Protein AF-A0A927ME36-F1 (afdb_monomer_lite)

Secondary structure (DSSP, 8-state):
--PPPPPPPPPPPPPPPPPPPPPPPPPPP----------------------------------------------EEEEEEEEE-GGGPPPPHHHHHHHHHHHHHHHHHTT-SS-EEEEETTTEEEEEES-SS-HHHHHHHHS---EEEEEEEEEEEPPP-TT------------SPPPPHHHHHHHHTHHHHHHHHHHHHT--GGGS-HHHHHHTGGGGG--HHHHHTS-HHHHHH-TTS-HHHHHTS-GGGPPPTTS-EEEEBSS-TTEEEEEPPPSEEGGGEEEEEEEE-TTS-EEEEEEE-HHHHHHHHHHHHHHHTTTTS-SBEEEEETTEEEE--B--S---S-EEEEEEE-HHHHHHHHHHHHH-S-SSEEEEEEEEEE--

Structure (mmCIF, N/CA/C/O backbone):
data_AF-A0A927ME36-F1
#
_entry.id   AF-A0A927ME36-F1
#
loop_
_atom_site.group_PDB
_atom_site.id
_atom_site.type_symbol
_atom_site.label_atom_id
_atom_site.label_alt_id
_atom_site.label_comp_id
_atom_site.label_asym_id
_atom_site.label_entity_id
_atom_site.label_seq_id
_atom_site.pdbx_PDB_ins_code
_atom_site.Cartn_x
_atom_site.Cartn_y
_atom_site.Cartn_z
_atom_site.occupancy
_atom_site.B_iso_or_equiv
_atom_site.auth_seq_id
_atom_site.auth_comp_id
_atom_site.auth_asym_id
_atom_site.auth_atom_id
_atom_site.pdbx_PDB_model_num
ATOM 1 N N . MET A 1 1 ? -22.372 66.201 25.731 1.00 47.50 1 MET A N 1
ATOM 2 C CA . MET A 1 1 ? -20.994 66.297 25.211 1.00 47.50 1 MET A CA 1
ATOM 3 C C . MET A 1 1 ? -20.138 65.416 26.089 1.00 47.50 1 MET A C 1
ATOM 5 O O . MET A 1 1 ? -19.786 65.825 27.183 1.00 47.50 1 MET A O 1
ATOM 9 N N . GLU A 1 2 ? -19.888 64.198 25.632 1.00 50.03 2 GLU A N 1
ATOM 10 C CA . GLU A 1 2 ? -18.981 63.243 26.263 1.00 50.03 2 GLU A CA 1
ATOM 11 C C . GLU A 1 2 ? -18.153 62.666 25.104 1.00 50.03 2 GLU A C 1
ATOM 13 O O . GLU A 1 2 ? -18.751 62.160 24.148 1.00 50.03 2 GLU A O 1
ATOM 18 N N . PRO A 1 3 ? -16.828 62.887 25.048 1.00 59.72 3 PRO A N 1
ATOM 19 C CA . PRO A 1 3 ? -16.044 62.488 23.890 1.00 59.72 3 PRO A CA 1
ATOM 20 C C . PRO A 1 3 ? -15.704 60.995 23.961 1.00 59.72 3 PRO A C 1
ATOM 22 O O . PRO A 1 3 ? -15.057 60.532 24.897 1.00 59.72 3 PRO A O 1
ATOM 25 N N . HIS A 1 4 ? -16.127 60.256 22.933 1.00 56.16 4 HIS A N 1
ATOM 26 C CA . HIS A 1 4 ? -15.735 58.870 22.685 1.00 56.16 4 HIS A CA 1
ATOM 27 C C . HIS A 1 4 ? -14.213 58.755 22.512 1.00 56.16 4 HIS A C 1
ATOM 29 O O . HIS A 1 4 ? -13.624 59.370 21.622 1.00 56.16 4 HIS A O 1
ATOM 35 N N . GLN A 1 5 ? -13.591 57.933 23.353 1.00 65.44 5 GLN A N 1
ATOM 36 C CA . GLN A 1 5 ? -12.173 57.593 23.300 1.00 65.44 5 GLN A CA 1
ATOM 37 C C . GLN A 1 5 ? -11.962 56.404 22.334 1.00 65.44 5 GLN A C 1
ATOM 39 O O . GLN A 1 5 ? -12.697 55.418 22.436 1.00 65.44 5 GLN A O 1
ATOM 44 N N . PRO A 1 6 ? -11.016 56.469 21.377 1.00 65.88 6 PRO A N 1
ATOM 45 C CA . PRO A 1 6 ? -10.770 55.377 20.432 1.00 65.88 6 PRO A CA 1
ATOM 46 C C . PRO A 1 6 ? -10.016 54.198 21.084 1.00 65.88 6 PRO A C 1
ATOM 48 O O . PRO A 1 6 ? -9.270 54.407 22.044 1.00 65.88 6 PRO A O 1
ATOM 51 N N . PRO A 1 7 ? -10.182 52.961 20.573 1.00 61.28 7 PRO A N 1
ATOM 52 C CA . PRO A 1 7 ? -9.594 51.764 21.169 1.00 61.28 7 PRO A CA 1
ATOM 53 C C . PRO A 1 7 ? -8.070 51.690 20.986 1.00 61.28 7 PRO A C 1
ATOM 55 O O . PRO A 1 7 ? -7.536 51.880 19.893 1.00 61.28 7 PRO A O 1
ATOM 58 N N . THR A 1 8 ? -7.382 51.367 22.079 1.00 63.88 8 THR A N 1
ATOM 59 C CA . THR A 1 8 ? -5.931 51.170 22.176 1.00 63.88 8 THR A CA 1
ATOM 60 C C . THR A 1 8 ? -5.506 49.865 21.492 1.00 63.88 8 THR A C 1
ATOM 62 O O . THR A 1 8 ? -5.971 48.787 21.858 1.00 63.88 8 THR A O 1
ATOM 65 N N . VAL A 1 9 ? -4.601 49.948 20.515 1.00 64.00 9 VAL A N 1
ATOM 66 C CA . VAL A 1 9 ? -3.990 48.789 19.838 1.00 64.00 9 VAL A CA 1
ATOM 67 C C . VAL A 1 9 ? -2.885 48.196 20.731 1.00 64.00 9 VAL A C 1
ATOM 69 O O . VAL A 1 9 ? -2.022 48.954 21.180 1.00 64.00 9 VAL A O 1
ATOM 72 N N . PRO A 1 10 ? -2.859 46.877 21.006 1.00 63.47 10 PRO A N 1
ATOM 73 C CA . PRO A 1 10 ? -1.778 46.260 21.772 1.00 63.47 10 PRO A CA 1
ATOM 74 C C . PRO A 1 10 ? -0.474 46.188 20.959 1.00 63.47 10 PRO A C 1
ATOM 76 O O . PRO A 1 10 ? -0.472 45.869 19.771 1.00 63.47 10 PRO A O 1
ATOM 79 N N . ALA A 1 11 ? 0.642 46.496 21.623 1.00 60.38 11 ALA A N 1
ATOM 80 C CA . ALA A 1 11 ? 1.985 46.521 21.051 1.00 60.38 11 ALA A CA 1
ATOM 81 C C . ALA A 1 11 ? 2.480 45.120 20.636 1.00 60.38 11 ALA A C 1
ATOM 83 O O . ALA A 1 11 ? 2.270 44.137 21.346 1.00 60.38 11 ALA A O 1
ATOM 84 N N . ALA A 1 12 ? 3.173 45.050 19.497 1.00 56.94 12 ALA A N 1
ATOM 85 C CA . ALA A 1 12 ? 3.800 43.835 18.981 1.00 56.94 12 ALA A CA 1
ATOM 86 C C . ALA A 1 12 ? 4.953 43.347 19.892 1.00 56.94 12 ALA A C 1
ATOM 88 O O . ALA A 1 12 ? 5.720 44.177 20.393 1.00 56.94 12 ALA A O 1
ATOM 89 N N . PRO A 1 13 ? 5.124 42.026 20.097 1.00 61.00 13 PRO A N 1
ATOM 90 C CA . PRO A 1 13 ? 6.231 41.488 20.883 1.00 61.00 13 PRO A CA 1
ATOM 91 C C .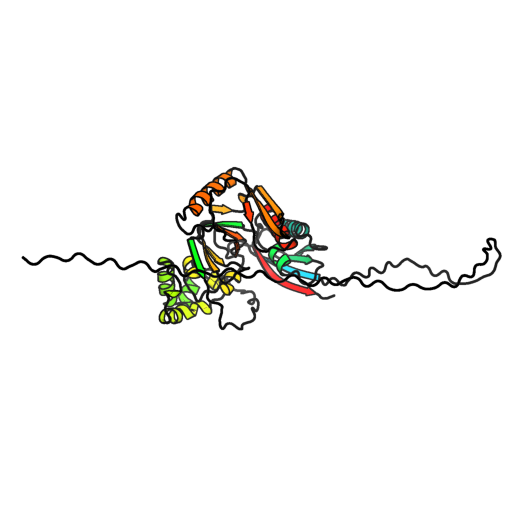 PRO A 1 13 ? 7.569 41.663 20.150 1.00 61.00 13 PRO A C 1
ATOM 93 O O . PRO A 1 13 ? 7.693 41.363 18.963 1.00 61.00 13 PRO A O 1
ATOM 96 N N . GLN A 1 14 ? 8.577 42.159 20.872 1.00 55.34 14 GLN A N 1
ATOM 97 C CA . GLN A 1 14 ? 9.930 42.356 20.354 1.00 55.34 14 GLN A CA 1
ATOM 98 C C . GLN A 1 14 ? 10.663 41.020 20.163 1.00 55.34 14 GLN A C 1
ATOM 100 O O . GLN A 1 14 ? 10.570 40.118 20.995 1.00 55.34 14 GLN A O 1
ATOM 105 N N . ALA A 1 15 ? 11.403 40.911 19.058 1.00 51.56 15 ALA A N 1
ATOM 106 C CA . ALA A 1 15 ? 12.192 39.740 18.697 1.00 51.56 15 ALA A CA 1
ATOM 107 C C . ALA A 1 15 ? 13.400 39.560 19.633 1.00 51.56 15 ALA A C 1
ATOM 109 O O . ALA A 1 15 ? 14.204 40.474 19.816 1.00 51.56 15 ALA A O 1
ATOM 110 N N . VAL A 1 16 ? 13.541 38.358 20.194 1.00 64.69 16 VAL A N 1
ATOM 111 C CA . VAL A 1 16 ? 14.709 37.936 20.980 1.00 64.69 16 VAL A CA 1
ATOM 112 C C . VAL A 1 16 ? 15.818 37.480 20.016 1.00 64.69 16 VAL A C 1
ATOM 114 O O . VAL A 1 16 ? 15.545 36.643 19.154 1.00 64.69 16 VAL A O 1
ATOM 117 N N . PRO A 1 17 ? 17.061 37.986 20.122 1.00 57.62 17 PRO A N 1
ATOM 118 C CA . PRO A 1 17 ? 18.161 37.544 19.268 1.00 57.62 17 PRO A CA 1
ATOM 119 C C . PRO A 1 17 ? 18.652 36.141 19.660 1.00 57.62 17 PRO A C 1
ATOM 121 O O . PRO A 1 17 ? 18.950 35.869 20.822 1.00 57.62 17 PRO A O 1
ATOM 124 N N . VAL A 1 18 ? 18.756 35.256 18.665 1.00 65.38 18 VAL A N 1
ATOM 125 C CA . VAL A 1 18 ? 19.303 33.895 18.786 1.00 65.38 18 VAL A CA 1
ATOM 126 C C . VAL A 1 18 ? 20.840 33.957 18.702 1.00 65.38 18 VAL A C 1
ATOM 128 O O . VAL A 1 18 ? 21.356 34.567 17.763 1.00 65.38 18 VAL A O 1
ATOM 131 N N . PRO A 1 19 ? 21.599 33.357 19.640 1.00 66.38 19 PRO A N 1
ATOM 132 C CA . PRO A 1 19 ? 23.059 33.311 19.557 1.00 66.38 19 PRO A CA 1
ATOM 133 C C . PRO A 1 19 ? 23.546 32.339 18.458 1.00 66.38 19 PRO A C 1
ATOM 135 O O . PRO A 1 19 ? 22.883 31.335 18.190 1.00 66.38 19 PRO A O 1
ATOM 138 N N . PRO A 1 20 ? 24.707 32.595 17.823 1.00 62.66 20 PRO A N 1
ATOM 139 C CA . PRO A 1 20 ? 25.233 31.746 16.757 1.00 62.66 20 PRO A CA 1
ATOM 140 C C . PRO A 1 20 ? 25.727 30.386 17.278 1.00 62.66 20 PRO A C 1
ATOM 142 O O . PRO A 1 20 ? 26.421 30.301 18.292 1.00 62.66 20 PRO A O 1
ATOM 145 N N . PHE A 1 21 ? 25.387 29.324 16.542 1.00 57.34 21 PHE A N 1
ATOM 146 C CA . PHE A 1 21 ? 25.827 27.949 16.781 1.00 57.34 21 PHE A CA 1
ATOM 147 C C . PHE A 1 21 ? 27.352 27.813 16.648 1.00 57.34 21 PHE A C 1
ATOM 149 O O . PHE A 1 21 ? 27.932 28.139 15.612 1.00 57.34 21 PHE A O 1
ATOM 156 N N . ALA A 1 22 ? 27.995 27.278 17.688 1.00 56.50 22 ALA A N 1
ATOM 157 C CA . ALA A 1 22 ? 29.379 26.824 17.636 1.00 56.50 22 ALA A CA 1
ATOM 158 C C . ALA A 1 22 ? 29.468 25.523 16.818 1.00 56.50 22 ALA A C 1
ATOM 160 O O . ALA A 1 22 ? 28.754 24.559 17.096 1.00 56.50 22 ALA A O 1
ATOM 161 N N . GLY A 1 23 ? 30.328 25.508 15.797 1.00 63.75 23 GLY A N 1
ATOM 162 C CA . GLY A 1 23 ? 30.585 24.326 14.973 1.00 63.75 23 GLY A CA 1
ATOM 163 C C . GLY A 1 23 ? 31.309 23.204 15.740 1.00 63.75 23 GLY A C 1
ATOM 164 O O . GLY A 1 23 ? 31.962 23.469 16.752 1.00 63.75 23 GLY A O 1
ATOM 165 N N . PRO A 1 24 ? 31.207 21.948 15.270 1.00 68.75 24 PRO A N 1
ATOM 166 C CA . PRO A 1 24 ? 31.819 20.797 15.927 1.00 68.75 24 PRO A CA 1
ATOM 167 C C . PRO A 1 24 ? 33.358 20.801 15.805 1.00 68.75 24 PRO A C 1
ATOM 169 O O . PRO A 1 24 ? 33.894 21.251 14.788 1.00 68.75 24 PRO A O 1
ATOM 172 N N . PRO A 1 25 ? 34.090 20.283 16.812 1.00 67.88 25 PRO A N 1
ATOM 173 C CA . PRO A 1 25 ? 35.548 20.202 16.772 1.00 67.88 25 PRO A CA 1
ATOM 174 C C . PRO A 1 25 ? 36.045 19.135 15.772 1.00 67.88 25 PRO A C 1
ATOM 176 O O . PRO A 1 25 ? 35.390 18.105 15.596 1.00 67.88 25 PRO A O 1
ATOM 179 N N . PRO A 1 26 ? 37.214 19.337 15.132 1.00 62.34 26 PRO A N 1
ATOM 180 C CA . PRO A 1 26 ? 37.779 18.381 14.183 1.00 62.34 26 PRO A CA 1
ATOM 181 C C . PRO A 1 26 ? 38.342 17.125 14.869 1.00 62.34 26 PRO A C 1
ATOM 183 O O . PRO A 1 26 ? 38.932 17.191 15.949 1.00 62.34 26 PRO A O 1
ATOM 186 N N . ALA A 1 27 ? 38.185 15.979 14.201 1.00 61.97 27 ALA A N 1
ATOM 187 C CA . ALA A 1 27 ? 38.657 14.671 14.650 1.00 61.97 27 ALA A CA 1
ATOM 188 C C . ALA A 1 27 ? 40.202 14.559 14.672 1.00 61.97 27 ALA A C 1
ATOM 190 O O . ALA A 1 27 ? 40.878 15.158 13.829 1.00 61.97 27 ALA A O 1
ATOM 191 N N . PRO A 1 28 ? 40.782 13.766 15.596 1.00 55.66 28 PRO A N 1
ATOM 192 C CA . PRO A 1 28 ? 42.226 13.585 15.692 1.00 55.66 28 PRO A CA 1
ATOM 193 C C . PRO A 1 28 ? 42.769 12.677 14.579 1.00 55.66 28 PRO A C 1
ATOM 195 O O . PRO A 1 28 ? 42.283 11.569 14.357 1.00 55.66 28 PRO A O 1
ATOM 198 N N . GLN A 1 29 ? 43.828 13.137 13.908 1.00 48.81 29 GLN A N 1
ATOM 199 C CA . GLN A 1 29 ? 44.586 12.355 12.932 1.00 48.81 29 GLN A CA 1
ATOM 200 C C . GLN A 1 29 ? 45.557 11.406 13.648 1.00 48.81 29 GLN A C 1
ATOM 202 O O . GLN A 1 29 ? 46.487 11.847 14.323 1.00 48.81 29 GLN A O 1
ATOM 207 N N . THR A 1 30 ? 45.376 10.097 13.480 1.00 53.47 30 THR A N 1
ATOM 208 C CA . THR A 1 30 ? 46.351 9.091 13.917 1.00 53.47 30 THR A CA 1
ATOM 209 C C . THR A 1 30 ? 47.503 9.006 12.920 1.00 53.47 30 THR A C 1
ATOM 211 O O . THR A 1 30 ? 47.349 8.515 11.801 1.00 53.47 30 THR A O 1
ATOM 214 N N . GLY A 1 31 ? 48.666 9.508 13.339 1.00 41.12 31 GLY A N 1
ATOM 215 C CA . GLY A 1 31 ? 49.920 9.444 12.601 1.00 41.12 31 GLY A CA 1
ATOM 216 C C . GLY A 1 31 ? 50.498 8.029 12.514 1.00 41.12 31 GLY A C 1
ATOM 217 O O . GLY A 1 31 ? 50.557 7.288 13.492 1.00 41.12 31 GLY A O 1
ATOM 218 N N . SER A 1 32 ? 50.963 7.692 11.313 1.00 45.84 32 SER A N 1
ATOM 219 C CA . SER A 1 32 ? 51.757 6.510 10.984 1.00 45.84 32 SER A CA 1
ATOM 220 C C . SER A 1 32 ? 53.141 6.587 11.644 1.00 45.84 32 SER A C 1
ATOM 222 O O . SER A 1 32 ? 53.933 7.480 11.337 1.00 45.84 32 SER A O 1
ATOM 224 N N . ALA A 1 33 ? 53.451 5.641 12.534 1.00 44.78 33 ALA A N 1
ATOM 225 C CA . ALA A 1 33 ? 54.786 5.484 13.100 1.00 44.78 33 ALA A CA 1
ATOM 226 C C . ALA A 1 33 ? 55.597 4.464 12.284 1.00 44.78 33 ALA A C 1
ATOM 228 O O . ALA A 1 33 ? 55.343 3.261 12.299 1.00 44.78 33 ALA A O 1
ATOM 229 N N . ARG A 1 34 ? 56.600 4.987 11.571 1.00 44.78 34 ARG A N 1
ATOM 230 C CA . ARG A 1 34 ? 57.751 4.252 11.032 1.00 44.78 34 ARG A CA 1
ATOM 231 C C . ARG A 1 34 ? 58.645 3.735 12.160 1.00 44.78 34 ARG A C 1
ATOM 233 O O . ARG A 1 34 ? 58.908 4.457 13.115 1.00 44.78 34 ARG A O 1
ATOM 240 N N . GLY A 1 35 ? 59.276 2.591 11.916 1.00 35.59 35 GLY A N 1
ATOM 241 C CA . GLY A 1 35 ? 60.503 2.158 12.589 1.00 35.59 35 GLY A CA 1
ATOM 242 C C . GLY A 1 35 ? 60.544 0.635 12.718 1.00 35.59 35 GLY A C 1
ATOM 243 O O . GLY A 1 35 ? 59.519 0.033 12.977 1.00 35.59 35 GLY A O 1
ATOM 244 N N . VAL A 1 36 ? 61.639 -0.094 12.530 1.00 43.66 36 VAL A N 1
ATOM 245 C CA . VAL A 1 36 ? 63.051 0.226 12.316 1.00 43.66 36 VAL A CA 1
ATOM 246 C C . VAL A 1 36 ? 63.668 -1.002 11.625 1.00 43.66 36 VAL A C 1
ATOM 248 O O . VAL A 1 36 ? 63.327 -2.141 11.927 1.00 43.66 36 VAL A O 1
ATOM 251 N N . ARG A 1 37 ? 64.573 -0.760 10.673 1.00 42.47 37 ARG A N 1
ATOM 252 C CA . ARG A 1 37 ? 65.399 -1.770 9.992 1.00 42.47 37 ARG A CA 1
ATOM 253 C C . ARG A 1 37 ? 66.500 -2.308 10.915 1.00 42.47 37 ARG A C 1
ATOM 255 O O . ARG A 1 37 ? 67.090 -1.492 11.620 1.00 42.47 37 ARG A O 1
ATOM 262 N N . ARG A 1 38 ? 66.899 -3.580 10.711 1.00 43.53 38 ARG A N 1
ATOM 263 C CA . ARG A 1 38 ? 68.286 -4.116 10.514 1.00 43.53 38 ARG A CA 1
ATOM 264 C C . ARG A 1 38 ? 68.457 -5.529 11.127 1.00 43.53 38 ARG A C 1
ATOM 266 O O . ARG A 1 38 ? 67.744 -5.831 12.072 1.00 43.53 38 ARG A O 1
ATOM 273 N N . PRO A 1 39 ? 69.491 -6.314 10.752 1.00 46.81 39 PRO A N 1
ATOM 274 C CA . PRO A 1 39 ? 70.095 -6.490 9.427 1.00 46.81 39 PRO A CA 1
ATOM 275 C C . PRO A 1 39 ? 70.385 -7.973 9.060 1.00 46.81 39 PRO A C 1
ATOM 277 O O . PRO A 1 39 ? 70.547 -8.837 9.910 1.00 46.81 39 PRO A O 1
ATOM 280 N N . VAL A 1 40 ? 70.487 -8.208 7.750 1.00 38.06 40 VAL A N 1
ATOM 281 C CA . VAL A 1 40 ? 71.466 -9.039 7.012 1.00 38.06 40 VAL A CA 1
ATOM 282 C C . VAL A 1 40 ? 72.275 -10.093 7.793 1.00 38.06 40 VAL A C 1
ATOM 284 O O . VAL A 1 40 ? 73.187 -9.744 8.537 1.00 38.06 40 VAL A O 1
ATOM 287 N N . VAL A 1 41 ? 72.097 -11.367 7.418 1.00 37.91 41 VAL A N 1
ATOM 288 C CA . VAL A 1 41 ? 73.209 -12.320 7.251 1.00 37.91 41 VAL A CA 1
ATOM 289 C C . VAL A 1 41 ? 73.068 -12.970 5.876 1.00 37.91 41 VAL A C 1
ATOM 291 O O . VAL A 1 41 ? 72.037 -13.542 5.535 1.00 37.91 41 VAL A O 1
ATOM 294 N N . LEU A 1 42 ? 74.114 -12.794 5.076 1.00 36.00 42 LEU A N 1
ATOM 295 C CA . LEU A 1 42 ? 74.286 -13.269 3.712 1.00 36.00 42 LEU A CA 1
ATOM 296 C C . LEU A 1 42 ? 75.175 -14.517 3.774 1.00 36.00 42 LEU A C 1
ATOM 298 O O . LEU A 1 42 ? 76.269 -14.436 4.326 1.00 36.00 42 LEU A O 1
ATOM 302 N N . ALA A 1 43 ? 74.754 -15.632 3.184 1.00 36.16 43 ALA A N 1
ATOM 303 C CA . ALA A 1 43 ? 75.674 -16.683 2.756 1.00 36.16 43 ALA A CA 1
ATOM 304 C C . ALA A 1 43 ? 75.061 -17.442 1.575 1.00 36.16 43 ALA A C 1
ATOM 306 O O . ALA A 1 43 ? 74.091 -18.183 1.709 1.00 36.16 43 ALA A O 1
ATOM 307 N N . ALA A 1 44 ? 75.626 -17.172 0.402 1.00 38.22 44 ALA A N 1
ATOM 308 C CA . ALA A 1 44 ? 75.436 -17.912 -0.832 1.00 38.22 44 ALA A CA 1
ATOM 309 C C . ALA A 1 44 ? 75.983 -19.346 -0.706 1.00 38.22 44 ALA A C 1
ATOM 311 O O . ALA A 1 44 ? 76.855 -19.581 0.128 1.00 38.22 44 ALA A O 1
ATOM 312 N N . ILE A 1 45 ? 75.556 -20.260 -1.587 1.00 40.28 45 ILE A N 1
ATOM 313 C CA . ILE A 1 45 ? 76.437 -20.969 -2.542 1.00 40.28 45 ILE A CA 1
ATOM 314 C C . ILE A 1 45 ? 75.652 -22.026 -3.348 1.00 40.28 45 ILE A C 1
ATOM 316 O O . ILE A 1 45 ? 74.951 -22.866 -2.798 1.00 40.28 45 ILE A O 1
ATOM 320 N N . ALA A 1 46 ? 75.881 -21.937 -4.662 1.00 36.03 46 ALA A N 1
ATOM 321 C CA . ALA A 1 46 ? 75.888 -22.951 -5.721 1.00 36.03 46 ALA A CA 1
ATOM 322 C C . ALA A 1 46 ? 74.629 -23.765 -6.057 1.00 36.03 46 ALA A C 1
ATOM 324 O O . ALA A 1 46 ? 74.143 -24.602 -5.304 1.00 36.03 46 ALA A O 1
ATOM 325 N N . GLY A 1 47 ? 74.216 -23.591 -7.315 1.00 32.84 47 GLY A N 1
ATOM 326 C CA . GLY A 1 47 ? 73.399 -24.545 -8.043 1.00 32.84 47 GLY A CA 1
ATOM 327 C C . GLY A 1 47 ? 74.162 -25.811 -8.442 1.00 32.84 47 GLY A C 1
ATOM 328 O O . GLY A 1 47 ? 75.389 -25.842 -8.505 1.00 32.84 47 GLY A O 1
ATOM 329 N N . GLY A 1 48 ? 73.384 -26.838 -8.767 1.00 32.38 48 GLY A N 1
ATOM 330 C CA . GLY A 1 48 ? 73.831 -28.083 -9.375 1.00 32.38 48 GLY A CA 1
ATOM 331 C C . GLY A 1 48 ? 72.637 -28.764 -10.035 1.00 32.38 48 GLY A C 1
ATOM 332 O O . GLY A 1 48 ? 71.801 -29.355 -9.360 1.00 32.38 48 GLY A O 1
ATOM 333 N N . LEU A 1 49 ? 72.534 -28.595 -11.350 1.00 41.31 49 LEU A N 1
ATOM 334 C CA . LEU A 1 49 ? 71.612 -29.281 -12.254 1.00 41.31 49 LEU A CA 1
ATOM 335 C C . LEU A 1 49 ? 72.231 -30.623 -12.694 1.00 41.31 49 LEU A C 1
ATOM 337 O O . LEU A 1 49 ? 73.450 -30.685 -12.834 1.00 41.31 49 LEU A O 1
ATOM 341 N N . ALA A 1 50 ? 71.364 -31.593 -13.036 1.00 36.59 50 ALA A N 1
ATOM 342 C CA . ALA A 1 50 ? 71.614 -32.879 -13.724 1.00 36.59 50 ALA A CA 1
ATOM 343 C C . ALA A 1 50 ? 72.030 -34.055 -12.810 1.00 36.59 50 ALA A C 1
ATOM 345 O O . ALA A 1 50 ? 72.844 -33.882 -11.918 1.00 36.59 50 ALA A O 1
ATOM 346 N N . LEU A 1 51 ? 71.587 -35.307 -12.971 1.00 37.59 51 LEU A N 1
ATOM 347 C CA . LEU A 1 51 ? 70.594 -36.000 -13.807 1.00 37.59 51 LEU A CA 1
ATOM 348 C C . LEU A 1 51 ? 70.565 -37.463 -13.282 1.00 37.59 51 LEU A C 1
ATOM 350 O O . LEU A 1 51 ? 71.614 -37.965 -12.901 1.00 37.59 51 LEU A O 1
ATOM 354 N N . LEU A 1 52 ? 69.388 -38.109 -13.290 1.00 44.03 52 LEU A N 1
ATOM 355 C CA . LEU A 1 52 ? 69.108 -39.563 -13.264 1.00 44.03 52 LEU A CA 1
ATOM 356 C C . LEU A 1 52 ? 70.080 -40.529 -12.534 1.00 44.03 52 LEU A C 1
ATOM 358 O O . LEU A 1 52 ? 71.180 -40.770 -13.016 1.00 44.03 52 LEU A O 1
ATOM 362 N N . LEU A 1 53 ? 69.555 -41.322 -11.587 1.00 41.06 53 LEU A N 1
ATOM 363 C CA . LEU A 1 53 ? 69.309 -42.762 -11.814 1.00 41.06 53 LEU A CA 1
ATOM 364 C C . LEU A 1 53 ? 68.623 -43.429 -10.600 1.00 41.06 53 LEU A C 1
ATOM 366 O O . LEU A 1 53 ? 69.145 -43.389 -9.496 1.00 41.06 53 LEU A O 1
ATOM 370 N N . CYS A 1 54 ? 67.514 -44.113 -10.897 1.00 36.22 54 CYS A N 1
ATOM 371 C CA . CYS A 1 54 ? 67.074 -45.413 -10.370 1.00 36.22 54 CYS A CA 1
ATOM 372 C C . CYS A 1 54 ? 66.854 -45.656 -8.860 1.00 36.22 54 CYS A C 1
ATOM 374 O O . CYS A 1 54 ? 67.705 -45.407 -8.018 1.00 36.22 54 CYS A O 1
ATOM 376 N N . CYS A 1 55 ? 65.743 -46.370 -8.611 1.00 39.06 55 CYS A N 1
ATOM 377 C CA . CYS A 1 55 ? 65.290 -46.987 -7.356 1.00 39.06 55 CYS A CA 1
ATOM 378 C C . CYS A 1 55 ? 64.637 -45.988 -6.388 1.00 39.06 55 CYS A C 1
ATOM 380 O O . CYS A 1 55 ? 65.257 -45.044 -5.939 1.00 39.06 55 CYS A O 1
ATOM 382 N N . GLY A 1 56 ? 63.383 -46.105 -5.978 1.00 37.75 56 GLY A N 1
ATOM 383 C CA . GLY A 1 56 ? 62.414 -47.183 -6.066 1.00 37.75 56 GLY A CA 1
ATOM 384 C C . GLY A 1 56 ? 61.437 -46.950 -4.915 1.00 37.75 56 GLY A C 1
ATOM 385 O O . GLY A 1 56 ? 61.870 -46.768 -3.784 1.00 37.75 56 GLY A O 1
ATOM 386 N N . GLY A 1 57 ? 60.138 -46.938 -5.211 1.00 46.75 57 GLY A N 1
ATOM 387 C CA . GLY A 1 57 ? 59.080 -46.974 -4.204 1.00 46.75 57 GLY A CA 1
ATOM 388 C C . GLY A 1 57 ? 58.781 -45.644 -3.513 1.00 46.75 57 GLY A C 1
ATOM 389 O O . GLY A 1 57 ? 59.510 -45.195 -2.640 1.00 46.75 57 GLY A O 1
ATOM 390 N N . THR A 1 58 ? 57.636 -45.056 -3.843 1.00 45.44 58 THR A N 1
ATOM 391 C CA . THR A 1 58 ? 56.666 -44.549 -2.860 1.00 45.44 58 THR A CA 1
ATOM 392 C C . THR A 1 58 ? 55.378 -44.159 -3.582 1.00 45.44 58 THR A C 1
ATOM 394 O O . THR A 1 58 ? 55.375 -43.836 -4.766 1.00 45.44 58 THR A O 1
ATOM 397 N N . ALA A 1 59 ? 54.274 -44.323 -2.864 1.00 40.97 59 ALA A N 1
ATOM 398 C CA . ALA A 1 59 ? 52.890 -44.291 -3.308 1.00 40.97 59 ALA A CA 1
ATOM 399 C C . ALA A 1 59 ? 52.534 -43.195 -4.330 1.00 40.97 59 ALA A C 1
ATOM 401 O O . ALA A 1 59 ? 52.720 -42.005 -4.082 1.00 40.97 59 ALA A O 1
ATOM 402 N N . VAL A 1 60 ? 51.880 -43.603 -5.422 1.00 40.62 60 VAL A N 1
ATOM 403 C CA . VAL A 1 60 ? 51.024 -42.711 -6.213 1.00 40.62 60 VAL A CA 1
ATOM 404 C C . VAL A 1 60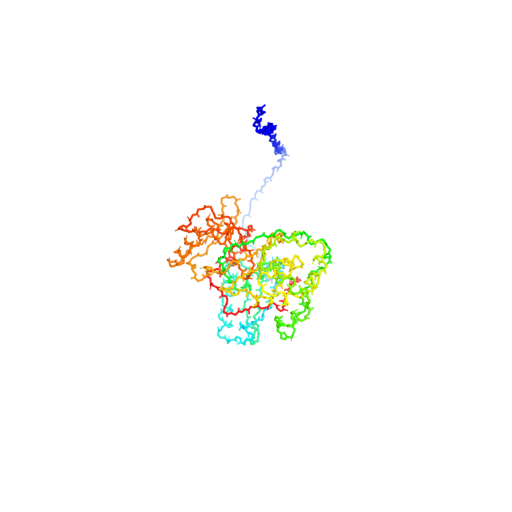 ? 49.804 -42.391 -5.350 1.00 40.62 60 VAL A C 1
ATOM 406 O O . VAL A 1 60 ? 48.789 -43.082 -5.386 1.00 40.62 60 VAL A O 1
ATOM 409 N N . VAL A 1 61 ? 49.918 -41.355 -4.521 1.00 42.44 61 VAL A N 1
ATOM 410 C CA . VAL A 1 61 ? 48.746 -40.650 -4.011 1.00 42.44 61 VAL A CA 1
ATO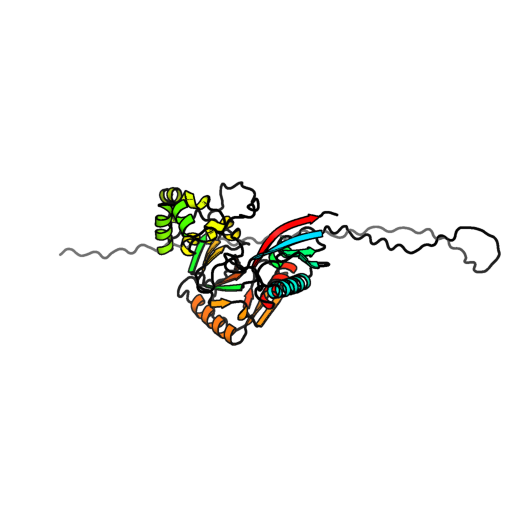M 411 C C . VAL A 1 61 ? 48.173 -39.909 -5.209 1.00 42.44 61 VAL A C 1
ATOM 413 O O . VAL A 1 61 ? 48.737 -38.918 -5.670 1.00 42.44 61 VAL A O 1
ATOM 416 N N . ALA A 1 62 ? 47.064 -40.419 -5.737 1.00 44.47 62 ALA A N 1
ATOM 417 C CA . ALA A 1 62 ? 46.192 -39.663 -6.614 1.00 44.47 62 ALA A CA 1
ATOM 418 C C . ALA A 1 62 ? 45.678 -38.450 -5.825 1.00 44.47 62 ALA A C 1
ATOM 420 O O . ALA A 1 62 ? 44.663 -38.515 -5.134 1.00 44.47 62 ALA A O 1
ATOM 421 N N . PHE A 1 63 ? 46.417 -37.344 -5.895 1.00 38.25 63 PHE A N 1
ATOM 422 C CA . PHE A 1 63 ? 45.957 -36.034 -5.464 1.00 38.25 63 PHE A CA 1
ATOM 423 C C . PHE A 1 63 ? 44.956 -35.549 -6.516 1.00 38.25 63 PHE A C 1
ATOM 425 O O . PHE A 1 63 ? 45.249 -34.703 -7.356 1.00 38.25 63 PHE A O 1
ATOM 432 N N . VAL A 1 64 ? 43.763 -36.150 -6.505 1.00 48.75 64 VAL A N 1
ATOM 433 C CA . VAL A 1 64 ? 42.573 -35.489 -7.027 1.00 48.75 64 VAL A CA 1
ATOM 434 C C . VAL A 1 64 ? 42.475 -34.213 -6.213 1.00 48.75 64 VAL A C 1
ATOM 436 O O . VAL A 1 64 ? 42.295 -34.271 -4.994 1.00 48.75 64 VAL A O 1
ATOM 439 N N . GLY A 1 65 ? 42.683 -33.078 -6.878 1.00 41.28 65 GLY A N 1
ATOM 440 C CA . GLY A 1 65 ? 42.400 -31.761 -6.338 1.00 41.28 65 GLY A CA 1
ATOM 441 C C . GLY A 1 65 ? 40.939 -31.723 -5.925 1.00 41.28 65 GLY A C 1
ATOM 442 O O . GLY A 1 65 ? 40.062 -31.363 -6.698 1.00 41.28 65 GLY A O 1
ATOM 443 N N . ARG A 1 66 ? 40.671 -32.153 -4.695 1.00 42.41 66 ARG A N 1
ATOM 444 C CA . ARG A 1 66 ? 39.456 -31.838 -3.977 1.00 42.41 66 ARG A CA 1
ATOM 445 C C . ARG A 1 66 ? 39.615 -30.368 -3.649 1.00 42.41 66 ARG A C 1
ATOM 447 O O . ARG A 1 66 ? 40.188 -30.029 -2.613 1.00 42.41 66 ARG A O 1
ATOM 454 N N . GLU A 1 67 ? 39.182 -29.515 -4.573 1.00 45.53 67 GLU A N 1
ATOM 455 C CA . GLU A 1 67 ? 38.822 -28.146 -4.245 1.00 45.53 67 GLU A CA 1
ATOM 456 C C . GLU A 1 67 ? 37.875 -28.258 -3.056 1.00 45.53 67 GLU A C 1
ATOM 458 O O . GLU A 1 67 ? 36.710 -28.640 -3.168 1.00 45.53 67 GLU A O 1
ATOM 463 N N . ARG A 1 68 ? 38.425 -28.052 -1.859 1.00 40.91 68 ARG A N 1
ATOM 464 C CA . ARG A 1 68 ? 37.614 -27.755 -0.699 1.00 40.91 68 ARG A CA 1
ATOM 465 C C . ARG A 1 68 ? 37.046 -26.385 -1.012 1.00 40.91 68 ARG A C 1
ATOM 467 O O . ARG A 1 68 ? 37.671 -25.374 -0.706 1.00 40.91 68 ARG A O 1
ATOM 474 N N . ILE A 1 69 ? 35.882 -26.382 -1.652 1.00 45.91 69 ILE A N 1
ATOM 475 C CA . ILE A 1 69 ? 34.917 -25.310 -1.506 1.00 45.91 69 ILE A CA 1
ATOM 476 C C . ILE A 1 69 ? 34.628 -25.293 -0.006 1.00 45.91 69 ILE A C 1
ATOM 478 O O . ILE A 1 69 ? 33.777 -26.018 0.499 1.00 45.91 69 ILE A O 1
ATOM 482 N N . PHE A 1 70 ? 35.427 -24.527 0.736 1.00 44.94 70 PHE A N 1
ATOM 483 C CA . PHE A 1 70 ? 34.964 -23.905 1.963 1.00 44.94 70 PHE A CA 1
ATOM 484 C C . PHE A 1 70 ? 33.935 -22.870 1.509 1.00 44.94 70 PHE A C 1
ATOM 486 O O . PHE A 1 70 ? 34.207 -21.675 1.450 1.00 44.94 70 PHE A O 1
ATOM 493 N N . GLY A 1 71 ? 32.787 -23.371 1.053 1.00 46.47 71 GLY A N 1
ATOM 494 C CA . GLY A 1 71 ? 31.576 -22.590 1.023 1.00 46.47 71 GLY A CA 1
ATOM 495 C C . GLY A 1 71 ? 31.299 -22.315 2.482 1.00 46.47 71 GLY A C 1
ATOM 496 O O . GLY A 1 71 ? 31.187 -23.250 3.274 1.00 46.47 71 GLY A O 1
ATOM 497 N N . ASP A 1 72 ? 31.312 -21.039 2.839 1.00 58.97 72 ASP A N 1
ATOM 498 C CA . ASP A 1 72 ? 30.661 -20.593 4.060 1.00 58.97 72 ASP A CA 1
ATOM 499 C C . ASP A 1 72 ? 29.275 -21.263 4.072 1.00 58.97 72 ASP A C 1
ATOM 501 O O . ASP A 1 72 ? 28.613 -21.198 3.026 1.00 58.97 72 ASP A O 1
ATOM 505 N N . PRO A 1 73 ? 28.861 -21.971 5.138 1.00 53.50 73 PRO A N 1
ATOM 506 C CA . PRO A 1 73 ? 27.506 -22.496 5.229 1.00 53.50 73 PRO A CA 1
ATOM 507 C C . PRO A 1 73 ? 26.554 -21.300 5.221 1.00 53.50 73 PRO A C 1
ATOM 509 O O . PRO A 1 73 ? 26.305 -20.640 6.233 1.00 53.50 73 PRO A O 1
ATOM 512 N N . ARG A 1 74 ? 26.113 -20.917 4.023 1.00 66.12 74 ARG A N 1
ATOM 513 C CA . ARG A 1 74 ? 25.121 -19.873 3.838 1.00 66.12 74 ARG A CA 1
ATOM 514 C C . ARG A 1 74 ? 23.801 -20.560 4.101 1.00 66.12 74 ARG A C 1
ATOM 516 O O . ARG A 1 74 ? 23.234 -21.159 3.193 1.00 66.12 74 ARG A O 1
ATOM 523 N N . GLY A 1 75 ? 23.347 -20.462 5.349 1.00 73.75 75 GLY A N 1
ATOM 524 C CA . GLY A 1 75 ? 22.029 -20.943 5.739 1.00 73.75 75 GLY A CA 1
ATOM 525 C C . GLY A 1 75 ? 20.968 -20.526 4.718 1.00 73.75 75 GLY A C 1
ATOM 526 O O . GLY A 1 75 ? 21.033 -19.438 4.131 1.00 73.75 75 GLY A O 1
ATOM 527 N N . SER A 1 76 ? 20.014 -21.415 4.468 1.00 81.38 76 SER A N 1
ATOM 528 C CA . SER A 1 76 ? 18.979 -21.188 3.463 1.00 81.38 76 SER A CA 1
ATOM 529 C C . SER A 1 76 ? 17.738 -20.589 4.111 1.00 81.38 76 SER A C 1
ATOM 531 O O . SER A 1 76 ? 17.332 -21.002 5.195 1.00 81.38 76 SER A O 1
ATOM 533 N N . THR A 1 77 ? 17.106 -19.627 3.444 1.00 86.69 77 THR A N 1
ATOM 534 C CA . THR A 1 77 ? 15.792 -19.132 3.867 1.00 86.69 77 THR A CA 1
ATOM 535 C C . THR A 1 77 ? 14.752 -19.590 2.858 1.00 86.69 77 THR A C 1
ATOM 537 O O . THR A 1 77 ? 14.879 -19.349 1.655 1.00 86.69 77 THR A O 1
ATOM 540 N N . THR A 1 78 ? 13.720 -20.273 3.346 1.00 86.75 78 THR A N 1
ATOM 541 C CA . THR A 1 78 ? 12.597 -20.774 2.560 1.00 86.75 78 THR A CA 1
ATOM 542 C C . THR A 1 78 ? 11.321 -20.059 2.987 1.00 86.75 78 THR A C 1
ATOM 544 O O . THR A 1 78 ? 10.912 -20.125 4.144 1.00 86.75 78 THR A O 1
ATOM 547 N N . ILE A 1 79 ? 10.661 -19.401 2.037 1.00 88.81 79 ILE A N 1
ATOM 548 C CA . ILE A 1 79 ? 9.335 -18.816 2.216 1.00 88.81 79 ILE A CA 1
ATOM 549 C C . ILE A 1 79 ? 8.322 -19.615 1.399 1.00 88.81 79 ILE A C 1
ATOM 551 O O . ILE A 1 79 ? 8.431 -19.754 0.178 1.00 88.81 79 ILE A O 1
ATOM 555 N N . THR A 1 80 ? 7.322 -20.156 2.088 1.00 90.62 80 THR A N 1
ATOM 556 C CA . THR A 1 80 ? 6.185 -20.814 1.449 1.00 90.62 80 THR A CA 1
ATOM 557 C C . THR A 1 80 ? 5.019 -19.845 1.439 1.00 90.62 80 THR A C 1
ATOM 559 O O . THR A 1 80 ? 4.593 -19.339 2.479 1.00 90.62 80 THR A O 1
ATOM 562 N N . VAL A 1 81 ? 4.476 -19.606 0.252 1.00 91.12 81 VAL A N 1
ATOM 563 C CA . VAL A 1 81 ? 3.309 -18.753 0.048 1.00 91.12 81 VAL A CA 1
ATOM 564 C C . VAL A 1 81 ? 2.170 -19.539 -0.571 1.00 91.12 81 VAL A C 1
ATOM 566 O O . VAL A 1 81 ? 2.379 -20.440 -1.380 1.00 91.12 81 VAL A O 1
ATOM 569 N N . GLU A 1 82 ? 0.949 -19.186 -0.205 1.00 89.81 82 GLU A N 1
ATOM 570 C CA . GLU A 1 82 ? -0.276 -19.702 -0.793 1.00 89.81 82 GLU A CA 1
ATOM 571 C C . GLU A 1 82 ? -0.970 -18.609 -1.603 1.00 89.81 82 GLU A C 1
ATOM 573 O O . GLU A 1 82 ? -1.139 -17.482 -1.141 1.00 89.81 82 GLU A O 1
ATOM 578 N N . ALA A 1 83 ? -1.386 -18.951 -2.817 1.00 87.94 83 ALA A N 1
ATOM 579 C CA . ALA A 1 83 ? -2.125 -18.068 -3.691 1.00 87.94 83 ALA A CA 1
ATOM 580 C C . ALA A 1 83 ? -3.599 -17.994 -3.275 1.00 87.94 83 ALA A C 1
ATOM 582 O O . ALA A 1 83 ? -4.349 -18.981 -3.300 1.00 87.94 83 ALA A O 1
ATOM 583 N N . VAL A 1 84 ? -4.016 -16.777 -2.953 1.00 81.25 84 VAL A N 1
ATOM 584 C CA . VAL A 1 84 ? -5.381 -16.395 -2.617 1.00 81.25 84 VAL A CA 1
ATOM 585 C C . VAL A 1 84 ? -5.936 -15.612 -3.809 1.00 81.25 84 VAL A C 1
ATOM 587 O O . VAL A 1 84 ? -5.331 -14.640 -4.268 1.00 81.25 84 VAL A O 1
ATOM 590 N N . GLY A 1 85 ? -7.061 -16.050 -4.379 1.00 67.31 85 GLY A N 1
ATOM 591 C CA . GLY A 1 85 ? -7.717 -15.274 -5.430 1.00 67.31 85 GLY A CA 1
ATOM 592 C C . GLY A 1 85 ? -8.393 -14.044 -4.834 1.00 67.31 85 GLY A C 1
ATOM 593 O O . GLY A 1 85 ? -8.903 -14.090 -3.710 1.00 67.31 85 GLY A O 1
ATOM 594 N N . ARG A 1 86 ? -8.432 -12.938 -5.587 1.00 58.16 86 ARG A N 1
ATOM 595 C CA . ARG A 1 86 ? -9.235 -11.771 -5.192 1.00 58.16 86 ARG A CA 1
ATOM 596 C C . ARG A 1 86 ? -10.696 -12.210 -5.017 1.00 58.16 86 ARG A C 1
ATOM 598 O O . ARG A 1 86 ? -11.248 -12.906 -5.870 1.00 58.16 86 ARG A O 1
ATOM 605 N N . GLY A 1 87 ? -11.297 -11.843 -3.885 1.00 55.44 87 GLY A N 1
ATOM 606 C CA . GLY A 1 87 ? -12.664 -12.243 -3.535 1.00 55.44 87 GLY A CA 1
ATOM 607 C C . GLY A 1 87 ? -12.829 -13.718 -3.141 1.00 55.44 87 GLY A C 1
ATOM 608 O O . GLY A 1 87 ? -13.936 -14.237 -3.224 1.00 55.44 87 GLY A O 1
ATOM 609 N N . GLY A 1 88 ? -11.754 -14.415 -2.750 1.00 57.50 88 GLY A N 1
ATOM 610 C CA . GLY A 1 88 ? -11.821 -15.794 -2.242 1.00 57.50 88 GLY A CA 1
ATOM 611 C C . GLY A 1 88 ? -11.904 -16.882 -3.320 1.00 57.50 88 GLY A C 1
ATOM 612 O O . GLY A 1 88 ? -12.056 -18.061 -3.001 1.00 57.50 88 GLY A O 1
ATOM 613 N N . THR A 1 89 ? -11.778 -16.517 -4.597 1.00 67.31 89 THR A N 1
ATOM 614 C CA . THR A 1 89 ? -11.766 -17.481 -5.706 1.00 67.31 89 THR A CA 1
ATOM 615 C C . THR A 1 89 ? -10.468 -18.299 -5.735 1.00 67.31 89 THR A C 1
ATOM 617 O O . THR A 1 89 ? -9.428 -17.889 -5.214 1.00 67.31 89 THR A O 1
ATOM 620 N N . VAL A 1 90 ? -10.519 -19.505 -6.308 1.00 70.88 90 VAL A N 1
ATOM 621 C CA . VAL A 1 90 ? -9.317 -20.328 -6.517 1.00 70.88 90 VAL A CA 1
ATOM 622 C C . VAL A 1 90 ? -8.552 -19.796 -7.726 1.00 70.88 90 VAL A C 1
ATOM 624 O O . VAL A 1 90 ? -9.147 -19.725 -8.801 1.00 70.88 90 VAL A O 1
ATOM 627 N N . PRO A 1 91 ? -7.268 -19.418 -7.589 1.00 81.75 91 PRO A N 1
ATOM 628 C CA . PRO A 1 91 ? -6.481 -18.973 -8.731 1.00 81.75 91 PRO A CA 1
ATOM 629 C C . PRO A 1 91 ? -6.335 -20.071 -9.783 1.00 81.75 91 PRO A C 1
ATOM 631 O O . PRO A 1 91 ? -6.089 -21.229 -9.444 1.00 81.75 91 PRO A O 1
ATOM 634 N N . ASP A 1 92 ? -6.445 -19.706 -11.060 1.00 85.88 92 ASP A N 1
ATOM 635 C CA . ASP A 1 92 ? -6.201 -20.648 -12.148 1.00 85.88 92 ASP A CA 1
ATOM 636 C C . ASP A 1 92 ? -4.703 -21.023 -12.247 1.00 85.88 92 ASP A C 1
ATOM 638 O O . ASP A 1 92 ? -3.802 -20.291 -11.815 1.00 85.88 92 ASP A O 1
ATOM 642 N N . ALA A 1 93 ? -4.415 -22.188 -12.834 1.00 86.81 93 ALA A N 1
ATOM 643 C CA . ALA A 1 93 ? -3.051 -22.708 -12.939 1.00 86.81 93 ALA A CA 1
ATOM 644 C C . ALA A 1 93 ? -2.116 -21.829 -13.796 1.00 86.81 93 ALA A C 1
ATOM 646 O O . ALA A 1 93 ? -0.897 -21.869 -13.604 1.00 86.81 93 ALA A O 1
ATOM 647 N N . ALA A 1 94 ? -2.662 -21.046 -14.732 1.00 88.56 94 ALA A N 1
ATOM 648 C CA . ALA A 1 94 ? -1.892 -20.149 -15.589 1.00 88.56 94 ALA A CA 1
ATOM 649 C C . ALA A 1 94 ? -1.492 -18.866 -14.843 1.00 88.56 94 ALA A C 1
ATOM 651 O O . ALA A 1 94 ? -0.379 -18.373 -15.018 1.00 88.56 94 ALA A O 1
ATOM 652 N N . ALA A 1 95 ? -2.361 -18.345 -13.978 1.00 88.88 95 ALA A N 1
ATOM 653 C CA . ALA A 1 95 ? -2.102 -17.235 -13.079 1.00 88.88 95 ALA A CA 1
ATOM 654 C C . ALA A 1 95 ? -1.010 -17.613 -12.080 1.00 88.88 95 ALA A C 1
ATOM 656 O O . ALA A 1 95 ? -0.045 -16.870 -11.952 1.00 88.88 95 ALA A O 1
ATOM 657 N N . LEU A 1 96 ? -1.088 -18.805 -11.480 1.00 90.31 96 LEU A N 1
ATOM 658 C CA . LEU A 1 96 ? -0.028 -19.350 -10.625 1.00 90.31 96 LEU A CA 1
ATOM 659 C C . LEU A 1 96 ? 1.321 -19.460 -11.346 1.00 90.31 96 LEU A C 1
ATOM 661 O O . LEU A 1 96 ? 2.346 -19.087 -10.780 1.00 90.31 96 LEU A O 1
ATOM 665 N N . GLU A 1 97 ? 1.340 -19.921 -12.599 1.00 91.38 97 GLU A N 1
ATOM 666 C CA . GLU A 1 97 ? 2.587 -20.017 -13.369 1.00 91.38 97 GLU A CA 1
ATOM 667 C C . GLU A 1 97 ? 3.155 -18.647 -13.759 1.00 91.38 97 GLU A C 1
ATOM 669 O O . GLU A 1 97 ? 4.371 -18.446 -13.755 1.00 91.38 97 GLU A O 1
ATOM 674 N N . ARG A 1 98 ? 2.291 -17.678 -14.083 1.00 91.19 98 ARG A N 1
ATOM 675 C CA . ARG A 1 98 ? 2.708 -16.284 -14.297 1.00 91.19 98 ARG A CA 1
ATOM 676 C C . ARG A 1 98 ? 3.298 -15.691 -13.020 1.00 91.19 98 ARG A C 1
ATOM 678 O O . ARG A 1 98 ? 4.389 -15.136 -13.078 1.00 91.19 98 ARG A O 1
ATOM 685 N N . THR A 1 99 ? 2.637 -15.882 -11.880 1.00 91.69 99 THR A N 1
ATOM 686 C CA . THR A 1 99 ? 3.127 -15.439 -10.570 1.00 91.69 99 THR A CA 1
ATOM 687 C C . THR A 1 99 ? 4.475 -16.071 -10.234 1.00 91.69 99 THR A C 1
ATOM 689 O O . THR A 1 99 ? 5.393 -15.355 -9.853 1.00 91.69 99 THR A O 1
ATOM 692 N N . ARG A 1 100 ? 4.643 -17.386 -10.433 1.00 93.19 100 ARG A N 1
ATOM 693 C CA . ARG A 1 100 ? 5.918 -18.084 -10.195 1.00 93.19 100 ARG A CA 1
ATOM 694 C C . ARG A 1 100 ? 7.064 -17.470 -11.006 1.00 93.19 100 ARG A C 1
ATOM 696 O O . ARG A 1 100 ? 8.133 -17.235 -10.453 1.00 93.19 100 ARG A O 1
ATOM 703 N N . ARG A 1 101 ? 6.840 -17.198 -12.298 1.00 91.75 101 ARG A N 1
ATOM 704 C CA . ARG A 1 101 ? 7.840 -16.553 -13.166 1.00 91.75 101 ARG A CA 1
ATOM 705 C C . ARG A 1 101 ? 8.174 -15.137 -12.701 1.00 91.75 101 ARG A C 1
ATOM 707 O O . ARG A 1 101 ? 9.343 -14.838 -12.529 1.00 91.75 101 ARG A O 1
ATOM 714 N N . MET A 1 102 ? 7.168 -14.323 -12.383 1.00 90.88 102 MET A N 1
ATOM 715 C CA . MET A 1 102 ? 7.395 -12.969 -11.861 1.00 90.88 102 MET A CA 1
ATOM 716 C C . MET A 1 102 ? 8.172 -12.967 -10.539 1.00 90.88 102 MET A C 1
ATOM 718 O O . MET A 1 102 ? 9.028 -12.113 -10.337 1.00 90.88 102 MET A O 1
ATOM 722 N N . LEU A 1 103 ? 7.907 -13.919 -9.639 1.00 90.19 103 LEU A N 1
ATOM 723 C CA . LEU A 1 103 ? 8.688 -14.073 -8.409 1.00 90.19 103 LEU A CA 1
ATOM 724 C C . LEU A 1 103 ? 10.143 -14.465 -8.700 1.00 90.19 103 LEU A C 1
ATOM 726 O O . LEU A 1 103 ? 11.037 -13.951 -8.038 1.00 90.19 103 LEU A O 1
ATOM 730 N N . ALA A 1 104 ? 10.395 -15.330 -9.686 1.00 90.25 104 ALA A N 1
ATOM 731 C CA . ALA A 1 104 ? 11.758 -15.657 -10.106 1.00 90.25 104 ALA A CA 1
ATOM 732 C C . ALA A 1 104 ? 12.478 -14.415 -10.660 1.00 90.25 104 ALA A C 1
ATOM 734 O O . ALA A 1 104 ? 13.538 -14.052 -10.156 1.00 90.25 104 ALA A O 1
ATOM 735 N N . ASP A 1 105 ? 11.842 -13.690 -11.585 1.00 89.06 105 ASP A N 1
ATOM 736 C CA . ASP A 1 105 ? 12.395 -12.470 -12.188 1.00 89.06 105 ASP A CA 1
ATOM 737 C C . ASP A 1 105 ? 12.713 -11.400 -11.129 1.00 89.06 105 ASP A C 1
ATOM 739 O O . ASP A 1 105 ? 13.724 -10.697 -11.197 1.00 89.06 105 ASP A O 1
ATOM 743 N N . ARG A 1 106 ? 11.849 -11.256 -10.116 1.00 88.00 106 ARG A N 1
ATOM 744 C CA . ARG A 1 106 ? 12.068 -10.323 -9.004 1.00 88.00 106 ARG A CA 1
ATOM 745 C C . ARG A 1 106 ? 13.214 -10.770 -8.094 1.00 88.00 106 ARG A C 1
ATOM 747 O O . ARG A 1 106 ? 13.970 -9.909 -7.651 1.00 88.00 106 ARG A O 1
ATOM 754 N N . ALA A 1 107 ? 13.363 -12.069 -7.834 1.00 87.00 107 ALA A N 1
ATOM 755 C CA . ALA A 1 107 ? 14.436 -12.606 -6.999 1.00 87.00 107 ALA A CA 1
ATOM 756 C C . ALA A 1 107 ? 15.808 -12.410 -7.662 1.00 87.00 107 ALA A C 1
ATOM 758 O O . ALA A 1 107 ? 16.749 -11.940 -7.020 1.00 87.00 107 ALA A O 1
ATOM 759 N N . GLU A 1 108 ? 15.888 -12.678 -8.966 1.00 87.38 108 GLU A N 1
ATOM 760 C CA . GLU A 1 108 ? 17.075 -12.418 -9.783 1.00 87.38 108 GLU A CA 1
ATOM 761 C C . GLU A 1 108 ? 17.397 -10.918 -9.839 1.00 87.38 108 GLU A C 1
ATOM 763 O O . GLU A 1 108 ? 18.532 -10.508 -9.600 1.00 87.38 108 GLU A O 1
ATOM 768 N N . ALA A 1 109 ? 16.393 -10.068 -10.082 1.00 83.94 109 ALA A N 1
ATOM 769 C CA . ALA A 1 109 ? 16.583 -8.618 -10.145 1.00 83.94 109 ALA A CA 1
ATOM 770 C C . ALA A 1 109 ? 16.997 -8.000 -8.798 1.00 83.94 109 ALA A C 1
ATOM 772 O O . ALA A 1 109 ? 17.731 -7.008 -8.770 1.00 83.94 109 ALA A O 1
ATOM 773 N N . ALA A 1 110 ? 16.543 -8.581 -7.686 1.00 83.19 110 ALA A N 1
ATOM 774 C CA . ALA A 1 110 ? 16.980 -8.214 -6.344 1.00 83.19 110 ALA A CA 1
ATOM 775 C C . ALA A 1 110 ? 18.446 -8.608 -6.075 1.00 83.19 110 ALA A C 1
ATOM 777 O O . ALA A 1 110 ? 19.051 -8.078 -5.142 1.00 83.19 110 ALA A O 1
ATOM 778 N N . GLY A 1 111 ? 19.036 -9.469 -6.914 1.00 83.94 111 GLY A N 1
ATOM 779 C CA . GLY A 1 111 ? 20.400 -9.970 -6.761 1.00 83.94 111 GLY A CA 1
ATOM 780 C C . GLY A 1 111 ? 20.530 -10.965 -5.612 1.00 83.94 111 GLY A C 1
ATOM 781 O O . GLY A 1 111 ? 21.566 -10.984 -4.953 1.00 83.94 111 GLY A O 1
ATOM 782 N N . LEU A 1 112 ? 19.468 -11.728 -5.333 1.00 83.31 112 LEU A N 1
ATOM 783 C CA . LEU A 1 112 ? 19.503 -12.789 -4.330 1.00 83.31 112 LEU A CA 1
ATOM 784 C C . LEU A 1 112 ? 20.399 -13.925 -4.834 1.00 83.31 112 LEU A C 1
ATOM 786 O O . LEU A 1 112 ? 20.397 -14.236 -6.024 1.00 83.31 112 LEU A O 1
ATOM 790 N N . ASP A 1 113 ? 21.165 -14.528 -3.930 1.00 83.50 113 ASP A N 1
ATOM 791 C CA . ASP A 1 113 ? 22.050 -15.642 -4.258 1.00 83.50 113 ASP A CA 1
ATOM 792 C C . ASP A 1 113 ? 21.236 -16.934 -4.442 1.00 83.50 113 ASP A C 1
ATOM 794 O O . ASP A 1 113 ? 20.493 -17.346 -3.546 1.00 83.50 113 ASP A O 1
ATOM 798 N N . ASP A 1 114 ? 21.400 -17.565 -5.608 1.00 84.19 114 ASP A N 1
ATOM 799 C CA . ASP A 1 114 ? 20.795 -18.850 -5.995 1.00 84.19 114 ASP A CA 1
ATOM 800 C C . ASP A 1 114 ? 19.285 -18.978 -5.669 1.00 84.19 114 ASP A C 1
ATOM 802 O O . ASP A 1 114 ? 18.864 -19.867 -4.920 1.00 84.19 114 ASP A O 1
ATOM 806 N N . PRO A 1 115 ? 18.430 -18.067 -6.178 1.00 89.81 115 PRO A N 1
ATOM 807 C CA . PRO A 1 115 ? 17.009 -18.111 -5.889 1.00 89.81 115 PRO A CA 1
ATOM 808 C C . PRO A 1 115 ? 16.346 -19.260 -6.655 1.00 89.81 115 PRO A C 1
ATOM 810 O O . PRO A 1 115 ? 16.424 -19.350 -7.878 1.00 89.81 115 PRO A O 1
ATOM 813 N N . SER A 1 116 ? 15.599 -20.106 -5.947 1.00 90.25 116 SER A N 1
ATOM 814 C CA . SER A 1 116 ? 14.758 -21.140 -6.556 1.00 90.25 116 SER A CA 1
ATOM 815 C C . SER A 1 116 ? 13.286 -20.894 -6.241 1.00 90.25 116 SER A C 1
ATOM 817 O O . SER A 1 116 ? 12.875 -20.832 -5.084 1.00 90.25 116 SER A O 1
ATOM 819 N N . VAL A 1 117 ? 12.471 -20.752 -7.291 1.00 92.62 117 VAL A N 1
ATOM 820 C CA . VAL A 1 117 ? 11.024 -20.519 -7.182 1.00 92.62 117 VAL A CA 1
ATOM 821 C C . VAL A 1 117 ? 10.269 -21.676 -7.820 1.00 92.62 117 VAL A C 1
ATOM 823 O O . VAL A 1 117 ? 10.205 -21.814 -9.048 1.00 92.62 117 VAL A O 1
ATOM 826 N N . THR A 1 118 ? 9.666 -22.505 -6.973 1.00 93.44 118 THR A N 1
ATOM 827 C CA . THR A 1 118 ? 8.998 -23.748 -7.370 1.00 93.44 118 THR A CA 1
ATOM 828 C C . THR A 1 118 ? 7.537 -23.750 -6.947 1.00 93.44 118 THR A C 1
ATOM 830 O O . THR A 1 118 ? 7.158 -23.150 -5.946 1.00 93.44 118 THR A O 1
ATOM 833 N N . ARG A 1 119 ? 6.680 -24.413 -7.724 1.00 92.62 119 ARG A N 1
ATOM 834 C CA . ARG A 1 119 ? 5.289 -24.655 -7.321 1.00 92.62 119 ARG A CA 1
ATOM 835 C C . ARG A 1 119 ? 5.225 -25.876 -6.415 1.00 92.62 119 ARG A C 1
ATOM 837 O O . ARG A 1 119 ? 5.888 -26.874 -6.679 1.00 92.62 119 ARG A O 1
ATOM 844 N N . SER A 1 120 ? 4.397 -25.793 -5.383 1.00 88.25 120 SER A N 1
ATOM 845 C CA . SER A 1 120 ? 4.119 -26.881 -4.451 1.00 88.25 120 SER A CA 1
ATOM 846 C C . SER A 1 120 ? 2.608 -27.113 -4.400 1.00 88.25 120 SER A C 1
ATOM 848 O O . SER A 1 120 ? 1.844 -26.287 -3.900 1.00 88.25 120 SER A O 1
ATOM 850 N N . GLY A 1 121 ? 2.157 -28.221 -4.989 1.00 83.31 121 GLY A N 1
ATOM 851 C CA . GLY A 1 121 ? 0.731 -28.515 -5.157 1.00 83.31 121 GLY A CA 1
ATOM 852 C C . GLY A 1 121 ? -0.014 -27.483 -6.015 1.00 83.31 121 GLY A C 1
ATOM 853 O O . GLY A 1 121 ? 0.571 -26.810 -6.868 1.00 83.31 121 GLY A O 1
ATOM 854 N N . ASP A 1 122 ? -1.320 -27.358 -5.774 1.00 80.50 122 ASP A N 1
ATOM 855 C CA . ASP A 1 122 ? -2.207 -26.581 -6.649 1.00 80.50 122 ASP A CA 1
ATOM 856 C C . ASP A 1 122 ? -2.235 -25.085 -6.342 1.00 80.50 122 ASP A C 1
ATOM 858 O O . ASP A 1 122 ? -2.624 -24.303 -7.200 1.00 80.50 122 ASP A O 1
ATOM 862 N N . ARG A 1 123 ? -1.848 -24.666 -5.130 1.00 86.69 123 ARG A N 1
ATOM 863 C CA . ARG A 1 123 ? -1.995 -23.267 -4.683 1.00 86.69 123 ARG A CA 1
ATOM 864 C C . ARG A 1 123 ? -0.756 -22.683 -4.028 1.00 86.69 123 ARG A C 1
ATOM 866 O O . ARG A 1 123 ? -0.779 -21.498 -3.716 1.00 86.69 123 ARG A O 1
ATOM 873 N N . ARG A 1 124 ? 0.310 -23.456 -3.795 1.00 91.06 124 ARG A N 1
ATOM 874 C CA . ARG A 1 124 ? 1.493 -22.945 -3.092 1.00 91.06 124 ARG A CA 1
ATOM 875 C C . ARG A 1 124 ? 2.667 -22.720 -4.030 1.00 91.06 124 ARG A C 1
ATOM 877 O O . ARG A 1 124 ? 2.855 -23.426 -5.021 1.00 91.06 124 ARG A O 1
ATOM 884 N N . ILE A 1 125 ? 3.470 -21.727 -3.685 1.00 91.81 125 ILE A N 1
ATOM 885 C CA . ILE A 1 125 ? 4.764 -21.444 -4.294 1.00 91.81 125 ILE A CA 1
ATOM 886 C C . ILE A 1 125 ? 5.784 -21.440 -3.157 1.00 91.81 125 ILE A C 1
ATOM 888 O O . ILE A 1 125 ? 5.547 -20.860 -2.101 1.00 91.81 125 ILE A O 1
ATOM 892 N N . VAL A 1 126 ? 6.897 -22.131 -3.360 1.00 92.12 126 VAL A N 1
ATOM 893 C CA . VAL A 1 126 ? 8.025 -22.184 -2.434 1.00 92.12 126 VAL A CA 1
ATOM 894 C C . VAL A 1 126 ? 9.162 -21.410 -3.076 1.00 92.12 126 VAL A C 1
ATOM 896 O O . VAL A 1 126 ? 9.607 -21.753 -4.176 1.00 92.12 126 VAL A O 1
ATOM 899 N N . VAL A 1 127 ? 9.608 -20.362 -2.396 1.00 91.00 127 VAL A N 1
ATOM 900 C CA . VAL A 1 127 ? 10.784 -19.582 -2.773 1.00 91.00 127 VAL A CA 1
ATOM 901 C C . VAL A 1 127 ? 11.884 -19.911 -1.773 1.00 91.00 127 VAL A C 1
ATOM 903 O O . VAL A 1 127 ? 11.691 -19.750 -0.571 1.00 91.00 127 VAL A O 1
ATOM 906 N N . ARG A 1 128 ? 13.032 -20.369 -2.260 1.00 88.88 128 ARG A N 1
ATOM 907 C CA . ARG A 1 128 ? 14.226 -20.611 -1.449 1.00 88.88 128 ARG A CA 1
ATOM 908 C C . ARG A 1 128 ? 15.361 -19.740 -1.957 1.00 88.88 128 ARG A C 1
ATOM 910 O O . ARG A 1 128 ? 15.547 -19.639 -3.166 1.00 88.88 128 ARG A O 1
ATOM 917 N N . VAL A 1 129 ? 16.108 -19.149 -1.035 1.00 87.00 129 VAL A N 1
ATOM 918 C CA . VAL A 1 129 ? 17.315 -18.374 -1.333 1.00 87.00 129 VAL A CA 1
ATOM 919 C C . VAL A 1 129 ? 18.463 -18.806 -0.434 1.00 87.00 129 VAL A C 1
ATOM 921 O O . VAL A 1 129 ? 18.254 -19.169 0.728 1.00 87.00 129 VAL A O 1
ATOM 924 N N . SER A 1 130 ? 19.675 -18.726 -0.969 1.00 82.25 130 SER A N 1
ATOM 925 C CA . SER A 1 130 ? 20.912 -19.049 -0.259 1.00 82.25 130 SER A CA 1
ATOM 926 C C . SER A 1 130 ? 21.420 -17.818 0.497 1.00 82.25 130 SER A C 1
ATOM 928 O O . SER A 1 130 ? 22.431 -17.218 0.132 1.00 82.25 130 SER A O 1
ATOM 930 N N . ALA A 1 131 ? 20.676 -17.384 1.519 1.00 65.81 131 ALA A N 1
ATOM 931 C CA . ALA A 1 131 ? 21.038 -16.232 2.341 1.00 65.81 131 ALA A CA 1
ATOM 932 C C . ALA A 1 131 ? 20.429 -16.298 3.750 1.00 65.81 131 ALA A C 1
ATOM 934 O O . ALA A 1 131 ? 19.218 -16.470 3.910 1.00 65.81 131 ALA A O 1
ATOM 935 N N . ALA A 1 132 ? 21.266 -16.050 4.761 1.00 58.41 132 ALA A N 1
ATOM 936 C CA . ALA A 1 132 ? 20.834 -15.811 6.133 1.00 58.41 132 ALA A CA 1
ATOM 937 C C . ALA A 1 132 ? 20.390 -14.343 6.317 1.00 58.41 132 ALA A C 1
ATOM 939 O O . ALA A 1 132 ? 21.053 -13.423 5.835 1.00 58.41 132 ALA A O 1
ATOM 940 N N . ASN A 1 133 ? 19.305 -14.120 7.068 1.00 58.97 133 ASN A N 1
ATOM 941 C CA . ASN A 1 133 ? 18.833 -12.805 7.542 1.00 58.97 133 ASN A CA 1
ATOM 942 C C . ASN A 1 133 ? 18.322 -11.819 6.467 1.00 58.97 133 ASN A C 1
ATOM 944 O O . ASN A 1 133 ? 18.476 -10.607 6.620 1.00 58.97 133 ASN A O 1
ATOM 948 N N . GLN A 1 134 ? 17.692 -12.303 5.391 1.00 66.31 134 GLN A N 1
ATOM 949 C CA . GLN A 1 134 ? 17.085 -11.446 4.355 1.00 66.31 134 GLN A CA 1
ATOM 950 C C . GLN A 1 134 ? 15.547 -11.455 4.359 1.00 66.31 134 GLN A C 1
ATOM 952 O O . GLN A 1 134 ? 14.913 -11.262 3.319 1.00 66.31 134 GLN A O 1
ATOM 957 N N . ASP A 1 135 ? 14.932 -11.638 5.528 1.00 68.69 135 ASP A N 1
ATOM 958 C CA . ASP A 1 135 ? 13.476 -11.747 5.690 1.00 68.69 135 ASP A CA 1
ATOM 959 C C . ASP A 1 135 ? 12.713 -10.574 5.064 1.00 68.69 135 ASP A C 1
ATOM 961 O O . ASP A 1 135 ? 11.664 -10.771 4.454 1.00 68.69 135 ASP A O 1
ATOM 965 N N . GLU A 1 136 ? 13.230 -9.350 5.181 1.00 68.19 136 GLU A N 1
ATOM 966 C CA . GLU A 1 136 ? 12.570 -8.167 4.628 1.00 68.19 136 GLU A CA 1
ATOM 967 C C . GLU A 1 136 ? 12.624 -8.133 3.094 1.00 68.19 136 GLU A C 1
ATOM 969 O O . GLU A 1 136 ? 11.600 -7.893 2.451 1.00 68.19 136 GLU A O 1
ATOM 974 N N . SER A 1 137 ? 13.769 -8.479 2.498 1.00 69.12 137 SER A N 1
ATOM 975 C CA . SER A 1 137 ? 13.912 -8.622 1.042 1.00 69.12 137 SER A CA 1
ATOM 976 C C . SER A 1 137 ? 13.012 -9.735 0.495 1.00 69.12 137 SER A C 1
ATOM 978 O O . SER A 1 137 ? 12.402 -9.580 -0.562 1.00 69.12 137 SER A O 1
ATOM 980 N N . LEU A 1 138 ? 12.874 -10.843 1.230 1.00 74.44 138 LEU A N 1
ATOM 981 C CA . LEU A 1 138 ? 12.008 -11.964 0.858 1.00 74.44 138 LEU A CA 1
ATOM 982 C C . LEU A 1 138 ? 10.521 -11.642 1.002 1.00 74.44 138 LEU A C 1
ATOM 984 O O . LEU A 1 138 ? 9.716 -12.036 0.161 1.00 74.44 138 LEU A O 1
ATOM 988 N N . ARG A 1 139 ? 10.140 -10.887 2.034 1.00 77.06 139 ARG A N 1
ATOM 989 C CA . ARG A 1 139 ? 8.769 -10.384 2.179 1.00 77.06 139 ARG A CA 1
ATOM 990 C C . ARG A 1 139 ? 8.426 -9.388 1.075 1.00 77.06 139 ARG A C 1
ATOM 992 O O . ARG A 1 139 ? 7.325 -9.454 0.538 1.00 77.06 139 ARG A O 1
ATOM 999 N N . ALA A 1 140 ? 9.359 -8.510 0.705 1.00 75.19 140 ALA A N 1
ATOM 1000 C CA . ALA A 1 140 ? 9.190 -7.598 -0.426 1.00 75.19 140 ALA A CA 1
ATOM 1001 C C . ALA A 1 140 ? 9.047 -8.357 -1.756 1.00 75.19 140 ALA A C 1
ATOM 1003 O O . ALA A 1 140 ? 8.246 -7.973 -2.604 1.00 75.19 140 ALA A O 1
ATOM 1004 N N . LEU A 1 141 ? 9.759 -9.475 -1.916 1.00 80.62 141 LEU A N 1
ATOM 1005 C CA . LEU A 1 141 ? 9.683 -10.315 -3.108 1.00 80.62 141 LEU A CA 1
ATOM 1006 C C . LEU A 1 141 ? 8.276 -10.886 -3.344 1.00 80.62 141 LEU A C 1
ATOM 1008 O O . LEU A 1 141 ? 7.768 -10.832 -4.467 1.00 80.62 141 LEU A O 1
ATOM 1012 N N . VAL A 1 142 ? 7.654 -11.420 -2.287 1.00 83.69 142 VAL A N 1
ATOM 1013 C CA . VAL A 1 142 ? 6.323 -12.053 -2.348 1.00 83.69 142 VAL A CA 1
ATOM 1014 C C . VAL A 1 142 ? 5.161 -11.064 -2.264 1.00 83.69 142 VAL A C 1
ATOM 1016 O O . VAL A 1 142 ? 4.001 -11.464 -2.370 1.00 83.69 142 VAL A O 1
ATOM 1019 N N . ALA A 1 143 ? 5.456 -9.779 -2.085 1.00 81.62 143 ALA A N 1
ATOM 1020 C CA . ALA A 1 143 ? 4.460 -8.723 -2.069 1.00 81.62 143 ALA A CA 1
ATOM 1021 C C . ALA A 1 143 ? 3.803 -8.576 -3.458 1.00 81.62 143 ALA A C 1
ATOM 1023 O O . ALA A 1 143 ? 4.415 -8.857 -4.493 1.00 81.62 143 ALA A O 1
ATOM 1024 N N . VAL A 1 144 ? 2.536 -8.163 -3.516 1.00 81.62 144 VAL A N 1
ATOM 1025 C CA . VAL A 1 144 ? 1.779 -8.133 -4.779 1.00 81.62 144 VAL A CA 1
ATOM 1026 C C . VAL A 1 144 ? 2.397 -7.117 -5.741 1.00 81.62 144 VAL A C 1
ATOM 1028 O O . VAL A 1 144 ? 2.614 -7.434 -6.909 1.00 81.62 144 VAL A O 1
ATOM 1031 N N . GLY A 1 145 ? 2.816 -5.949 -5.258 1.00 81.62 145 GLY A N 1
ATOM 1032 C CA . GLY A 1 145 ? 3.359 -4.871 -6.090 1.00 81.62 145 GLY A CA 1
ATOM 1033 C C . GLY A 1 145 ? 2.306 -3.950 -6.651 1.00 81.62 145 GLY A C 1
ATOM 1034 O O . GLY A 1 145 ? 2.506 -3.348 -7.704 1.00 81.62 145 GLY A O 1
ATOM 1035 N N . GLU A 1 146 ? 1.182 -3.827 -5.957 1.00 86.56 146 GLU A N 1
ATOM 1036 C CA . GLU A 1 146 ? 0.168 -2.854 -6.294 1.00 86.56 146 GLU A CA 1
ATOM 1037 C C . GLU A 1 146 ? 0.620 -1.463 -5.843 1.00 86.56 146 GLU A C 1
ATOM 1039 O O . GLU A 1 146 ? 0.402 -1.040 -4.706 1.00 86.56 146 GLU A O 1
ATOM 1044 N N . LEU A 1 147 ? 1.268 -0.748 -6.761 1.00 89.69 147 LEU A N 1
ATOM 1045 C CA . LEU A 1 147 ? 1.619 0.651 -6.577 1.00 89.69 147 LEU A CA 1
ATOM 1046 C C . LEU A 1 147 ? 0.424 1.551 -6.872 1.00 89.69 147 LEU A C 1
ATOM 1048 O O . LEU A 1 147 ? -0.193 1.448 -7.936 1.00 89.69 147 LEU A O 1
ATOM 1052 N N . ARG A 1 148 ? 0.153 2.484 -5.961 1.00 92.62 148 ARG A N 1
ATOM 1053 C CA . ARG A 1 148 ? -0.866 3.525 -6.089 1.00 92.62 148 ARG A CA 1
ATOM 1054 C C . ARG A 1 148 ? -0.286 4.880 -5.704 1.00 92.62 148 ARG A C 1
ATOM 1056 O O . ARG A 1 148 ? 0.380 5.004 -4.679 1.00 92.62 148 ARG A O 1
ATOM 1063 N N . PHE A 1 149 ? -0.624 5.905 -6.479 1.00 93.94 149 PHE A N 1
ATOM 1064 C CA . PHE A 1 149 ? -0.380 7.297 -6.105 1.00 93.94 149 PHE A CA 1
ATOM 1065 C C . PHE A 1 149 ? -1.691 7.913 -5.632 1.00 93.94 149 PHE A C 1
ATOM 1067 O O . PHE A 1 149 ? -2.689 7.920 -6.365 1.00 93.94 149 PHE A O 1
ATOM 1074 N N . ARG A 1 150 ? -1.698 8.389 -4.388 1.00 96.00 150 ARG A N 1
ATOM 1075 C CA . ARG A 1 150 ? -2.889 8.906 -3.709 1.00 96.00 150 ARG A CA 1
ATOM 1076 C C . ARG A 1 150 ? -2.555 10.240 -3.055 1.00 96.00 150 ARG A C 1
ATOM 1078 O O . ARG A 1 150 ? -1.533 10.362 -2.391 1.00 96.00 150 ARG A O 1
ATOM 1085 N N . GLN A 1 151 ? -3.422 11.236 -3.200 1.00 96.12 151 GLN A N 1
ATOM 1086 C CA . GLN A 1 151 ? -3.308 12.451 -2.393 1.00 96.12 151 GLN A CA 1
ATOM 1087 C C . GLN A 1 151 ? -3.561 12.113 -0.920 1.00 96.12 151 GLN A C 1
ATOM 1089 O O . GLN A 1 151 ? -4.465 11.334 -0.602 1.00 96.12 151 GLN A O 1
ATOM 1094 N N . VAL A 1 152 ? -2.785 12.712 -0.022 1.00 95.62 152 VAL A N 1
ATOM 1095 C CA . VAL A 1 152 ? -3.073 12.664 1.411 1.00 95.62 152 VAL A CA 1
ATOM 1096 C C . VAL A 1 152 ? -4.204 13.647 1.698 1.00 95.62 152 VAL A C 1
ATOM 1098 O O . VAL A 1 152 ? -4.086 14.844 1.460 1.00 95.62 152 VAL A O 1
ATOM 1101 N N . ILE A 1 153 ? -5.321 13.141 2.208 1.00 94.69 153 ILE A N 1
ATOM 1102 C CA . ILE A 1 153 ? -6.461 13.960 2.632 1.00 94.69 153 ILE A CA 1
ATOM 1103 C C . ILE A 1 153 ? -6.182 14.553 4.008 1.00 94.69 153 ILE A C 1
ATOM 1105 O O . ILE A 1 153 ? -6.415 15.735 4.240 1.00 94.69 153 ILE A O 1
ATOM 1109 N N . ALA A 1 154 ? -5.675 13.719 4.915 1.00 90.81 154 ALA A N 1
ATOM 1110 C CA . ALA A 1 154 ? -5.357 14.105 6.275 1.00 90.81 154 ALA A CA 1
ATOM 1111 C C . ALA A 1 154 ? -4.267 13.188 6.847 1.00 90.81 154 ALA A C 1
ATOM 1113 O O . ALA A 1 154 ? -4.139 12.025 6.457 1.00 90.81 154 ALA A O 1
ATOM 1114 N N . THR A 1 155 ? -3.489 13.710 7.790 1.00 88.50 155 THR A N 1
ATOM 1115 C CA . THR A 1 155 ? -2.456 12.967 8.517 1.00 88.50 155 THR A CA 1
ATOM 1116 C C . THR A 1 155 ? -2.601 13.240 10.005 1.00 88.50 155 THR A C 1
ATOM 1118 O O . THR A 1 155 ? -2.881 14.370 10.400 1.00 88.50 155 THR A O 1
ATOM 1121 N N . ILE A 1 156 ? -2.481 12.197 10.819 1.00 81.69 156 ILE A N 1
ATOM 1122 C CA . ILE A 1 156 ? -2.440 12.317 12.277 1.00 81.69 156 ILE A CA 1
ATOM 1123 C C . ILE A 1 156 ? -1.213 11.585 12.798 1.00 81.69 156 ILE A C 1
ATOM 1125 O O . ILE A 1 156 ? -0.892 10.483 12.344 1.00 81.69 156 ILE A O 1
ATOM 1129 N N . ALA A 1 157 ? -0.552 12.201 13.774 1.00 70.06 157 ALA A N 1
ATOM 1130 C CA . ALA A 1 157 ? 0.476 11.524 14.536 1.00 70.06 157 ALA A CA 1
ATOM 1131 C C . ALA A 1 157 ? -0.199 10.492 15.450 1.00 70.06 157 ALA A C 1
ATOM 1133 O O . ALA A 1 157 ? -1.081 10.828 16.244 1.00 70.06 157 ALA A O 1
ATOM 1134 N N . THR A 1 158 ? 0.181 9.226 15.333 1.00 60.25 158 THR A N 1
ATOM 1135 C CA . THR A 1 158 ? -0.185 8.194 16.297 1.00 60.25 158 THR A CA 1
ATOM 1136 C C . THR A 1 158 ? 0.697 8.358 17.537 1.00 60.25 158 THR A C 1
ATOM 1138 O O . THR A 1 158 ? 1.924 8.385 17.407 1.00 60.25 158 THR A O 1
ATOM 1141 N N . PRO A 1 159 ? 0.121 8.458 18.752 1.00 52.62 159 PRO A N 1
ATOM 1142 C CA . PRO A 1 159 ? 0.926 8.426 19.964 1.00 52.62 159 PRO A CA 1
ATOM 1143 C C . PRO A 1 159 ? 1.726 7.112 20.010 1.00 52.62 159 PRO A C 1
ATOM 1145 O O . PRO A 1 159 ? 1.223 6.078 19.550 1.00 52.62 159 PRO A O 1
ATOM 1148 N N . PRO A 1 160 ? 2.966 7.122 20.538 1.00 47.53 160 PRO A N 1
ATOM 1149 C CA . PRO A 1 160 ? 3.749 5.903 20.678 1.00 47.53 160 PRO A CA 1
ATOM 1150 C C . PRO A 1 160 ? 2.931 4.885 21.472 1.00 47.53 160 PRO A C 1
ATOM 1152 O O . PRO A 1 160 ? 2.335 5.233 22.495 1.00 47.53 160 PRO A O 1
ATOM 1155 N N . ALA A 1 161 ? 2.880 3.644 20.978 1.00 45.75 161 ALA A N 1
ATOM 1156 C CA . ALA A 1 161 ? 2.171 2.535 21.607 1.00 45.75 161 ALA A CA 1
ATOM 1157 C C . ALA A 1 161 ? 2.741 2.283 23.013 1.00 45.75 161 ALA A C 1
ATOM 1159 O O . ALA A 1 161 ? 3.638 1.470 23.216 1.00 45.75 161 ALA A O 1
ATOM 1160 N N . THR A 1 162 ? 2.250 3.023 24.001 1.00 33.78 162 THR A N 1
ATOM 1161 C CA . THR A 1 162 ? 2.701 2.921 25.384 1.00 33.78 162 THR A CA 1
ATOM 1162 C C . THR A 1 162 ? 1.793 1.894 26.041 1.00 33.78 162 THR A C 1
ATOM 1164 O O . THR A 1 162 ? 0.709 2.234 26.503 1.00 33.78 162 THR A O 1
ATOM 1167 N N . GLY A 1 163 ? 2.196 0.620 26.004 1.00 37.72 163 GLY A N 1
ATOM 1168 C CA . GLY A 1 163 ? 1.508 -0.440 26.753 1.00 37.72 163 GLY A CA 1
ATOM 1169 C C . GLY A 1 163 ? 1.076 -1.696 25.994 1.00 37.72 163 GLY A C 1
ATOM 1170 O O . GLY A 1 163 ? 0.228 -2.417 26.508 1.00 37.72 163 GLY A O 1
ATOM 1171 N N . ALA A 1 164 ? 1.647 -2.017 24.831 1.00 33.88 164 ALA A N 1
ATOM 1172 C CA . ALA A 1 164 ? 1.482 -3.345 24.232 1.00 33.88 164 ALA A CA 1
ATOM 1173 C C . ALA A 1 164 ? 2.838 -4.057 24.123 1.00 33.88 164 ALA A C 1
ATOM 1175 O O . ALA A 1 164 ? 3.429 -4.140 23.053 1.00 33.88 164 ALA A O 1
ATOM 1176 N N . THR A 1 165 ? 3.329 -4.606 25.238 1.00 26.61 165 THR A N 1
ATOM 1177 C CA . THR A 1 165 ? 4.494 -5.518 25.288 1.00 26.61 165 THR A CA 1
ATOM 1178 C C . THR A 1 165 ? 4.143 -6.919 24.760 1.00 26.61 165 THR A C 1
ATOM 1180 O O . THR A 1 165 ? 4.624 -7.933 25.260 1.00 26.61 165 THR A O 1
ATOM 1183 N N . GLY A 1 166 ? 3.265 -7.001 23.761 1.00 31.58 166 GLY A N 1
ATOM 1184 C CA . GLY A 1 166 ? 3.020 -8.232 23.030 1.00 31.58 166 GLY A CA 1
ATOM 1185 C C . GLY A 1 166 ? 4.029 -8.318 21.899 1.00 31.58 166 GLY A C 1
ATOM 1186 O O . GLY A 1 166 ? 3.953 -7.540 20.952 1.00 31.58 166 GLY A O 1
ATOM 1187 N N . THR A 1 167 ? 4.972 -9.254 21.979 1.00 27.23 167 THR A N 1
ATOM 1188 C CA . THR A 1 167 ? 5.705 -9.725 20.798 1.00 27.23 167 THR A CA 1
ATOM 1189 C C . THR A 1 167 ? 4.685 -9.989 19.683 1.00 27.23 167 THR A C 1
ATOM 1191 O O . THR A 1 167 ? 3.692 -10.669 19.963 1.00 27.23 167 THR A O 1
ATOM 1194 N N . PRO A 1 168 ? 4.865 -9.478 18.450 1.00 34.44 168 PRO A N 1
ATOM 1195 C CA . PRO A 1 168 ? 3.987 -9.829 17.346 1.00 34.44 168 PRO A CA 1
ATOM 1196 C C . PRO A 1 168 ? 4.183 -11.319 17.047 1.00 34.44 168 PRO A C 1
ATOM 1198 O O . PRO A 1 168 ? 5.050 -11.708 16.272 1.00 34.44 168 PRO A O 1
ATOM 1201 N N . SER A 1 169 ? 3.396 -12.174 17.701 1.00 31.14 169 SER A N 1
ATOM 1202 C CA . SER A 1 169 ? 3.116 -13.496 17.163 1.00 31.14 169 SER A CA 1
ATOM 1203 C C . SER A 1 169 ? 2.365 -13.263 15.865 1.00 31.14 169 SER A C 1
ATOM 1205 O O . SER A 1 169 ? 1.328 -12.595 15.874 1.00 31.14 169 SER A O 1
ATOM 1207 N N . SER A 1 170 ? 2.888 -13.794 14.757 1.00 38.19 170 SER A N 1
ATOM 1208 C CA . SER A 1 170 ? 2.067 -14.026 13.570 1.00 38.19 170 SER A CA 1
ATOM 1209 C C . SER A 1 170 ? 0.744 -14.630 14.042 1.00 38.19 170 SER A C 1
ATOM 1211 O O . SER A 1 170 ? 0.781 -15.658 14.729 1.00 38.19 170 SER A O 1
ATOM 1213 N N . PRO A 1 171 ? -0.409 -14.001 13.754 1.00 44.47 171 PRO A N 1
ATOM 1214 C CA . PRO A 1 171 ? -1.687 -14.608 14.069 1.00 44.47 171 PRO A CA 1
ATOM 1215 C C . PRO A 1 171 ? -1.713 -16.003 13.433 1.00 44.47 171 PRO A C 1
ATOM 1217 O O . PRO A 1 171 ? -1.221 -16.154 12.307 1.00 44.47 171 PRO A O 1
ATOM 1220 N N . PRO A 1 172 ? -2.258 -17.027 14.113 1.00 40.50 172 PRO A N 1
ATOM 1221 C CA . PRO A 1 172 ? -2.539 -18.297 13.464 1.00 40.50 172 PRO A CA 1
ATOM 1222 C C . PRO A 1 172 ? -3.313 -18.022 12.172 1.00 40.50 172 PRO A C 1
ATOM 1224 O O . PRO A 1 172 ? -4.138 -17.105 12.165 1.00 40.50 172 PRO A O 1
ATOM 1227 N N . PRO A 1 173 ? -3.074 -18.772 11.084 1.00 44.81 173 PRO A N 1
ATOM 1228 C CA . PRO A 1 173 ? -3.867 -18.621 9.877 1.00 44.81 173 PRO A CA 1
ATOM 1229 C C . PRO A 1 173 ? -5.340 -18.833 10.243 1.00 44.81 173 PRO A C 1
ATOM 1231 O O . PRO A 1 173 ? -5.755 -19.962 10.516 1.00 44.81 173 PRO A O 1
ATOM 1234 N N . GLU A 1 174 ? -6.109 -17.739 10.297 1.00 49.75 174 GLU A N 1
ATOM 1235 C CA . GLU A 1 174 ? -7.551 -17.785 10.513 1.00 49.75 174 GLU A CA 1
ATOM 1236 C C . GLU A 1 174 ? -8.122 -18.662 9.400 1.00 49.75 174 GLU A C 1
ATOM 1238 O O . GLU A 1 174 ? -8.104 -18.326 8.221 1.00 49.75 174 GLU A O 1
ATOM 1243 N N . THR A 1 175 ? -8.531 -19.868 9.783 1.00 47.78 175 THR A N 1
ATOM 1244 C CA . THR A 1 175 ? -9.006 -20.919 8.874 1.00 47.78 175 THR A CA 1
ATOM 1245 C C . THR A 1 175 ? -10.511 -20.788 8.615 1.00 47.78 175 THR A C 1
ATOM 1247 O O . THR A 1 175 ? -11.121 -21.667 8.010 1.00 47.78 175 THR A O 1
ATOM 1250 N N . GLY A 1 176 ? -11.115 -19.697 9.094 1.00 61.25 176 GLY A N 1
ATOM 1251 C CA . GLY A 1 176 ? -12.509 -19.338 8.874 1.00 61.25 176 GLY A CA 1
ATOM 1252 C C . GLY A 1 176 ? -12.692 -18.415 7.664 1.00 61.25 176 GLY A C 1
ATOM 1253 O O . GLY A 1 176 ? -11.719 -17.870 7.142 1.00 61.25 176 GLY A O 1
ATOM 1254 N N . PRO A 1 177 ? -13.939 -18.232 7.195 1.00 66.19 177 PRO A N 1
ATOM 1255 C CA . PRO A 1 177 ? -14.244 -17.213 6.197 1.00 66.19 177 PRO A CA 1
ATOM 1256 C C . PRO A 1 177 ? -13.823 -15.823 6.707 1.00 66.19 177 PRO A C 1
ATOM 1258 O O . PRO A 1 177 ? -13.927 -15.573 7.912 1.00 66.19 177 PRO A O 1
ATOM 1261 N N . PRO A 1 178 ? -13.360 -14.921 5.819 1.00 71.62 178 PRO A N 1
ATOM 1262 C CA . PRO A 1 178 ? -12.955 -13.579 6.220 1.00 71.62 178 PRO A CA 1
ATOM 1263 C C . PRO A 1 178 ? -14.117 -12.868 6.931 1.00 71.62 178 PRO A C 1
ATOM 1265 O O . PRO A 1 178 ? -15.270 -13.027 6.509 1.00 71.62 178 PRO A O 1
ATOM 1268 N N . PRO A 1 179 ? -13.844 -12.102 8.004 1.00 86.38 179 PRO A N 1
ATOM 1269 C CA . PRO A 1 179 ? -14.891 -11.416 8.746 1.00 86.38 179 PRO A CA 1
ATOM 1270 C C . PRO A 1 179 ? -15.627 -10.438 7.831 1.00 86.38 179 PRO A C 1
ATOM 1272 O O . PRO A 1 179 ? -15.038 -9.831 6.942 1.00 86.38 179 PRO A O 1
ATOM 1275 N N . THR A 1 180 ? -16.926 -10.269 8.050 1.00 90.56 180 THR A N 1
ATOM 1276 C CA . THR A 1 180 ? -17.736 -9.262 7.350 1.00 90.56 180 THR A CA 1
ATOM 1277 C C . THR A 1 180 ? -17.815 -7.979 8.170 1.00 90.56 180 THR A C 1
ATOM 1279 O O . THR A 1 180 ? -17.720 -8.006 9.399 1.00 90.56 180 THR A O 1
ATOM 1282 N N . LEU A 1 181 ? -18.046 -6.842 7.506 1.00 91.44 181 LEU A N 1
ATOM 1283 C CA . LEU A 1 181 ? -18.246 -5.570 8.205 1.00 91.44 181 LEU A CA 1
ATOM 1284 C C . LEU A 1 181 ? -19.410 -5.658 9.207 1.00 91.44 181 LEU A C 1
ATOM 1286 O O . LEU A 1 181 ? -19.280 -5.176 10.325 1.00 91.44 181 LEU A O 1
ATOM 1290 N N . GLU A 1 182 ? -20.508 -6.329 8.857 1.00 92.62 182 GLU A N 1
ATOM 1291 C CA . GLU A 1 182 ? -21.667 -6.508 9.745 1.00 92.62 182 GLU A CA 1
ATOM 1292 C C . GLU A 1 182 ? -21.308 -7.244 11.045 1.00 92.62 182 GLU A C 1
ATOM 1294 O O . GLU A 1 182 ? -21.721 -6.826 12.127 1.00 92.62 182 GLU A O 1
ATOM 1299 N N . GLN A 1 183 ? -20.480 -8.291 10.964 1.00 92.69 183 GLN A N 1
ATOM 1300 C CA . GLN A 1 183 ? -19.989 -9.013 12.144 1.00 92.69 183 GLN A CA 1
ATOM 1301 C C . GLN A 1 183 ? -19.113 -8.124 13.031 1.00 92.69 183 GLN A C 1
ATOM 1303 O O . GLN A 1 183 ? -19.254 -8.139 14.255 1.00 92.69 183 GLN A O 1
ATOM 1308 N N . VAL A 1 184 ? -18.237 -7.318 12.426 1.00 94.31 184 VAL A N 1
ATOM 1309 C CA . VAL A 1 184 ? -17.381 -6.383 13.169 1.00 94.31 184 VAL A CA 1
ATOM 1310 C C . VAL A 1 184 ? -18.219 -5.283 13.826 1.00 94.31 184 VAL A C 1
ATOM 1312 O O . VAL A 1 184 ? -17.988 -4.954 14.988 1.00 94.31 184 VAL A O 1
ATOM 1315 N N . ILE A 1 185 ? -19.241 -4.763 13.141 1.00 94.44 185 ILE A N 1
ATOM 1316 C CA . ILE A 1 185 ? -20.188 -3.793 13.708 1.00 94.44 185 ILE A CA 1
ATOM 1317 C C . ILE A 1 185 ? -20.914 -4.395 14.914 1.00 94.44 185 ILE A C 1
ATOM 1319 O O . ILE A 1 185 ? -20.973 -3.758 15.965 1.00 94.44 185 ILE A O 1
ATOM 1323 N N . ALA A 1 186 ? -21.409 -5.630 14.803 1.00 94.19 186 ALA A N 1
ATOM 1324 C CA . ALA A 1 186 ? -22.069 -6.319 15.910 1.00 94.19 186 ALA A CA 1
ATOM 1325 C C . ALA A 1 186 ? -21.134 -6.511 17.119 1.00 94.19 186 ALA A C 1
ATOM 1327 O O . ALA A 1 186 ? -21.562 -6.334 18.258 1.00 94.19 186 ALA A O 1
ATOM 1328 N N . LYS A 1 187 ? -19.849 -6.813 16.877 1.00 93.19 187 LYS A N 1
ATOM 1329 C CA . LYS A 1 187 ? -18.820 -6.943 17.923 1.00 93.19 187 LYS A CA 1
ATOM 1330 C C . LYS A 1 187 ? -18.518 -5.614 18.623 1.00 93.19 187 LYS A C 1
ATOM 1332 O O . LYS A 1 187 ? -18.292 -5.595 19.829 1.00 93.19 187 LYS A O 1
ATOM 1337 N N . LEU A 1 188 ? -18.498 -4.513 17.874 1.00 92.81 188 LEU A N 1
ATOM 1338 C CA . LEU A 1 188 ? -18.195 -3.176 18.393 1.00 92.81 188 LEU A CA 1
ATOM 1339 C C . LEU A 1 188 ? -19.393 -2.515 19.090 1.00 92.81 188 LEU A C 1
ATOM 1341 O O . LEU A 1 188 ? -19.205 -1.677 19.975 1.00 92.81 188 LEU A O 1
ATOM 1345 N N . GLY A 1 189 ? -20.619 -2.869 18.700 1.00 92.50 189 GLY A N 1
ATOM 1346 C CA . GLY A 1 189 ? -21.841 -2.308 19.268 1.00 92.50 189 GLY A CA 1
ATOM 1347 C C . GLY A 1 189 ? -21.885 -0.771 19.164 1.00 92.50 189 GLY A C 1
ATOM 1348 O O . GLY A 1 189 ? -21.483 -0.214 18.137 1.00 92.50 189 GLY A O 1
ATOM 1349 N N . PRO A 1 190 ? -22.319 -0.052 20.221 1.00 90.50 190 PRO A N 1
ATOM 1350 C CA . PRO A 1 190 ? -22.429 1.413 20.211 1.00 90.50 190 PRO A CA 1
ATOM 1351 C C . PRO A 1 190 ? -21.115 2.153 19.911 1.00 90.50 190 PRO A C 1
ATOM 1353 O O . PRO A 1 190 ? -21.138 3.287 19.433 1.00 90.50 190 PRO A O 1
ATOM 1356 N N . ALA A 1 191 ? -19.959 1.520 20.149 1.00 90.06 191 ALA A N 1
ATOM 1357 C CA . ALA A 1 191 ? -18.660 2.121 19.854 1.00 90.06 191 ALA A CA 1
ATOM 1358 C C . ALA A 1 191 ? -18.490 2.427 18.356 1.00 90.06 191 ALA A C 1
ATOM 1360 O O . ALA A 1 191 ? -17.803 3.386 17.997 1.00 90.06 191 ALA A O 1
ATOM 1361 N N . TYR A 1 192 ? -19.131 1.648 17.475 1.00 92.19 192 TYR A N 1
ATOM 1362 C CA . TYR A 1 192 ? -19.042 1.853 16.032 1.00 92.19 192 TYR A CA 1
ATOM 1363 C C . TYR A 1 192 ? -19.756 3.124 15.560 1.00 92.19 192 TYR A C 1
ATOM 1365 O O . TYR A 1 192 ? -19.245 3.823 14.688 1.00 92.19 192 TYR A O 1
ATOM 1373 N N . GLU A 1 193 ? -20.906 3.466 16.142 1.00 89.19 193 GLU A N 1
ATOM 1374 C CA . GLU A 1 193 ? -21.628 4.695 15.785 1.00 89.19 193 GLU A CA 1
ATOM 1375 C C . GLU A 1 193 ? -20.834 5.938 16.182 1.00 89.19 193 GLU A C 1
ATOM 1377 O O . GLU A 1 193 ? -20.705 6.889 15.406 1.00 89.19 193 GLU A O 1
ATOM 1382 N N . VAL A 1 194 ? -20.217 5.891 17.364 1.00 88.06 194 VAL A N 1
ATOM 1383 C CA . VAL A 1 194 ? -19.303 6.937 17.819 1.00 88.06 194 VAL A CA 1
ATOM 1384 C C . VAL A 1 194 ? -18.119 7.042 16.863 1.00 88.06 194 VAL A C 1
ATOM 1386 O O . VAL A 1 194 ? -17.850 8.129 16.355 1.00 88.06 194 VAL A O 1
ATOM 1389 N N . ALA A 1 195 ? -17.469 5.930 16.519 1.00 89.25 195 ALA A N 1
ATOM 1390 C CA . ALA A 1 195 ? -16.375 5.920 15.551 1.00 89.25 195 ALA A CA 1
ATOM 1391 C C . ALA A 1 195 ? -16.775 6.482 14.174 1.00 89.25 195 ALA A C 1
ATOM 1393 O O . ALA A 1 195 ? -16.013 7.240 13.574 1.00 89.25 195 ALA A O 1
ATOM 1394 N N . GLN A 1 196 ? -17.979 6.170 13.686 1.00 89.38 196 GLN A N 1
ATOM 1395 C CA . GLN A 1 196 ? -18.513 6.755 12.455 1.00 89.38 196 GLN A CA 1
ATOM 1396 C C . GLN A 1 196 ? -18.687 8.273 12.548 1.00 89.38 196 GLN A C 1
ATOM 1398 O O . GLN A 1 196 ? -18.429 8.971 11.569 1.00 89.38 196 GLN A O 1
ATOM 1403 N N . SER A 1 197 ? -19.124 8.802 13.693 1.00 85.56 197 SER A N 1
ATOM 1404 C CA . SER A 1 197 ? -19.271 10.251 13.864 1.00 85.56 197 SER A CA 1
ATOM 1405 C C . SER A 1 197 ? -17.924 10.983 13.747 1.00 85.56 197 SER A C 1
ATOM 1407 O O . SER A 1 197 ? -17.839 11.978 13.029 1.00 85.56 197 SER A O 1
ATOM 1409 N N . PHE A 1 198 ? -16.855 10.418 14.323 1.00 82.25 198 PHE A N 1
ATOM 1410 C CA . PHE A 1 198 ? -15.479 10.914 14.169 1.00 82.25 198 PHE A CA 1
ATOM 1411 C C . PHE A 1 198 ? -14.960 10.783 12.736 1.00 82.25 198 PHE A C 1
ATOM 1413 O O . PHE A 1 198 ? -14.345 11.702 12.198 1.00 82.25 198 PHE A O 1
ATOM 1420 N N . ALA A 1 199 ? -15.235 9.650 12.091 1.00 87.25 199 ALA A N 1
ATOM 1421 C CA . ALA A 1 199 ? -14.862 9.407 10.703 1.00 87.25 199 ALA A CA 1
ATOM 1422 C C . ALA A 1 199 ? -15.476 10.445 9.746 1.00 87.25 199 ALA A C 1
ATOM 1424 O O . ALA A 1 199 ? -14.816 10.890 8.810 1.00 87.25 199 ALA A O 1
ATOM 1425 N N . ARG A 1 200 ? -16.720 10.873 9.996 1.00 85.56 200 ARG A N 1
ATOM 1426 C CA . ARG A 1 200 ? -17.403 11.898 9.188 1.00 85.56 200 ARG A CA 1
ATOM 1427 C C . ARG A 1 200 ? -16.828 13.295 9.388 1.00 85.56 200 ARG A C 1
ATOM 1429 O O . ARG A 1 200 ? -16.814 14.069 8.436 1.00 85.56 200 ARG A O 1
ATOM 1436 N N . SER A 1 201 ? -16.384 13.625 10.600 1.00 79.44 201 SER A N 1
ATOM 1437 C CA . SER A 1 201 ? -15.816 14.943 10.885 1.00 79.44 201 SER A CA 1
ATOM 1438 C C . SER A 1 201 ? -14.344 15.064 10.491 1.00 79.44 201 SER A C 1
ATOM 1440 O O . SER A 1 201 ? -13.845 16.184 10.417 1.00 79.44 201 SER A O 1
ATOM 1442 N N . LEU A 1 202 ? -13.649 13.940 10.251 1.00 75.06 202 LEU A N 1
ATOM 1443 C CA . LEU A 1 202 ? -12.189 13.892 10.075 1.00 75.06 202 LEU A CA 1
ATOM 1444 C C . LEU A 1 202 ? -11.447 14.643 11.196 1.00 75.06 202 LEU A C 1
ATOM 1446 O O . LEU A 1 202 ? -10.373 15.207 10.992 1.00 75.06 202 LEU A O 1
ATOM 1450 N N . SER A 1 203 ? -12.049 14.666 12.386 1.00 63.50 203 SER A N 1
ATOM 1451 C CA . SER A 1 203 ? -11.529 15.377 13.547 1.00 63.50 203 SER A CA 1
ATOM 1452 C C . SER A 1 203 ? -10.220 14.743 14.026 1.00 63.50 203 SER A C 1
ATOM 1454 O O . SER A 1 203 ? -10.155 13.515 14.135 1.00 63.50 203 SER A O 1
ATOM 1456 N N . PRO A 1 204 ? -9.195 15.545 14.370 1.00 55.97 204 PRO A N 1
ATOM 1457 C CA . PRO A 1 204 ? -7.987 15.053 15.017 1.00 55.97 204 PRO A CA 1
ATOM 1458 C C . PRO A 1 204 ? -8.303 14.172 16.239 1.00 55.97 204 PRO A C 1
ATOM 1460 O O . PRO A 1 204 ? -9.177 14.528 17.034 1.00 55.97 204 PRO A O 1
ATOM 1463 N N . PRO A 1 205 ? -7.571 13.063 16.448 1.00 51.81 205 PRO A N 1
ATOM 1464 C CA . PRO A 1 205 ? -7.804 12.125 17.545 1.00 51.81 205 PRO A CA 1
ATOM 1465 C C . PRO A 1 205 ? -7.632 12.767 18.924 1.00 51.81 205 PRO A C 1
ATOM 1467 O O . PRO A 1 205 ? -8.193 12.276 19.892 1.00 51.81 205 PRO A O 1
ATOM 1470 N N . GLU A 1 206 ? -6.914 13.886 19.029 1.00 55.62 206 GLU A N 1
ATOM 1471 C CA . GLU A 1 206 ? -6.783 14.654 20.274 1.00 55.62 206 GLU A CA 1
ATOM 1472 C C . GLU A 1 206 ? -8.123 15.232 20.761 1.00 55.62 206 GLU A C 1
ATOM 1474 O O . GLU A 1 206 ? -8.305 15.474 21.952 1.00 55.62 206 GLU A O 1
ATOM 1479 N N . GLN A 1 207 ? -9.088 15.415 19.852 1.00 54.72 207 GLN A N 1
ATOM 1480 C CA . GLN A 1 207 ? -10.452 15.839 20.181 1.00 54.72 207 GLN A CA 1
ATOM 1481 C C . GLN A 1 207 ? -11.306 14.674 20.691 1.00 54.72 207 GLN A C 1
ATOM 1483 O O . GLN A 1 207 ? -12.336 14.906 21.328 1.00 54.72 207 GLN A O 1
ATOM 1488 N N . ALA A 1 208 ? -10.873 13.425 20.474 1.00 58.72 208 ALA A N 1
ATOM 1489 C CA . ALA A 1 208 ? -11.391 12.286 21.212 1.00 58.72 208 ALA A CA 1
ATOM 1490 C C . ALA A 1 208 ? -10.810 12.359 22.632 1.00 58.72 208 ALA A C 1
ATOM 1492 O O . ALA A 1 208 ? -9.843 11.686 22.973 1.00 58.72 208 ALA A O 1
ATOM 1493 N N . GLY A 1 209 ? -11.384 13.222 23.473 1.00 58.81 209 GLY A N 1
ATOM 1494 C CA . GLY A 1 209 ? -11.003 13.334 24.880 1.00 58.81 209 GLY A CA 1
ATOM 1495 C C . GLY A 1 209 ? -11.064 11.981 25.608 1.00 58.81 209 GLY A C 1
ATOM 1496 O O . GLY A 1 209 ? -11.637 11.010 25.108 1.00 58.81 209 GLY A O 1
ATOM 1497 N N . ALA A 1 210 ? -10.521 11.916 26.827 1.00 57.69 210 ALA A N 1
ATOM 1498 C CA . ALA A 1 210 ? -10.366 10.673 27.599 1.00 57.69 210 ALA A CA 1
ATOM 1499 C C . ALA A 1 210 ? -11.650 9.816 27.726 1.00 57.69 210 ALA A C 1
ATOM 1501 O O . ALA A 1 210 ? -11.577 8.588 27.758 1.00 57.69 210 ALA A O 1
ATOM 1502 N N . LEU A 1 211 ? -12.830 10.450 27.747 1.00 51.72 211 LEU A N 1
ATOM 1503 C CA . LEU A 1 211 ? -14.134 9.773 27.788 1.00 51.72 211 LEU A CA 1
ATOM 1504 C C . LEU A 1 211 ? -14.434 8.989 26.499 1.00 51.72 211 LEU A C 1
ATOM 1506 O O . LEU A 1 211 ? -14.956 7.879 26.549 1.00 51.72 211 LEU A O 1
ATOM 1510 N N . THR A 1 212 ? -14.052 9.525 25.344 1.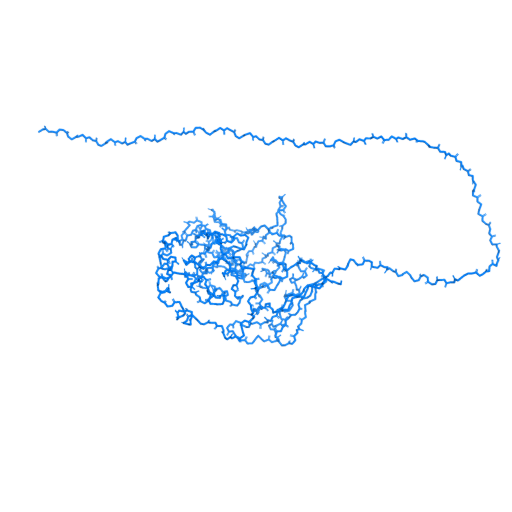00 63.31 212 THR A N 1
ATOM 1511 C CA . THR A 1 212 ? -14.205 8.872 24.036 1.00 63.31 212 THR A CA 1
ATOM 1512 C C . THR A 1 212 ? -13.180 7.772 23.798 1.00 63.31 212 THR A C 1
ATOM 1514 O O . THR A 1 212 ? -13.516 6.769 23.173 1.00 63.31 212 THR A O 1
ATOM 1517 N N . THR A 1 213 ? -11.981 7.870 24.376 1.00 68.38 213 THR A N 1
ATOM 1518 C CA . THR A 1 213 ? -10.997 6.774 24.352 1.00 68.38 213 THR A CA 1
ATOM 1519 C C . THR A 1 213 ? -11.543 5.513 25.021 1.00 68.38 213 THR A C 1
ATOM 1521 O O . THR A 1 213 ? -11.352 4.415 24.505 1.00 68.38 213 THR A O 1
ATOM 1524 N N . HIS A 1 214 ? -12.287 5.657 26.124 1.00 75.81 214 HIS A N 1
ATOM 1525 C CA . HIS A 1 214 ? -12.907 4.518 26.802 1.00 75.81 214 HIS A CA 1
ATOM 1526 C C . HIS A 1 214 ? -14.040 3.889 25.973 1.00 75.81 214 HIS A C 1
ATOM 1528 O O . HIS A 1 214 ? -14.200 2.669 25.974 1.00 75.81 214 HIS A O 1
ATOM 1534 N N . VAL A 1 215 ? -14.807 4.699 25.236 1.00 84.00 215 VAL A N 1
ATOM 1535 C CA . VAL A 1 215 ? -15.857 4.207 24.324 1.00 84.00 215 VAL A CA 1
ATOM 1536 C C . VAL A 1 215 ? -15.254 3.483 23.118 1.00 84.00 215 VAL A C 1
ATOM 1538 O O . VAL A 1 215 ? -15.806 2.488 22.662 1.00 84.00 215 VAL A O 1
ATOM 1541 N N . LEU A 1 216 ? -14.099 3.938 22.626 1.00 87.31 216 LEU A N 1
ATOM 1542 C CA . LEU A 1 216 ? -13.393 3.353 21.480 1.00 87.31 216 LEU A CA 1
ATOM 1543 C C . LEU A 1 216 ? -12.404 2.238 21.866 1.00 87.31 216 LEU A C 1
ATOM 1545 O O . LEU A 1 216 ? -11.750 1.669 20.989 1.00 87.31 216 LEU A O 1
ATOM 1549 N N . ALA A 1 217 ? -12.309 1.880 23.149 1.00 86.12 217 ALA A N 1
ATOM 1550 C CA . ALA A 1 217 ? -11.474 0.781 23.633 1.00 86.12 217 ALA A CA 1
ATOM 1551 C C . ALA A 1 217 ? -11.713 -0.565 22.908 1.00 86.12 217 ALA A C 1
ATOM 1553 O O . ALA A 1 217 ? -10.725 -1.250 22.634 1.00 86.12 217 ALA A O 1
ATOM 1554 N N . PRO A 1 218 ? -12.949 -0.942 22.502 1.00 91.56 218 PRO A N 1
ATOM 1555 C CA . PRO A 1 218 ? -13.189 -2.188 21.768 1.00 91.56 218 PRO A CA 1
ATOM 1556 C C . PRO A 1 218 ? -12.430 -2.307 20.437 1.00 91.56 218 PRO A C 1
ATOM 1558 O O . PRO A 1 218 ? -12.173 -3.417 19.979 1.00 91.56 218 PRO A O 1
ATOM 1561 N N . PHE A 1 219 ? -12.024 -1.193 19.819 1.00 90.38 219 PHE A N 1
ATOM 1562 C CA . PHE A 1 219 ? -11.246 -1.224 18.576 1.00 90.38 219 PHE A CA 1
ATOM 1563 C C . PHE A 1 219 ? -9.796 -1.688 18.781 1.00 90.38 219 PHE A C 1
ATOM 1565 O O . PHE A 1 219 ? -9.190 -2.240 17.862 1.00 90.38 219 PHE A O 1
ATOM 1572 N N . ALA A 1 220 ? -9.242 -1.512 19.986 1.00 87.94 220 ALA A N 1
ATOM 1573 C CA . ALA A 1 220 ? -7.866 -1.902 20.295 1.00 87.94 220 ALA A CA 1
ATOM 1574 C C . ALA A 1 220 ? -7.656 -3.426 20.260 1.00 87.94 220 ALA A C 1
ATOM 1576 O O . ALA A 1 220 ? -6.533 -3.888 20.081 1.00 87.94 220 ALA A O 1
ATOM 1577 N N . VAL A 1 221 ? -8.729 -4.207 20.428 1.00 89.06 221 VAL A N 1
ATOM 1578 C CA . VAL A 1 221 ? -8.690 -5.679 20.474 1.00 89.06 221 VAL A CA 1
ATOM 1579 C C . VAL A 1 221 ? -9.152 -6.341 19.173 1.00 89.06 221 VAL A C 1
ATOM 1581 O O . VAL A 1 221 ? -9.275 -7.564 19.121 1.00 89.06 221 VAL A O 1
ATOM 1584 N N . LEU A 1 222 ? -9.433 -5.556 18.128 1.00 91.69 222 LEU A N 1
ATOM 1585 C CA . LEU A 1 222 ? -9.777 -6.108 16.819 1.00 91.69 222 LEU A CA 1
ATOM 1586 C C . LEU A 1 222 ? -8.578 -6.826 16.199 1.00 91.69 222 LEU A C 1
ATOM 1588 O O . LEU A 1 222 ? -7.444 -6.331 16.259 1.00 91.69 222 LEU A O 1
ATOM 1592 N N . SER A 1 223 ? -8.845 -7.967 15.563 1.00 91.12 223 SER A N 1
ATOM 1593 C CA . SER A 1 223 ? -7.838 -8.668 14.769 1.00 91.12 223 SER A CA 1
ATOM 1594 C C . SER A 1 223 ? -7.482 -7.853 13.516 1.00 91.12 223 SER A C 1
ATOM 1596 O O . SER A 1 223 ? -8.285 -7.033 13.058 1.00 91.12 223 SER A O 1
ATOM 1598 N N . PRO A 1 224 ? -6.303 -8.062 12.904 1.00 90.00 224 PRO A N 1
ATOM 1599 C CA . PRO A 1 224 ? -5.958 -7.359 11.672 1.00 90.00 224 PRO A CA 1
ATOM 1600 C C . PRO A 1 224 ? -6.956 -7.602 10.529 1.00 90.00 224 PRO A C 1
ATOM 1602 O O . PRO A 1 224 ? -7.210 -6.693 9.741 1.00 90.00 224 PRO A O 1
ATOM 1605 N N . ALA A 1 225 ? -7.569 -8.789 10.458 1.00 88.75 225 ALA A N 1
ATOM 1606 C CA . ALA A 1 225 ? -8.616 -9.091 9.483 1.00 88.75 225 ALA A CA 1
ATOM 1607 C C . ALA A 1 225 ? -9.907 -8.296 9.757 1.00 88.75 225 ALA A C 1
ATOM 1609 O O . ALA A 1 225 ? -10.493 -7.735 8.833 1.00 88.75 225 ALA A O 1
ATOM 1610 N N . GLU A 1 226 ? -10.315 -8.165 11.024 1.00 92.69 226 GLU A N 1
ATOM 1611 C CA . GLU A 1 226 ? -11.467 -7.341 11.420 1.00 92.69 226 GLU A CA 1
ATOM 1612 C C . GLU A 1 226 ? -11.222 -5.848 11.162 1.00 92.69 226 GLU A C 1
ATOM 1614 O O . GLU A 1 226 ? -12.106 -5.137 10.686 1.00 92.69 226 GLU A O 1
ATOM 1619 N N . VAL A 1 227 ? -10.004 -5.361 11.423 1.00 93.19 227 VAL A N 1
ATOM 1620 C CA . VAL A 1 227 ? -9.618 -3.980 11.098 1.00 93.19 227 VAL A CA 1
ATOM 1621 C C . VAL A 1 227 ? -9.685 -3.739 9.591 1.00 93.19 227 VAL A C 1
ATOM 1623 O O . VAL A 1 227 ? -10.037 -2.640 9.162 1.00 93.19 227 VAL A O 1
ATOM 1626 N N . ALA A 1 228 ? -9.377 -4.745 8.773 1.00 91.00 228 ALA A N 1
ATOM 1627 C CA . ALA A 1 228 ? -9.323 -4.592 7.329 1.00 91.00 228 ALA A CA 1
ATOM 1628 C C . ALA A 1 228 ? -10.680 -4.334 6.666 1.00 91.00 228 ALA A C 1
ATOM 1630 O O . ALA A 1 228 ? -10.720 -3.635 5.656 1.00 91.00 228 ALA A O 1
ATOM 1631 N N . VAL A 1 229 ? -11.775 -4.826 7.249 1.00 92.31 229 VAL A N 1
ATOM 1632 C CA . VAL A 1 229 ? -13.128 -4.603 6.712 1.00 92.31 229 VAL A CA 1
ATOM 1633 C C . VAL A 1 229 ? -13.763 -3.288 7.152 1.00 92.31 229 VAL A C 1
ATOM 1635 O O . VAL A 1 229 ? -14.802 -2.898 6.621 1.00 92.31 229 VAL A O 1
ATOM 1638 N N . LEU A 1 230 ? -13.150 -2.577 8.102 1.00 93.81 230 LEU A N 1
ATOM 1639 C CA . LEU A 1 230 ? -13.615 -1.254 8.503 1.00 93.81 230 LEU A CA 1
ATOM 1640 C C . LEU A 1 230 ? -13.428 -0.234 7.361 1.00 93.81 230 LEU A C 1
ATOM 1642 O O . LEU A 1 230 ? -12.402 -0.260 6.668 1.00 93.81 230 LEU A O 1
ATOM 1646 N N . PRO A 1 231 ? -14.350 0.737 7.205 1.00 93.88 231 PRO A N 1
ATOM 1647 C CA . PRO A 1 231 ? -14.155 1.867 6.299 1.00 93.88 231 PRO A CA 1
ATOM 1648 C C . PRO A 1 231 ? -12.842 2.609 6.580 1.00 93.88 231 PRO A C 1
ATOM 1650 O O . PRO A 1 231 ? -12.408 2.706 7.734 1.00 93.88 231 PRO A O 1
ATOM 1653 N N . ALA A 1 232 ? -12.213 3.151 5.535 1.00 94.12 232 ALA A N 1
ATOM 1654 C CA . ALA A 1 232 ? -10.927 3.840 5.646 1.00 94.12 232 ALA A CA 1
ATOM 1655 C C . ALA A 1 232 ? -10.982 5.007 6.642 1.00 94.12 232 ALA A C 1
ATOM 1657 O O . ALA A 1 232 ? -10.104 5.151 7.488 1.00 94.12 232 ALA A O 1
ATOM 1658 N N . GLU A 1 233 ? -12.053 5.793 6.620 1.00 92.19 233 GLU A N 1
ATOM 1659 C CA . GLU A 1 233 ? -12.238 6.919 7.529 1.00 92.19 233 GLU A CA 1
ATOM 1660 C C . GLU A 1 233 ? -12.329 6.474 8.991 1.00 92.19 233 GLU A C 1
ATOM 1662 O O . GLU A 1 233 ? -11.811 7.162 9.863 1.00 92.19 233 GLU A O 1
ATOM 1667 N N . VAL A 1 234 ? -12.926 5.310 9.271 1.00 92.75 234 VAL A N 1
ATOM 1668 C CA . VAL A 1 234 ? -12.991 4.748 10.631 1.00 92.75 234 VAL A CA 1
ATOM 1669 C C . VAL A 1 234 ? -11.610 4.267 11.073 1.00 92.75 234 VAL A C 1
ATOM 1671 O O . VAL A 1 234 ? -11.158 4.617 12.161 1.00 92.75 234 VAL A O 1
ATOM 1674 N N . ARG A 1 235 ? -10.895 3.525 10.216 1.00 92.81 235 ARG A N 1
ATOM 1675 C CA . ARG A 1 235 ? -9.506 3.101 10.477 1.00 92.81 235 ARG A CA 1
ATOM 1676 C C . ARG A 1 235 ? -8.588 4.285 10.773 1.00 92.81 235 ARG A C 1
ATOM 1678 O O . ARG A 1 235 ? -7.717 4.206 11.641 1.00 92.81 235 ARG A O 1
ATOM 1685 N N . TYR A 1 236 ? -8.786 5.379 10.048 1.00 91.06 236 TYR A N 1
ATOM 1686 C CA . TYR A 1 236 ? -8.053 6.616 10.241 1.00 91.06 236 TYR A CA 1
ATOM 1687 C C . TYR A 1 236 ? -8.473 7.345 11.526 1.00 91.06 236 TYR A C 1
ATOM 1689 O O . TYR A 1 236 ? -7.633 7.595 12.382 1.00 91.06 236 TYR A O 1
ATOM 1697 N N . ALA A 1 237 ? -9.755 7.652 11.707 1.00 87.81 237 ALA A N 1
ATOM 1698 C CA . ALA A 1 237 ? -10.209 8.535 12.780 1.00 87.81 237 ALA A CA 1
ATOM 1699 C C . ALA A 1 237 ? -10.150 7.895 14.177 1.00 87.81 237 ALA A C 1
ATOM 1701 O O . ALA A 1 237 ? -10.009 8.605 15.170 1.00 87.81 237 ALA A O 1
ATOM 1702 N N . VAL A 1 238 ? -10.238 6.564 14.282 1.00 87.44 238 VAL A N 1
ATOM 1703 C CA . VAL A 1 238 ? -10.207 5.882 15.582 1.00 87.44 238 VAL A CA 1
ATOM 1704 C C . VAL A 1 238 ? -8.764 5.800 16.109 1.00 87.44 238 VAL A C 1
ATOM 1706 O O . VAL A 1 238 ? -7.929 5.137 15.487 1.00 87.44 238 VAL A O 1
ATOM 1709 N N . PRO A 1 239 ? -8.433 6.423 17.257 1.00 81.12 239 PRO A N 1
ATOM 1710 C CA . PRO A 1 239 ? -7.062 6.462 17.778 1.00 81.12 239 PRO A CA 1
ATOM 1711 C C . PRO A 1 239 ? -6.563 5.108 18.290 1.00 81.12 239 PRO A C 1
ATOM 1713 O O . PRO A 1 239 ? -5.369 4.832 18.240 1.00 81.12 239 PRO A O 1
ATOM 1716 N N . THR A 1 240 ? -7.471 4.252 18.760 1.00 84.56 240 THR A N 1
ATOM 1717 C CA . THR A 1 240 ? -7.159 2.900 19.241 1.00 84.56 240 THR A CA 1
ATOM 1718 C C . THR A 1 240 ? -6.857 1.918 18.107 1.00 84.56 240 THR A C 1
ATOM 1720 O O . THR A 1 240 ? -6.287 0.866 18.375 1.00 84.56 240 THR A O 1
ATOM 1723 N N . VAL A 1 241 ? -7.168 2.269 16.848 1.00 88.50 241 VAL A N 1
ATOM 1724 C CA . VAL A 1 241 ? -6.687 1.542 15.664 1.00 88.50 241 VAL A CA 1
ATOM 1725 C C . VAL A 1 241 ? -5.272 2.020 15.348 1.00 88.50 241 VAL A C 1
ATOM 1727 O O . VAL A 1 241 ? -5.063 3.120 14.819 1.00 88.50 241 VAL A O 1
ATOM 1730 N N . THR A 1 242 ? -4.299 1.183 15.696 1.00 87.44 242 THR A N 1
ATOM 1731 C CA . THR A 1 242 ? -2.868 1.507 15.612 1.00 87.44 242 THR A CA 1
ATOM 1732 C C . THR A 1 242 ? -2.270 1.186 14.243 1.00 87.44 242 THR A C 1
ATOM 1734 O O . THR A 1 242 ? -2.779 0.346 13.497 1.00 87.44 242 THR A O 1
ATOM 1737 N N . CYS A 1 243 ? -1.125 1.799 13.927 1.00 89.19 243 CYS A N 1
ATOM 1738 C CA . CYS A 1 243 ? -0.365 1.437 12.730 1.00 89.19 243 CYS A CA 1
ATOM 1739 C C . CYS A 1 243 ? 0.107 -0.021 12.749 1.00 89.19 243 CYS A C 1
ATOM 1741 O O . CYS A 1 243 ? 0.148 -0.647 11.697 1.00 89.19 243 CYS A O 1
ATOM 1743 N N . THR A 1 244 ? 0.360 -0.606 13.923 1.00 87.75 244 THR A N 1
ATOM 1744 C CA . THR A 1 244 ? 0.668 -2.038 14.044 1.00 87.75 244 THR A CA 1
ATOM 1745 C C . THR A 1 244 ? -0.480 -2.904 13.523 1.00 87.75 244 THR A C 1
ATOM 1747 O O . THR A 1 244 ? -0.244 -3.821 12.744 1.00 87.75 244 THR A O 1
ATOM 1750 N N . GLN A 1 245 ? -1.730 -2.583 13.877 1.00 89.06 245 GLN A N 1
ATOM 1751 C CA . GLN A 1 245 ? -2.900 -3.297 13.351 1.00 89.06 245 GLN A CA 1
ATOM 1752 C C . GLN A 1 245 ? -3.100 -3.049 11.849 1.00 89.06 245 GLN A C 1
ATOM 1754 O O . GLN A 1 245 ? -3.425 -3.982 11.118 1.00 89.06 245 GLN A O 1
ATOM 1759 N N . LEU A 1 246 ? -2.883 -1.817 11.371 1.00 89.81 246 LEU A N 1
ATOM 1760 C CA . LEU A 1 246 ? -3.045 -1.474 9.952 1.00 89.81 246 LEU A CA 1
ATOM 1761 C C . LEU A 1 246 ? -1.998 -2.124 9.044 1.00 89.81 246 LEU A C 1
ATOM 1763 O O . LEU A 1 246 ? -2.341 -2.532 7.935 1.00 89.81 246 LEU A O 1
ATOM 1767 N N . LEU A 1 247 ? -0.751 -2.223 9.509 1.00 88.19 247 LEU A N 1
ATOM 1768 C CA . LEU A 1 247 ? 0.355 -2.860 8.790 1.00 88.19 247 LEU A CA 1
ATOM 1769 C C . LEU A 1 247 ? 0.285 -4.393 8.847 1.00 88.19 247 LEU A C 1
ATOM 1771 O O . LEU A 1 247 ? 0.859 -5.050 7.984 1.00 88.19 247 LEU A O 1
ATOM 1775 N N . ALA A 1 248 ? -0.413 -4.958 9.837 1.00 87.62 248 ALA A N 1
ATOM 1776 C CA . ALA A 1 248 ? -0.619 -6.399 9.981 1.00 87.62 248 ALA A CA 1
ATOM 1777 C C . ALA A 1 248 ? -1.851 -6.928 9.225 1.00 87.62 248 ALA A C 1
ATOM 1779 O O . ALA A 1 248 ? -2.163 -8.116 9.327 1.00 87.62 248 ALA A O 1
ATOM 1780 N N . ARG A 1 249 ? -2.584 -6.067 8.505 1.00 88.81 249 ARG A N 1
ATOM 1781 C CA . ARG A 1 249 ? -3.761 -6.486 7.734 1.00 88.81 249 ARG A CA 1
ATOM 1782 C C . ARG A 1 249 ? -3.388 -7.535 6.681 1.00 88.81 249 ARG A C 1
ATOM 1784 O O . ARG A 1 249 ? -2.293 -7.469 6.120 1.00 88.81 249 ARG A O 1
ATOM 1791 N N . PRO A 1 250 ? -4.299 -8.475 6.381 1.00 81.62 250 PRO A N 1
ATOM 1792 C CA . PRO A 1 250 ? -4.080 -9.441 5.315 1.00 81.62 250 PRO A CA 1
ATOM 1793 C C . PRO A 1 250 ? -3.853 -8.729 3.974 1.00 81.62 250 PRO A C 1
ATOM 1795 O O . PRO A 1 250 ? -4.532 -7.747 3.663 1.00 81.62 250 PRO A O 1
ATOM 1798 N N . ALA A 1 251 ? -2.904 -9.230 3.178 1.00 74.00 251 ALA A N 1
ATOM 1799 C CA . ALA A 1 251 ? -2.500 -8.617 1.909 1.00 74.00 251 ALA A CA 1
ATOM 1800 C C . ALA A 1 251 ? -3.663 -8.532 0.904 1.00 74.00 251 ALA A C 1
ATOM 1802 O O . ALA A 1 251 ? -3.739 -7.610 0.096 1.00 74.00 251 ALA A O 1
ATOM 1803 N N . GLU A 1 252 ? -4.605 -9.471 0.981 1.00 74.44 252 GLU A N 1
ATOM 1804 C CA . GLU A 1 252 ? -5.816 -9.512 0.163 1.00 74.44 252 GLU A CA 1
ATOM 1805 C C . GLU A 1 252 ? -6.830 -8.409 0.490 1.00 74.44 252 GLU A C 1
ATOM 1807 O O . GLU A 1 252 ? -7.723 -8.158 -0.317 1.00 74.44 252 GLU A O 1
ATOM 1812 N N . ALA A 1 253 ? -6.688 -7.734 1.632 1.00 77.31 253 ALA A N 1
ATOM 1813 C CA . ALA A 1 253 ? -7.581 -6.667 2.071 1.00 77.31 253 ALA A CA 1
ATOM 1814 C C . ALA A 1 253 ? -7.008 -5.260 1.820 1.00 77.31 253 ALA A C 1
ATOM 1816 O O . ALA A 1 253 ? -7.327 -4.303 2.535 1.00 77.31 253 ALA A O 1
ATOM 1817 N N . ALA A 1 254 ? -6.143 -5.131 0.810 1.00 77.50 254 ALA A N 1
ATOM 1818 C CA . ALA A 1 254 ? -5.726 -3.836 0.293 1.00 77.50 254 ALA A CA 1
ATOM 1819 C C . ALA A 1 254 ? -6.942 -3.037 -0.216 1.00 77.50 254 ALA A C 1
ATOM 1821 O O . ALA A 1 254 ? -7.860 -3.582 -0.830 1.00 77.50 254 ALA A O 1
ATOM 1822 N N . ASP A 1 255 ? -6.939 -1.730 0.048 1.00 84.00 255 ASP A N 1
ATOM 1823 C CA . ASP A 1 255 ? -8.045 -0.845 -0.319 1.00 84.00 255 ASP A CA 1
ATOM 1824 C C . ASP A 1 255 ? -8.156 -0.705 -1.843 1.00 84.00 255 ASP A C 1
ATOM 1826 O O . ASP A 1 255 ? -7.155 -0.461 -2.528 1.00 84.00 255 ASP A O 1
ATOM 1830 N N . ALA A 1 256 ? -9.380 -0.798 -2.369 1.00 86.31 256 ALA A N 1
ATOM 1831 C CA . ALA A 1 256 ? -9.636 -0.675 -3.799 1.00 86.31 256 ALA A CA 1
ATOM 1832 C C . ALA A 1 256 ? -9.159 0.677 -4.365 1.00 86.31 256 ALA A C 1
ATOM 1834 O O . ALA A 1 256 ? -9.036 1.688 -3.663 1.00 86.31 256 ALA A O 1
ATOM 1835 N N . ALA A 1 257 ? -8.867 0.697 -5.665 1.00 89.69 257 ALA A N 1
ATOM 1836 C CA . ALA A 1 257 ? -8.334 1.865 -6.366 1.00 89.69 257 ALA A CA 1
ATOM 1837 C C . ALA A 1 257 ? -9.227 3.102 -6.229 1.00 89.69 257 ALA A C 1
ATOM 1839 O O . ALA A 1 257 ? -8.751 4.196 -5.957 1.00 89.69 257 ALA A O 1
ATOM 1840 N N . ASP A 1 258 ? -10.522 2.902 -6.417 1.00 92.31 258 ASP A N 1
ATOM 1841 C CA . ASP A 1 258 ? -11.577 3.908 -6.442 1.00 92.31 258 ASP A CA 1
ATOM 1842 C C . ASP A 1 258 ? -12.059 4.311 -5.042 1.00 92.31 258 ASP A C 1
ATOM 1844 O O . ASP A 1 258 ? -12.836 5.253 -4.895 1.00 92.31 258 ASP A O 1
ATOM 1848 N N . GLN A 1 259 ? -11.567 3.640 -4.003 1.00 91.88 259 GLN A N 1
ATOM 1849 C CA . GLN A 1 259 ? -11.917 3.908 -2.617 1.00 91.88 259 GLN A CA 1
ATOM 1850 C C . GLN A 1 259 ? -10.814 4.686 -1.907 1.00 91.88 259 GLN A C 1
ATOM 1852 O O . GLN A 1 259 ? -9.635 4.633 -2.268 1.00 91.88 259 GLN A O 1
ATOM 1857 N N . ARG A 1 260 ? -11.201 5.405 -0.852 1.00 95.06 260 ARG A N 1
ATOM 1858 C CA . ARG A 1 260 ? -10.244 5.969 0.101 1.00 95.06 260 ARG A CA 1
ATOM 1859 C C . ARG A 1 260 ? -9.523 4.857 0.851 1.00 95.06 260 ARG A C 1
ATOM 1861 O O . ARG A 1 260 ? -10.028 3.747 0.991 1.00 95.06 260 ARG A O 1
ATOM 1868 N N . SER A 1 261 ? -8.338 5.179 1.346 1.00 94.06 261 SER A N 1
ATOM 1869 C CA . SER A 1 261 ? -7.474 4.233 2.042 1.00 94.06 261 SER A CA 1
ATOM 1870 C C . SER A 1 261 ? -6.965 4.831 3.346 1.00 94.06 261 SER A C 1
ATOM 1872 O O . SER A 1 261 ? -6.688 6.025 3.414 1.00 94.06 261 SER A O 1
ATOM 1874 N N . ALA A 1 262 ? -6.847 4.000 4.379 1.00 93.56 262 ALA A N 1
ATOM 1875 C CA . ALA A 1 262 ? -6.134 4.349 5.599 1.00 93.56 262 ALA A CA 1
ATOM 1876 C C . ALA A 1 262 ? -4.894 3.474 5.715 1.00 93.56 262 ALA A C 1
ATOM 1878 O O . ALA A 1 262 ? -5.001 2.243 5.763 1.00 93.56 262 ALA A O 1
ATOM 1879 N N . ALA A 1 263 ? -3.734 4.119 5.754 1.00 92.69 263 ALA A N 1
ATOM 1880 C CA . ALA A 1 263 ? -2.441 3.459 5.703 1.00 92.69 263 ALA A CA 1
ATOM 1881 C C . ALA A 1 263 ? -1.435 4.161 6.618 1.00 92.69 263 ALA A C 1
ATOM 1883 O O . ALA A 1 263 ? -1.621 5.317 7.002 1.00 92.69 263 ALA A O 1
ATOM 1884 N N . CYS A 1 264 ? -0.366 3.450 6.956 1.00 91.56 264 CYS A N 1
ATOM 1885 C CA . CYS A 1 264 ? 0.757 3.993 7.709 1.00 91.56 264 CYS A CA 1
ATOM 1886 C C . CYS A 1 264 ? 2.052 3.808 6.930 1.00 91.56 264 CYS A C 1
ATOM 1888 O O . CYS A 1 264 ? 2.152 2.929 6.068 1.00 91.56 264 CYS A O 1
ATOM 1890 N N . ASP A 1 265 ? 3.029 4.638 7.270 1.00 84.88 265 ASP A N 1
ATOM 1891 C CA . ASP A 1 265 ? 4.408 4.476 6.833 1.00 84.88 265 ASP A CA 1
ATOM 1892 C C . ASP A 1 265 ? 5.075 3.365 7.662 1.00 84.88 265 ASP A C 1
ATOM 1894 O O . ASP A 1 265 ? 4.937 3.322 8.887 1.00 84.88 265 ASP A O 1
ATOM 1898 N N . ARG A 1 266 ? 5.759 2.426 6.997 1.00 73.56 266 ARG A N 1
ATOM 1899 C CA . ARG A 1 266 ? 6.473 1.331 7.675 1.00 73.56 266 ARG A CA 1
ATOM 1900 C C . ARG A 1 266 ? 7.755 1.811 8.356 1.00 73.56 266 ARG A C 1
ATOM 1902 O O . ARG A 1 266 ? 8.075 1.323 9.436 1.00 73.56 266 ARG A O 1
ATOM 1909 N N . SER A 1 267 ? 8.462 2.755 7.745 1.00 68.69 267 SER A N 1
ATOM 1910 C CA . SER A 1 267 ? 9.701 3.339 8.261 1.00 68.69 267 SER A CA 1
ATOM 1911 C C . SER A 1 267 ? 9.423 4.335 9.388 1.00 68.69 267 SER A C 1
ATOM 1913 O O . SER A 1 267 ? 10.254 4.521 10.274 1.00 68.69 267 SER A O 1
ATOM 1915 N N . SER A 1 268 ? 8.243 4.964 9.376 1.00 70.31 268 SER A N 1
ATOM 1916 C CA . SER A 1 268 ? 7.773 5.888 10.415 1.00 70.31 268 SER A CA 1
ATOM 1917 C C . SER A 1 268 ? 6.322 5.584 10.826 1.00 70.31 268 SER A C 1
ATOM 1919 O O . SER A 1 268 ? 5.408 6.334 10.472 1.00 70.31 268 SER A O 1
ATOM 1921 N N . PRO A 1 269 ? 6.075 4.528 11.631 1.00 70.81 269 PRO A N 1
ATOM 1922 C CA . PRO A 1 269 ? 4.725 4.101 12.034 1.00 70.81 269 PRO A CA 1
ATOM 1923 C C . PRO A 1 269 ? 4.023 5.074 13.002 1.00 70.81 269 PRO A C 1
ATOM 1925 O O . PRO A 1 269 ? 2.966 4.773 13.560 1.00 70.81 269 PRO A O 1
ATOM 1928 N N . SER A 1 270 ? 4.619 6.242 13.228 1.00 74.38 270 SER A N 1
ATOM 1929 C CA . SER A 1 270 ? 4.059 7.362 13.974 1.00 74.38 270 SER A CA 1
ATOM 1930 C C . SER A 1 270 ? 3.091 8.210 13.153 1.00 74.38 270 SER A C 1
ATOM 1932 O O . SER A 1 270 ? 2.441 9.066 13.737 1.00 74.38 270 SER A O 1
ATOM 1934 N N . ASN A 1 271 ? 2.967 7.999 11.839 1.00 83.50 271 ASN A N 1
ATOM 1935 C CA . ASN A 1 271 ? 2.011 8.729 11.009 1.00 83.50 271 ASN A CA 1
ATOM 1936 C C . ASN A 1 271 ? 0.960 7.787 10.422 1.00 83.50 271 ASN A C 1
ATOM 1938 O O . ASN A 1 271 ? 1.281 6.832 9.708 1.00 83.50 271 ASN A O 1
ATOM 1942 N N . LYS A 1 272 ? -0.309 8.106 10.683 1.00 89.62 272 LYS A N 1
ATOM 1943 C CA . LYS A 1 272 ? -1.458 7.472 10.041 1.00 89.62 272 LYS A CA 1
ATOM 1944 C C . LYS A 1 272 ? -2.060 8.446 9.035 1.00 89.62 272 LYS A C 1
ATOM 1946 O O . LYS A 1 272 ? -2.357 9.591 9.371 1.00 89.62 272 LYS A O 1
ATOM 1951 N N . TYR A 1 273 ? -2.250 7.975 7.809 1.00 92.88 273 TYR A N 1
ATOM 1952 C CA . TYR A 1 273 ? -2.706 8.771 6.675 1.00 92.88 273 TYR A CA 1
ATOM 1953 C C . TYR A 1 273 ? -4.105 8.345 6.246 1.00 92.88 273 TYR A C 1
ATOM 1955 O O . TYR A 1 273 ? -4.388 7.150 6.138 1.00 92.88 273 TYR A O 1
ATOM 1963 N N . LEU A 1 274 ? -4.957 9.325 5.948 1.00 95.00 274 LEU A N 1
ATOM 1964 C CA . LEU A 1 274 ? -6.152 9.130 5.140 1.00 95.00 274 LEU A CA 1
ATOM 1965 C C . LEU A 1 274 ? -5.828 9.548 3.715 1.00 95.00 274 LEU A C 1
ATOM 1967 O O . LEU A 1 274 ? -5.389 10.671 3.471 1.00 95.00 274 LEU A O 1
ATOM 1971 N N . LEU A 1 275 ? -6.062 8.648 2.776 1.00 95.94 275 LEU A N 1
ATOM 1972 C CA . LEU A 1 275 ? -5.652 8.781 1.392 1.00 95.94 275 LEU A CA 1
ATOM 1973 C C . LEU A 1 275 ? -6.870 8.815 0.477 1.00 95.94 275 LEU A C 1
ATOM 1975 O O . LEU A 1 275 ? -7.827 8.057 0.658 1.00 95.94 275 LEU A O 1
ATOM 1979 N N . ALA A 1 276 ? -6.807 9.675 -0.533 1.00 96.25 276 ALA A N 1
ATOM 1980 C CA . ALA A 1 276 ? -7.792 9.761 -1.600 1.00 96.25 276 ALA A CA 1
ATOM 1981 C C . ALA A 1 276 ? -7.849 8.454 -2.421 1.00 96.25 276 ALA A C 1
ATOM 1983 O O . ALA A 1 276 ? -6.921 7.632 -2.351 1.00 96.25 276 ALA A O 1
ATOM 1984 N N . PRO A 1 277 ? -8.892 8.263 -3.250 1.00 95.88 277 PRO A N 1
ATOM 1985 C CA . PRO A 1 277 ? -8.840 7.306 -4.349 1.00 95.88 277 PRO A CA 1
ATOM 1986 C C . PRO A 1 277 ? -7.551 7.449 -5.172 1.00 95.88 277 PRO A C 1
ATOM 1988 O O . PRO A 1 277 ? -6.998 8.542 -5.330 1.00 95.88 277 PRO A O 1
ATOM 1991 N N . ALA A 1 278 ? -7.041 6.327 -5.666 1.00 95.19 278 ALA A N 1
ATOM 1992 C CA . ALA A 1 278 ? -5.833 6.279 -6.466 1.00 95.19 278 ALA A CA 1
ATOM 1993 C C . ALA A 1 278 ? -6.049 7.004 -7.791 1.00 95.19 278 ALA A C 1
ATOM 1995 O O . ALA A 1 278 ? -6.932 6.657 -8.571 1.00 95.19 278 ALA A O 1
ATOM 1996 N N . SER A 1 279 ? -5.202 7.995 -8.053 1.00 93.31 279 SER A N 1
ATOM 1997 C CA . SER A 1 279 ? -5.222 8.749 -9.312 1.00 93.31 279 SER A CA 1
ATOM 1998 C C . SER A 1 279 ? -4.323 8.106 -10.373 1.00 93.31 279 SER A C 1
ATOM 2000 O O . SER A 1 279 ? -4.582 8.208 -11.575 1.00 93.31 279 SER A O 1
ATOM 2002 N N . LEU A 1 280 ? -3.269 7.413 -9.927 1.00 93.19 280 LEU A N 1
ATOM 2003 C CA . LEU A 1 280 ? -2.383 6.617 -10.772 1.00 93.19 280 LEU A CA 1
ATOM 2004 C C . LEU A 1 280 ? -2.099 5.257 -10.137 1.00 93.19 280 LEU A C 1
ATOM 2006 O O . LEU A 1 280 ? -2.233 5.072 -8.921 1.00 93.19 280 LEU A O 1
ATOM 2010 N N . SER A 1 281 ? -1.681 4.315 -10.977 1.00 91.31 281 SER A N 1
ATOM 2011 C CA . SER A 1 281 ? -1.269 2.973 -10.567 1.00 91.31 281 SER A CA 1
ATOM 2012 C C . SER A 1 281 ? 0.043 2.552 -11.229 1.00 91.31 281 SER A C 1
ATOM 2014 O O . SER A 1 281 ? 0.575 3.278 -12.065 1.00 91.31 281 SER A O 1
ATOM 2016 N N . GLY A 1 282 ? 0.551 1.364 -10.898 1.00 88.31 282 GLY A N 1
ATOM 2017 C CA . GLY A 1 282 ? 1.709 0.783 -11.588 1.00 88.31 282 GLY A CA 1
ATOM 2018 C C . GLY A 1 282 ? 1.549 0.670 -13.113 1.00 88.31 282 GLY A C 1
ATOM 2019 O O . GLY A 1 282 ? 2.540 0.758 -13.824 1.00 88.31 282 GLY A O 1
ATOM 2020 N N . GLU A 1 283 ? 0.323 0.568 -13.639 1.00 89.19 283 GLU A N 1
ATOM 2021 C CA . GLU A 1 283 ? 0.061 0.508 -15.091 1.00 89.19 283 GLU A CA 1
ATOM 2022 C C . GLU A 1 283 ? 0.397 1.816 -15.826 1.00 89.19 283 GLU A C 1
ATOM 2024 O O . GLU A 1 283 ? 0.530 1.832 -17.046 1.00 89.19 283 GLU A O 1
ATOM 2029 N N . ASP A 1 284 ? 0.545 2.920 -15.091 1.00 91.88 284 ASP A N 1
ATOM 2030 C CA . ASP A 1 284 ? 0.942 4.217 -15.639 1.00 91.88 284 ASP A CA 1
ATOM 2031 C C . ASP A 1 284 ? 2.449 4.358 -15.838 1.00 91.88 284 ASP A C 1
ATOM 2033 O O . ASP A 1 284 ? 2.904 5.321 -16.462 1.00 91.88 284 ASP A O 1
ATOM 2037 N N . ILE A 1 285 ? 3.230 3.423 -15.298 1.00 91.06 285 ILE A N 1
ATOM 2038 C CA . ILE A 1 285 ? 4.686 3.482 -15.288 1.00 91.06 285 ILE A CA 1
ATOM 2039 C C . ILE A 1 285 ? 5.235 2.885 -16.578 1.00 91.06 285 ILE A C 1
ATOM 2041 O O . ILE A 1 285 ? 4.880 1.785 -16.992 1.00 91.06 285 ILE A O 1
ATOM 2045 N N . LYS A 1 286 ? 6.151 3.623 -17.200 1.00 92.62 286 LYS A N 1
ATOM 2046 C CA . LYS A 1 286 ? 6.946 3.155 -18.333 1.00 92.62 286 LYS A CA 1
ATOM 2047 C C . LYS A 1 286 ? 8.216 2.462 -17.857 1.00 92.62 286 LYS A C 1
ATOM 2049 O O . LYS A 1 286 ? 8.582 1.416 -18.385 1.00 92.62 286 LYS A O 1
ATOM 2054 N N . GLU A 1 287 ? 8.900 3.057 -16.885 1.00 92.06 287 GLU A N 1
ATOM 2055 C CA . GLU A 1 287 ? 10.173 2.556 -16.384 1.00 92.06 287 GLU A CA 1
ATOM 2056 C C . GLU A 1 287 ? 10.324 2.834 -14.888 1.00 92.06 287 GLU A C 1
ATOM 2058 O O . GLU A 1 287 ? 9.949 3.901 -14.405 1.00 92.06 287 GLU A O 1
ATOM 2063 N N . ALA A 1 288 ? 10.907 1.871 -14.173 1.00 91.56 288 ALA A N 1
ATOM 2064 C CA . ALA A 1 288 ? 11.306 2.000 -12.780 1.00 91.56 288 ALA A CA 1
ATOM 2065 C C . ALA A 1 288 ? 12.738 1.479 -12.615 1.00 91.56 288 ALA A C 1
ATOM 2067 O O . ALA A 1 288 ? 13.028 0.324 -12.946 1.00 91.56 288 ALA A O 1
ATOM 2068 N N . THR A 1 289 ? 13.635 2.325 -12.112 1.00 91.75 289 THR A N 1
ATOM 2069 C CA . THR A 1 289 ? 15.052 1.990 -11.926 1.00 91.75 289 THR A CA 1
ATOM 2070 C C . THR A 1 289 ? 15.534 2.374 -10.537 1.00 91.75 289 THR A C 1
ATOM 2072 O O . THR A 1 289 ? 15.262 3.463 -10.041 1.00 91.75 289 THR A O 1
ATOM 2075 N N . ALA A 1 290 ? 16.268 1.465 -9.898 1.00 91.56 290 ALA A N 1
ATOM 2076 C CA . ALA A 1 290 ? 16.984 1.768 -8.668 1.00 91.56 290 ALA A CA 1
ATOM 2077 C C . ALA A 1 290 ? 18.294 2.484 -9.014 1.00 91.56 290 ALA A C 1
ATOM 2079 O O . ALA A 1 290 ? 19.084 1.973 -9.811 1.00 91.56 290 ALA A O 1
ATOM 2080 N N . SER A 1 291 ? 18.535 3.637 -8.401 1.00 92.38 291 SER A N 1
ATOM 2081 C CA . SER A 1 291 ? 19.749 4.431 -8.584 1.00 92.38 291 SER A CA 1
ATOM 2082 C C . SER A 1 291 ? 20.355 4.772 -7.232 1.00 92.38 291 SER A C 1
ATOM 2084 O O . SER A 1 291 ? 19.630 5.019 -6.271 1.00 92.38 291 SER A O 1
ATOM 2086 N N . LEU A 1 292 ? 21.685 4.816 -7.179 1.00 91.94 292 LEU A N 1
ATOM 2087 C CA . LEU A 1 292 ? 22.413 5.407 -6.064 1.00 91.94 292 LEU A CA 1
ATOM 2088 C C . LEU A 1 292 ? 22.530 6.914 -6.315 1.00 91.94 292 LEU A C 1
ATOM 2090 O O . LEU A 1 292 ? 22.953 7.323 -7.398 1.00 91.94 292 LEU A O 1
ATOM 2094 N N . GLU A 1 293 ? 22.123 7.729 -5.352 1.00 89.00 293 GLU A N 1
ATOM 2095 C CA . GLU A 1 293 ? 22.277 9.181 -5.395 1.00 89.00 293 GLU A CA 1
ATOM 2096 C C . GLU A 1 293 ? 23.656 9.604 -4.862 1.00 89.00 293 GLU A C 1
ATOM 2098 O O . GLU A 1 293 ? 24.355 8.832 -4.204 1.00 89.00 293 GLU A O 1
ATOM 2103 N N . SER A 1 294 ? 24.072 10.842 -5.143 1.00 83.94 294 SER A N 1
ATOM 2104 C CA . SER A 1 294 ? 25.419 11.358 -4.849 1.00 83.94 294 SER A CA 1
ATOM 2105 C C . SER A 1 294 ? 25.851 11.247 -3.380 1.00 83.94 294 SER A C 1
ATOM 2107 O O . SER A 1 294 ? 27.047 11.221 -3.102 1.00 83.94 294 SER A O 1
ATOM 2109 N N . TYR A 1 295 ? 24.900 11.181 -2.444 1.00 84.00 295 TYR A N 1
ATOM 2110 C CA . TYR A 1 295 ? 25.154 11.079 -1.003 1.00 84.00 295 TYR A CA 1
ATOM 2111 C C . TYR A 1 295 ? 25.123 9.639 -0.467 1.00 84.00 295 TYR A C 1
ATOM 2113 O O . TYR A 1 295 ? 25.314 9.427 0.726 1.00 84.00 295 TYR A O 1
ATOM 2121 N N . GLY A 1 296 ? 24.944 8.646 -1.345 1.00 85.75 296 GLY A N 1
ATOM 2122 C CA . GLY A 1 296 ? 24.915 7.226 -0.987 1.00 85.75 296 GLY A CA 1
ATOM 2123 C C . GLY A 1 296 ? 23.517 6.660 -0.720 1.00 85.75 296 GLY A C 1
ATOM 2124 O O . GLY A 1 296 ? 23.401 5.476 -0.409 1.00 85.75 296 GLY A O 1
ATOM 2125 N N . ASP A 1 297 ? 22.463 7.463 -0.874 1.00 88.56 297 ASP A N 1
ATOM 2126 C CA . ASP A 1 297 ? 21.082 7.014 -0.705 1.00 88.56 297 ASP A CA 1
ATOM 2127 C C . ASP A 1 297 ? 20.580 6.262 -1.941 1.00 88.56 297 ASP A C 1
ATOM 2129 O O . ASP A 1 297 ? 20.765 6.697 -3.081 1.00 88.56 297 ASP A O 1
ATOM 2133 N N . TRP A 1 298 ? 19.911 5.128 -1.726 1.00 88.56 298 TRP A N 1
ATOM 2134 C CA . TRP A 1 298 ? 19.210 4.432 -2.799 1.00 88.56 298 TRP A CA 1
ATOM 2135 C C . TRP A 1 298 ? 17.820 5.012 -3.002 1.00 88.56 298 TRP A C 1
ATOM 2137 O O . TRP A 1 298 ? 17.036 5.167 -2.064 1.00 88.56 298 TRP A O 1
ATOM 2147 N N . VAL A 1 299 ? 17.505 5.276 -4.264 1.00 90.31 299 VAL A N 1
ATOM 2148 C CA . VAL A 1 299 ? 16.250 5.886 -4.692 1.00 90.31 299 VAL A CA 1
ATOM 2149 C C . VAL A 1 299 ? 15.700 5.145 -5.901 1.00 90.31 299 VAL A C 1
ATOM 2151 O O . VAL A 1 299 ? 16.437 4.470 -6.625 1.00 90.31 299 VAL A O 1
ATOM 2154 N N . ILE A 1 300 ? 14.397 5.264 -6.133 1.00 90.38 300 ILE A N 1
ATOM 2155 C CA . ILE A 1 300 ? 13.744 4.662 -7.296 1.00 90.38 300 ILE A CA 1
ATOM 2156 C C . ILE A 1 300 ? 13.308 5.781 -8.226 1.00 90.38 300 ILE A C 1
ATOM 2158 O O . ILE A 1 300 ? 12.467 6.600 -7.863 1.00 90.38 300 ILE A O 1
ATOM 2162 N N . ARG A 1 301 ? 13.883 5.823 -9.426 1.00 92.62 301 ARG A N 1
ATOM 2163 C CA . ARG A 1 301 ? 13.497 6.751 -10.486 1.00 92.62 301 ARG A CA 1
ATOM 2164 C C . ARG A 1 301 ? 12.390 6.124 -11.317 1.00 92.62 301 ARG A C 1
ATOM 2166 O O . ARG A 1 301 ? 12.509 4.982 -11.758 1.00 92.62 301 ARG A O 1
ATOM 2173 N N . LEU A 1 302 ? 11.328 6.886 -11.522 1.00 91.75 302 LEU A N 1
ATOM 2174 C CA . LEU A 1 302 ? 10.155 6.505 -12.284 1.00 91.75 302 LEU A CA 1
ATOM 2175 C C . LEU A 1 302 ? 9.990 7.421 -13.490 1.00 91.75 302 LEU A C 1
ATOM 2177 O O . LEU A 1 302 ? 10.089 8.641 -13.358 1.00 91.75 302 LEU A O 1
ATOM 2181 N N . SER A 1 303 ? 9.660 6.824 -14.630 1.00 93.50 303 SER A N 1
ATOM 2182 C CA . SER A 1 303 ? 9.102 7.529 -15.782 1.00 93.50 303 SER A CA 1
ATOM 2183 C C . SER A 1 303 ? 7.737 6.944 -16.129 1.00 93.50 303 SER A C 1
ATOM 2185 O O . SER A 1 303 ? 7.471 5.756 -15.912 1.00 93.50 303 SER A O 1
ATOM 2187 N N . PHE A 1 304 ? 6.848 7.777 -16.659 1.00 93.56 304 PHE A N 1
ATOM 2188 C CA . PHE A 1 304 ? 5.470 7.393 -16.950 1.00 93.56 304 PHE A CA 1
ATOM 2189 C C . PHE A 1 304 ? 5.248 7.153 -18.446 1.00 93.56 304 PHE A C 1
ATOM 2191 O O . PHE A 1 304 ? 5.940 7.696 -19.312 1.00 93.56 304 PHE A O 1
ATOM 2198 N N . LEU A 1 305 ? 4.242 6.341 -18.766 1.00 94.44 305 LEU A N 1
ATOM 2199 C CA . LEU A 1 305 ? 3.678 6.285 -20.114 1.00 94.44 305 LEU A CA 1
ATOM 2200 C C . LEU A 1 305 ? 3.036 7.642 -20.453 1.00 94.44 305 LEU A C 1
ATOM 2202 O O . LEU A 1 305 ? 2.634 8.355 -19.538 1.00 94.44 305 LEU A O 1
ATOM 2206 N N . PRO A 1 306 ? 2.855 8.013 -21.735 1.00 95.44 306 PRO A N 1
ATOM 2207 C CA . PRO A 1 306 ? 2.334 9.337 -22.096 1.00 95.44 306 PRO A CA 1
ATOM 2208 C C . PRO A 1 306 ? 1.008 9.713 -21.411 1.00 95.44 306 PRO A C 1
ATOM 2210 O O . PRO A 1 306 ? 0.867 10.826 -20.911 1.00 95.44 306 PRO A O 1
ATOM 2213 N N . ALA A 1 307 ? 0.058 8.774 -21.324 1.00 95.00 307 ALA A N 1
ATOM 2214 C CA . ALA A 1 307 ? -1.203 8.982 -20.605 1.00 95.00 307 ALA A CA 1
ATOM 2215 C C . ALA A 1 307 ? -1.000 9.084 -19.080 1.00 95.00 307 ALA A C 1
ATOM 2217 O O . ALA A 1 307 ? -1.621 9.921 -18.425 1.00 95.00 307 ALA A O 1
ATOM 2218 N N . GLY A 1 308 ? -0.095 8.270 -18.527 1.00 94.38 308 GLY A N 1
ATOM 2219 C CA . GLY A 1 308 ? 0.299 8.325 -17.120 1.00 94.38 308 GLY A CA 1
ATOM 2220 C C . GLY A 1 308 ? 0.952 9.657 -16.757 1.00 94.38 308 GLY A C 1
ATOM 2221 O O . GLY A 1 308 ? 0.597 10.255 -15.750 1.00 94.38 308 GLY A O 1
ATOM 2222 N N . GLN A 1 309 ? 1.818 10.193 -17.621 1.00 96.00 309 GLN A N 1
ATOM 2223 C CA . GLN A 1 309 ? 2.482 11.481 -17.422 1.00 96.00 309 GLN A CA 1
ATOM 2224 C C . GLN A 1 309 ? 1.474 12.633 -17.353 1.00 96.00 309 GLN A C 1
ATOM 2226 O O . GLN A 1 309 ? 1.595 13.504 -16.497 1.00 96.00 309 GLN A O 1
ATOM 2231 N N . GLN A 1 310 ? 0.452 12.628 -18.214 1.00 95.38 310 GLN A N 1
ATOM 2232 C CA . GLN A 1 310 ? -0.614 13.634 -18.162 1.00 95.38 310 GLN A CA 1
ATOM 2233 C C . GLN A 1 310 ? -1.389 13.563 -16.842 1.00 95.38 310 GLN A C 1
ATOM 2235 O O . GLN A 1 310 ? -1.605 14.593 -16.201 1.00 95.38 310 GLN A O 1
ATOM 2240 N N . ARG A 1 311 ? -1.751 12.350 -16.399 1.00 95.44 311 ARG A N 1
ATOM 2241 C CA . ARG A 1 311 ? -2.411 12.143 -15.101 1.00 95.44 311 ARG A CA 1
ATOM 2242 C C . ARG A 1 311 ? -1.522 12.538 -13.926 1.00 95.44 311 ARG A C 1
ATOM 2244 O O . ARG A 1 311 ? -2.019 13.114 -12.966 1.00 95.44 311 ARG A O 1
ATOM 2251 N N . TRP A 1 312 ? -0.221 12.275 -14.006 1.00 95.12 312 TRP A N 1
ATOM 2252 C CA . TRP A 1 312 ? 0.754 12.650 -12.984 1.00 95.12 312 TRP A CA 1
ATOM 2253 C C . TRP A 1 312 ? 0.874 14.168 -12.844 1.00 95.12 312 TRP A C 1
ATOM 2255 O O . TRP A 1 312 ? 0.805 14.714 -11.742 1.00 95.12 312 TRP A O 1
ATOM 2265 N N . THR A 1 313 ? 0.983 14.872 -13.969 1.00 95.38 313 THR A N 1
ATOM 2266 C CA . THR A 1 313 ? 1.013 16.335 -13.998 1.00 95.38 313 THR A CA 1
ATOM 2267 C C . THR A 1 313 ? -0.282 16.943 -13.460 1.00 95.38 313 THR A C 1
ATOM 2269 O O . THR A 1 313 ? -0.235 17.935 -12.736 1.00 95.38 313 THR A O 1
ATOM 2272 N N . GLU A 1 314 ? -1.439 16.352 -13.759 1.00 94.75 314 GLU A N 1
ATOM 2273 C CA . GLU A 1 314 ? -2.716 16.827 -13.216 1.00 94.75 314 GLU A CA 1
ATOM 2274 C C . GLU A 1 314 ? -2.862 16.559 -11.714 1.00 94.75 314 GLU A C 1
ATOM 2276 O O . GLU A 1 314 ? -3.262 17.446 -10.956 1.00 94.75 314 GLU A O 1
ATOM 2281 N N . LEU A 1 315 ? -2.465 15.367 -11.260 1.00 94.25 315 LEU A N 1
ATOM 2282 C CA . LEU A 1 315 ? -2.449 15.037 -9.840 1.00 94.25 315 LEU A CA 1
ATOM 2283 C C . LEU A 1 315 ? -1.558 16.018 -9.074 1.00 94.25 315 LEU A C 1
ATOM 2285 O O . LEU A 1 315 ? -1.997 16.609 -8.095 1.00 94.25 315 LEU A O 1
ATOM 2289 N N . THR A 1 316 ? -0.323 16.235 -9.527 1.00 95.00 316 THR A N 1
ATOM 2290 C CA . THR A 1 316 ? 0.617 17.134 -8.837 1.00 95.00 316 THR A CA 1
ATOM 2291 C C . THR A 1 316 ? 0.156 18.587 -8.853 1.00 95.00 316 THR A C 1
ATOM 2293 O O . THR A 1 316 ? 0.354 19.277 -7.860 1.00 95.00 316 THR A O 1
ATOM 2296 N N . ARG A 1 317 ? -0.543 19.038 -9.904 1.00 95.25 317 ARG A N 1
ATOM 2297 C CA . ARG A 1 317 ? -1.218 20.348 -9.938 1.00 95.25 317 ARG A CA 1
ATOM 2298 C C . ARG A 1 317 ? -2.330 20.475 -8.899 1.00 95.25 317 ARG A C 1
ATOM 2300 O O . ARG A 1 317 ? -2.470 21.526 -8.279 1.00 95.25 317 ARG A O 1
ATOM 2307 N N . THR A 1 318 ? -3.119 19.424 -8.708 1.00 93.88 318 THR A N 1
ATOM 2308 C CA . THR A 1 318 ? -4.181 19.413 -7.693 1.00 93.88 318 THR A CA 1
ATOM 2309 C C . THR A 1 318 ? -3.586 19.393 -6.286 1.00 93.88 318 THR A C 1
ATOM 2311 O O . THR A 1 318 ? -3.976 20.186 -5.430 1.00 93.88 318 THR A O 1
ATOM 2314 N N . VAL A 1 319 ? -2.597 18.525 -6.059 1.00 95.00 319 VAL A N 1
ATOM 2315 C CA . VAL A 1 319 ? -1.957 18.357 -4.751 1.00 95.00 319 VAL A CA 1
ATOM 2316 C C . VAL A 1 319 ? -1.145 19.590 -4.361 1.00 95.00 319 VAL A C 1
ATOM 2318 O O . VAL A 1 319 ? -1.230 20.005 -3.213 1.00 95.00 319 VAL A O 1
ATOM 2321 N N . SER A 1 320 ? -0.413 20.236 -5.274 1.00 93.25 320 SER A N 1
ATOM 2322 C CA . SER A 1 320 ? 0.429 21.394 -4.924 1.00 93.25 320 SER A CA 1
ATOM 2323 C C . SER A 1 320 ? -0.364 22.576 -4.358 1.00 93.25 320 SER A C 1
ATOM 2325 O O . SER A 1 320 ? 0.146 23.317 -3.520 1.00 93.25 320 SER A O 1
ATOM 2327 N N . THR A 1 321 ? -1.633 22.727 -4.751 1.00 93.38 321 THR A N 1
ATOM 2328 C CA . THR A 1 321 ? -2.529 23.762 -4.212 1.00 93.38 321 THR A CA 1
ATOM 2329 C C . THR A 1 321 ? -3.235 23.340 -2.919 1.00 93.38 321 THR A C 1
ATOM 2331 O O . THR A 1 321 ? -3.931 24.150 -2.312 1.00 93.38 321 THR A O 1
ATOM 2334 N N . GLY A 1 322 ? -3.079 22.081 -2.489 1.00 89.25 322 GLY A N 1
ATOM 2335 C CA . GLY A 1 322 ? -3.807 21.498 -1.359 1.00 89.25 322 GLY A CA 1
ATOM 2336 C C . GLY A 1 322 ? -5.303 21.315 -1.633 1.00 89.25 322 GLY A C 1
ATOM 2337 O O . GLY A 1 322 ? -6.088 21.115 -0.708 1.00 89.25 322 GLY A O 1
ATOM 2338 N N . THR A 1 323 ? -5.738 21.388 -2.894 1.00 88.25 323 THR A N 1
ATOM 2339 C CA . THR A 1 323 ? -7.158 21.234 -3.221 1.00 88.25 323 THR A CA 1
ATOM 2340 C C . THR A 1 323 ? -7.620 19.826 -2.847 1.00 88.25 323 THR A C 1
ATOM 2342 O O . THR A 1 323 ? -7.033 18.841 -3.284 1.00 88.25 323 THR A O 1
ATOM 2345 N N . GLY A 1 324 ? -8.673 19.724 -2.030 1.00 82.06 324 GLY A N 1
ATOM 2346 C CA . GLY A 1 324 ? -9.261 18.443 -1.625 1.00 82.06 324 GLY A CA 1
ATOM 2347 C C . GLY A 1 324 ? -8.524 17.690 -0.510 1.00 82.06 324 GLY A C 1
ATOM 2348 O O . GLY A 1 324 ? -8.981 16.611 -0.139 1.00 82.06 324 GLY A O 1
ATOM 2349 N N . GLY A 1 325 ? -7.438 18.230 0.055 1.00 88.69 325 GLY A N 1
ATOM 2350 C CA . GLY A 1 325 ? -6.659 17.550 1.092 1.00 88.69 325 GLY A CA 1
ATOM 2351 C C . GLY A 1 325 ? -5.448 18.352 1.557 1.00 88.69 325 GLY A C 1
ATOM 2352 O O . GLY A 1 325 ? -5.501 19.572 1.684 1.00 88.69 325 GLY A O 1
ATOM 2353 N N . THR A 1 326 ? -4.339 17.663 1.807 1.00 92.19 326 THR A N 1
ATOM 2354 C CA . THR A 1 326 ? -3.041 18.302 2.028 1.00 92.19 326 THR A CA 1
ATOM 2355 C C . THR A 1 326 ? -2.286 18.430 0.705 1.00 92.19 326 THR A C 1
ATOM 2357 O O . THR A 1 326 ? -2.697 17.903 -0.335 1.00 92.19 326 THR A O 1
ATOM 2360 N N . ASN A 1 327 ? -1.147 19.118 0.753 1.00 93.75 327 ASN A N 1
ATOM 2361 C CA . ASN A 1 327 ? -0.183 19.151 -0.338 1.00 93.75 327 ASN A CA 1
ATOM 2362 C C . ASN A 1 327 ? 0.810 17.981 -0.306 1.00 93.75 327 ASN A C 1
ATOM 2364 O O . ASN A 1 327 ? 1.894 18.079 -0.876 1.00 93.75 327 ASN A O 1
ATOM 2368 N N . GLN A 1 328 ? 0.461 16.872 0.349 1.00 93.81 328 GLN A N 1
ATOM 2369 C CA . GLN A 1 328 ? 1.262 15.654 0.336 1.00 93.81 328 GLN A CA 1
ATOM 2370 C C . GLN A 1 328 ? 0.694 14.630 -0.641 1.00 93.81 328 GLN A C 1
ATOM 2372 O O . GLN A 1 328 ? -0.520 14.444 -0.772 1.00 93.81 328 GLN A O 1
ATOM 2377 N N . LEU A 1 329 ? 1.601 13.921 -1.301 1.00 93.75 329 LEU A N 1
ATOM 2378 C CA . LEU A 1 329 ? 1.280 12.858 -2.238 1.00 93.75 329 LEU A CA 1
ATOM 2379 C C . LEU A 1 329 ? 1.862 11.554 -1.709 1.00 93.75 329 LEU A C 1
ATOM 2381 O O . LEU A 1 329 ? 3.075 11.393 -1.648 1.00 93.75 329 LEU A O 1
ATOM 2385 N N . ALA A 1 330 ? 0.993 10.630 -1.314 1.00 93.88 330 ALA A N 1
ATOM 2386 C CA . ALA A 1 330 ? 1.387 9.322 -0.827 1.00 93.88 330 ALA A CA 1
ATOM 2387 C C . ALA A 1 330 ? 1.650 8.358 -1.984 1.00 93.88 330 ALA A C 1
ATOM 2389 O O . ALA A 1 330 ? 0.836 8.190 -2.900 1.00 93.88 330 ALA A O 1
ATOM 2390 N N . ILE A 1 331 ? 2.780 7.677 -1.877 1.00 91.19 331 ILE A N 1
ATOM 2391 C CA . ILE A 1 331 ? 3.185 6.560 -2.711 1.00 91.19 331 ILE A CA 1
ATOM 2392 C C . ILE A 1 331 ? 2.943 5.302 -1.889 1.00 91.19 331 ILE A C 1
ATOM 2394 O O . ILE A 1 331 ? 3.593 5.076 -0.867 1.00 91.19 331 ILE A O 1
ATOM 2398 N N . VAL A 1 332 ? 1.958 4.513 -2.307 1.00 91.25 332 VAL A N 1
ATOM 2399 C CA . VAL A 1 332 ? 1.473 3.352 -1.559 1.00 91.25 332 VAL A CA 1
ATOM 2400 C C . VAL A 1 332 ? 1.801 2.090 -2.328 1.00 91.25 332 VAL A C 1
ATOM 2402 O O . VAL A 1 332 ? 1.457 1.988 -3.503 1.00 91.25 332 VAL A O 1
ATOM 2405 N N . VAL A 1 333 ? 2.416 1.121 -1.659 1.00 87.19 333 VAL A N 1
ATOM 2406 C CA . VAL A 1 333 ? 2.682 -0.211 -2.206 1.00 87.19 333 VAL A CA 1
ATOM 2407 C C . VAL A 1 333 ? 1.998 -1.224 -1.307 1.00 87.19 333 VAL A C 1
ATOM 2409 O O . VAL A 1 333 ? 2.259 -1.262 -0.107 1.00 87.19 333 VAL A O 1
ATOM 2412 N N . ASP A 1 334 ? 1.083 -2.008 -1.878 1.00 85.62 334 ASP A N 1
ATOM 2413 C CA . ASP A 1 334 ? 0.362 -3.074 -1.168 1.00 85.62 334 ASP A CA 1
ATOM 2414 C C . ASP A 1 334 ? -0.316 -2.591 0.132 1.00 85.62 334 ASP A C 1
ATOM 2416 O O . ASP A 1 334 ? -0.295 -3.250 1.168 1.00 85.62 334 ASP A O 1
ATOM 2420 N N . GLY A 1 335 ? -0.901 -1.388 0.088 1.00 87.94 335 GLY A N 1
ATOM 2421 C CA . GLY A 1 335 ? -1.606 -0.776 1.222 1.00 87.94 335 GLY A CA 1
ATOM 2422 C C . GLY A 1 335 ? -0.707 -0.133 2.286 1.00 87.94 335 GLY A C 1
ATOM 2423 O O . GLY A 1 335 ? -1.226 0.370 3.283 1.00 87.94 335 GLY A O 1
ATOM 2424 N N . VAL A 1 336 ? 0.611 -0.109 2.076 1.00 87.75 336 VAL A N 1
ATOM 2425 C CA . VAL A 1 336 ? 1.599 0.518 2.966 1.00 87.75 336 VAL A CA 1
ATOM 2426 C C . VAL A 1 336 ? 2.140 1.789 2.323 1.00 87.75 336 VAL A C 1
ATOM 2428 O O . VAL A 1 336 ? 2.500 1.786 1.145 1.00 87.75 336 VAL A O 1
ATOM 2431 N N . VAL A 1 337 ? 2.207 2.885 3.081 1.00 91.00 337 VAL A N 1
ATOM 2432 C CA . VAL A 1 337 ? 2.836 4.122 2.599 1.00 91.00 337 VAL A CA 1
ATOM 2433 C C . VAL A 1 337 ? 4.345 3.908 2.586 1.00 91.00 337 VAL A C 1
ATOM 2435 O O . VAL A 1 337 ? 4.941 3.588 3.609 1.00 91.00 337 VAL A O 1
ATOM 2438 N N . VAL A 1 338 ? 4.953 4.063 1.415 1.00 85.94 338 VAL A N 1
ATOM 2439 C CA . VAL A 1 338 ? 6.409 4.001 1.243 1.00 85.94 338 VAL A CA 1
ATOM 2440 C C . VAL A 1 338 ? 7.018 5.389 1.409 1.00 85.94 338 VAL A C 1
ATOM 2442 O O . VAL A 1 338 ? 8.088 5.537 1.987 1.00 85.94 338 VAL A O 1
ATOM 2445 N N . SER A 1 339 ? 6.326 6.412 0.909 1.00 87.12 339 SER A N 1
ATOM 2446 C CA . SER A 1 339 ? 6.680 7.811 1.121 1.00 87.12 339 SER A CA 1
ATOM 2447 C C . SER A 1 339 ? 5.459 8.710 0.937 1.00 87.12 339 SER A C 1
ATOM 2449 O O . SER A 1 339 ? 4.526 8.370 0.209 1.00 87.12 339 SER A O 1
ATOM 2451 N N . ALA A 1 340 ? 5.450 9.859 1.611 1.00 91.31 340 ALA A N 1
ATOM 2452 C CA . ALA A 1 340 ? 4.402 10.873 1.482 1.00 91.31 340 ALA A CA 1
ATOM 2453 C C . ALA A 1 340 ? 4.995 12.296 1.418 1.00 91.31 340 ALA A C 1
ATOM 2455 O O . ALA A 1 340 ? 4.763 13.104 2.323 1.00 91.31 340 ALA A O 1
ATOM 2456 N N . PRO A 1 341 ? 5.817 12.608 0.397 1.00 88.88 341 PRO A N 1
ATOM 2457 C CA . PRO A 1 341 ? 6.444 13.918 0.262 1.00 88.88 341 PRO A CA 1
ATOM 2458 C C . PRO A 1 341 ? 5.427 15.035 0.011 1.00 88.88 341 PRO A C 1
ATOM 2460 O O . PRO A 1 341 ? 4.341 14.820 -0.533 1.00 88.88 341 PRO A O 1
ATOM 2463 N N . THR A 1 342 ? 5.830 16.255 0.358 1.00 91.50 342 THR A N 1
ATOM 2464 C CA . THR A 1 342 ? 5.112 17.477 -0.004 1.00 91.50 342 THR A CA 1
ATOM 2465 C C . THR A 1 342 ? 5.393 17.847 -1.458 1.00 91.50 342 THR A C 1
ATOM 2467 O O . THR A 1 342 ? 6.549 17.949 -1.865 1.00 91.50 342 THR A O 1
ATOM 2470 N N . VAL A 1 343 ? 4.339 18.099 -2.228 1.00 91.75 343 VAL A N 1
ATOM 2471 C CA . VAL A 1 343 ? 4.419 18.596 -3.603 1.00 91.75 343 VAL A CA 1
ATOM 2472 C C . VAL A 1 343 ? 4.442 20.122 -3.564 1.00 91.75 343 VAL A C 1
ATOM 2474 O O . VAL A 1 343 ? 3.472 20.748 -3.142 1.00 91.75 343 VAL A O 1
ATOM 2477 N N . GLN A 1 344 ? 5.561 20.715 -3.979 1.00 87.75 344 GLN A N 1
ATOM 2478 C CA . GLN A 1 344 ? 5.741 22.174 -4.009 1.00 87.75 344 GLN A CA 1
ATOM 2479 C C . GLN A 1 344 ? 5.361 22.766 -5.369 1.00 87.75 344 GLN A C 1
ATOM 2481 O O . GLN A 1 344 ? 4.699 23.796 -5.429 1.00 87.75 344 GLN A O 1
ATOM 2486 N N . ASP A 1 345 ? 5.704 22.060 -6.447 1.00 90.00 345 ASP A N 1
ATOM 2487 C CA . ASP A 1 345 ? 5.489 22.491 -7.823 1.00 90.00 345 ASP A CA 1
ATOM 2488 C C . ASP A 1 345 ? 4.849 21.382 -8.660 1.00 90.00 345 ASP A C 1
ATOM 2490 O O . ASP A 1 345 ? 4.887 20.196 -8.319 1.00 90.00 345 ASP A O 1
ATOM 2494 N N . VAL A 1 346 ? 4.260 21.776 -9.788 1.00 93.25 346 VAL A N 1
ATOM 2495 C CA . VAL A 1 346 ? 3.698 20.835 -10.760 1.00 93.25 346 VAL A CA 1
ATOM 2496 C C . VAL A 1 346 ? 4.827 20.039 -11.412 1.00 93.25 346 VAL A C 1
ATOM 2498 O O . VAL A 1 346 ? 5.757 20.622 -11.970 1.00 93.25 346 VAL A O 1
ATOM 2501 N N . LEU A 1 347 ? 4.724 18.709 -11.404 1.00 89.94 347 LEU A N 1
ATOM 2502 C CA . LEU A 1 347 ? 5.752 17.831 -11.962 1.00 89.94 347 LEU A CA 1
ATOM 2503 C C . LEU A 1 347 ? 5.369 17.378 -13.376 1.00 89.94 347 LEU A C 1
ATOM 2505 O O . LEU A 1 347 ? 4.302 16.804 -13.609 1.00 89.94 347 LEU A O 1
ATOM 2509 N N . THR A 1 348 ? 6.254 17.628 -14.339 1.00 90.25 348 THR A N 1
ATOM 2510 C CA . THR A 1 348 ? 6.025 17.362 -15.773 1.00 90.25 348 THR A CA 1
ATOM 2511 C C . THR A 1 348 ? 6.941 16.293 -16.367 1.00 90.25 348 THR A C 1
ATOM 2513 O O . THR A 1 348 ? 6.854 16.024 -17.563 1.00 90.25 348 THR A O 1
ATOM 2516 N N . GLY A 1 349 ? 7.776 15.646 -15.551 1.00 86.81 349 GLY A N 1
ATOM 2517 C CA . GLY A 1 349 ? 8.688 14.594 -15.997 1.00 86.81 349 GLY A CA 1
ATOM 2518 C C . GLY A 1 349 ? 8.939 13.525 -14.939 1.00 86.81 349 GLY A C 1
ATOM 2519 O O . GLY A 1 349 ? 8.090 13.281 -14.076 1.00 86.81 349 GLY A O 1
ATOM 2520 N N . ASP A 1 350 ? 10.115 12.904 -15.035 1.00 86.44 350 ASP A N 1
ATOM 2521 C CA . ASP A 1 350 ? 10.546 11.809 -14.170 1.00 86.44 350 ASP A CA 1
ATOM 2522 C C . ASP A 1 350 ? 10.456 12.173 -12.686 1.00 86.44 350 ASP A C 1
ATOM 2524 O O . ASP A 1 350 ? 10.711 13.304 -12.270 1.00 86.44 350 ASP A O 1
ATOM 2528 N N . THR A 1 351 ? 10.103 11.180 -11.876 1.00 87.88 351 THR A N 1
ATOM 2529 C CA . THR A 1 351 ? 9.899 11.331 -10.433 1.00 87.88 351 THR A CA 1
ATOM 2530 C C . THR A 1 351 ? 10.803 10.376 -9.669 1.00 87.88 351 THR A C 1
ATOM 2532 O O . THR A 1 351 ? 11.156 9.307 -10.160 1.00 87.88 351 THR A O 1
ATOM 2535 N N . GLN A 1 352 ? 11.184 10.760 -8.455 1.00 88.31 352 GLN A N 1
ATOM 2536 C CA . GLN A 1 352 ? 12.031 9.967 -7.575 1.00 88.31 352 GLN A CA 1
ATOM 2537 C C . GLN A 1 352 ? 11.270 9.579 -6.307 1.00 88.31 352 GLN A C 1
ATOM 2539 O O . GLN A 1 352 ? 10.646 10.424 -5.669 1.00 88.31 352 GLN A O 1
ATOM 2544 N N . ILE A 1 353 ? 11.345 8.302 -5.937 1.00 84.94 353 ILE A N 1
ATOM 2545 C CA . ILE A 1 353 ? 10.883 7.778 -4.651 1.00 84.94 353 ILE A CA 1
ATOM 2546 C C . ILE A 1 353 ? 12.103 7.617 -3.750 1.00 84.94 353 ILE A C 1
ATOM 2548 O O . ILE A 1 353 ? 13.024 6.861 -4.070 1.00 84.94 353 ILE A O 1
ATOM 2552 N N . SER A 1 354 ? 12.085 8.302 -2.614 1.00 83.50 354 SER A N 1
ATOM 2553 C CA . SER A 1 354 ? 13.022 8.123 -1.507 1.00 83.50 354 SER A CA 1
ATOM 2554 C C . SER A 1 354 ? 12.321 7.451 -0.322 1.00 83.50 354 SER A C 1
ATOM 2556 O O . SER A 1 354 ? 11.097 7.509 -0.205 1.00 83.50 354 SER A O 1
ATOM 2558 N N . GLY A 1 355 ? 13.095 6.785 0.538 1.00 71.94 355 GLY A N 1
ATOM 2559 C CA . GLY A 1 355 ? 12.548 6.064 1.695 1.00 71.94 355 GLY A CA 1
ATOM 2560 C C . GLY A 1 355 ? 13.580 5.352 2.575 1.00 71.94 355 GLY A C 1
ATOM 2561 O O . GLY A 1 355 ? 13.203 4.481 3.350 1.00 71.94 355 GLY A O 1
ATOM 2562 N N . GLY A 1 356 ? 14.874 5.680 2.444 1.00 77.88 356 GLY A N 1
ATOM 2563 C CA . GLY A 1 356 ? 15.945 4.992 3.178 1.00 77.88 356 GLY A CA 1
ATOM 2564 C C . GLY A 1 356 ? 16.164 3.547 2.720 1.00 77.88 356 GLY A C 1
ATOM 2565 O O . GLY A 1 356 ? 16.392 2.661 3.540 1.00 77.88 356 GLY A O 1
ATOM 2566 N N . PHE A 1 357 ? 16.043 3.281 1.417 1.00 80.69 357 PHE A N 1
ATOM 2567 C CA . PHE A 1 357 ? 16.157 1.925 0.888 1.00 80.69 357 PHE A CA 1
ATOM 2568 C C . PHE A 1 357 ? 17.587 1.382 0.975 1.00 80.69 357 PHE A C 1
ATOM 2570 O O . PHE A 1 357 ? 18.570 2.104 0.813 1.00 80.69 357 PHE A O 1
ATOM 2577 N N . THR A 1 358 ? 17.700 0.064 1.128 1.00 83.12 358 THR A N 1
ATOM 2578 C CA . THR A 1 358 ? 18.938 -0.658 0.815 1.00 83.12 358 THR A CA 1
ATOM 2579 C C . THR A 1 358 ? 19.054 -0.874 -0.696 1.00 83.12 358 THR A C 1
ATOM 2581 O O . THR A 1 358 ? 18.059 -0.817 -1.420 1.00 83.12 358 THR A O 1
ATOM 2584 N N . GLN A 1 359 ? 20.253 -1.198 -1.189 1.00 85.19 359 GLN A N 1
ATOM 2585 C CA . GLN A 1 359 ? 20.465 -1.553 -2.598 1.00 85.19 359 GLN A CA 1
ATOM 2586 C C . GLN A 1 359 ? 19.528 -2.669 -3.071 1.00 85.19 359 GLN A C 1
ATOM 2588 O O . GLN A 1 359 ? 18.877 -2.543 -4.109 1.00 85.19 359 GLN A O 1
ATOM 2593 N N . ALA A 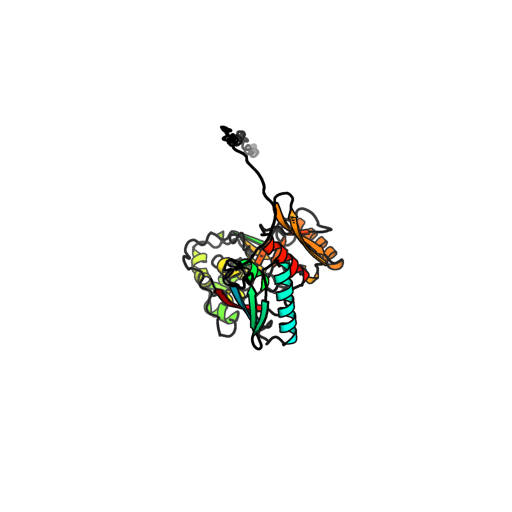1 360 ? 19.479 -3.766 -2.312 1.00 80.69 360 ALA A N 1
ATOM 2594 C CA . ALA A 1 360 ? 18.648 -4.918 -2.635 1.00 80.69 360 ALA A CA 1
ATOM 2595 C C . ALA A 1 360 ? 17.159 -4.548 -2.587 1.00 80.69 360 ALA A C 1
ATOM 2597 O O . ALA A 1 360 ? 16.427 -4.857 -3.525 1.00 80.69 360 ALA A O 1
ATOM 2598 N N . GLY A 1 361 ? 16.729 -3.805 -1.558 1.00 80.25 361 GLY A N 1
ATOM 2599 C CA . GLY A 1 361 ? 15.346 -3.346 -1.417 1.00 80.25 361 GLY A CA 1
ATOM 2600 C C . GLY A 1 361 ? 14.903 -2.425 -2.555 1.00 80.25 361 GLY A C 1
ATOM 2601 O O . GLY A 1 361 ? 13.843 -2.639 -3.139 1.00 80.25 361 GLY A O 1
ATOM 2602 N N . ALA A 1 362 ? 15.735 -1.453 -2.942 1.00 85.69 362 ALA A N 1
ATOM 2603 C CA . ALA A 1 362 ? 15.439 -0.549 -4.051 1.00 85.69 362 ALA A CA 1
ATOM 2604 C C . ALA A 1 362 ? 15.337 -1.295 -5.388 1.00 85.69 362 ALA A C 1
ATOM 2606 O O . ALA A 1 362 ? 14.433 -1.022 -6.176 1.00 85.69 362 ALA A O 1
ATOM 2607 N N . ARG A 1 363 ? 16.233 -2.259 -5.650 1.00 86.75 363 ARG A N 1
ATOM 2608 C CA . ARG A 1 363 ? 16.206 -3.083 -6.873 1.00 86.75 363 ARG A CA 1
ATOM 2609 C C . ARG A 1 363 ? 15.001 -4.014 -6.923 1.00 86.75 363 ARG A C 1
ATOM 2611 O O . ARG A 1 363 ? 14.353 -4.097 -7.966 1.00 86.75 363 ARG A O 1
ATOM 2618 N N . ALA A 1 364 ? 14.690 -4.670 -5.806 1.00 80.25 364 ALA A N 1
ATOM 2619 C CA . ALA A 1 364 ? 13.516 -5.523 -5.676 1.00 80.25 364 ALA A CA 1
ATOM 2620 C C . ALA A 1 364 ? 12.239 -4.717 -5.939 1.00 80.25 364 ALA A C 1
ATOM 2622 O O . ALA A 1 364 ? 11.448 -5.092 -6.805 1.00 80.25 364 ALA A O 1
ATOM 2623 N N . LEU A 1 365 ? 12.096 -3.562 -5.277 1.00 83.25 365 LEU A N 1
ATOM 2624 C CA . LEU A 1 365 ? 10.942 -2.691 -5.459 1.00 83.25 365 LEU A CA 1
ATOM 2625 C C . LEU A 1 365 ? 10.879 -2.143 -6.892 1.00 83.25 365 LEU A C 1
ATOM 2627 O O . LEU A 1 365 ? 9.843 -2.259 -7.529 1.00 83.25 365 LEU A O 1
ATOM 2631 N N . ALA A 1 366 ? 11.972 -1.640 -7.471 1.00 87.62 366 ALA A N 1
ATOM 2632 C CA . ALA A 1 366 ? 11.979 -1.184 -8.866 1.00 87.62 366 ALA A CA 1
ATOM 2633 C C . ALA A 1 366 ? 11.577 -2.299 -9.856 1.00 87.62 366 ALA A C 1
ATOM 2635 O O . ALA A 1 366 ? 10.803 -2.058 -10.783 1.00 87.62 366 ALA A O 1
ATOM 2636 N N . SER A 1 367 ? 12.047 -3.534 -9.643 1.00 84.12 367 SER A N 1
ATOM 2637 C CA . SER A 1 367 ? 11.646 -4.694 -10.451 1.00 84.12 367 SER A CA 1
ATOM 2638 C C . SER A 1 367 ? 10.162 -5.029 -10.282 1.00 84.12 367 SER A C 1
ATOM 2640 O O . SER A 1 367 ? 9.460 -5.283 -11.262 1.00 84.12 367 SER A O 1
ATOM 2642 N N . GLN A 1 368 ? 9.656 -4.972 -9.052 1.00 82.25 368 GLN A N 1
ATOM 2643 C CA . GLN A 1 368 ? 8.242 -5.147 -8.730 1.00 82.25 368 GLN A CA 1
ATOM 2644 C C . GLN A 1 368 ? 7.372 -4.084 -9.415 1.00 82.25 368 GLN A C 1
ATOM 2646 O O . GLN A 1 368 ? 6.380 -4.431 -10.047 1.00 82.25 368 GLN A O 1
ATOM 2651 N N . LEU A 1 369 ? 7.783 -2.814 -9.385 1.00 85.06 369 LEU A N 1
ATOM 2652 C CA . LEU A 1 369 ? 7.074 -1.723 -10.057 1.00 85.06 369 LEU A CA 1
ATOM 2653 C C . LEU A 1 369 ? 7.070 -1.875 -11.585 1.00 85.06 369 LEU A C 1
ATOM 2655 O O . LEU A 1 369 ? 6.072 -1.558 -12.223 1.00 85.06 369 LEU A O 1
ATOM 2659 N N . ARG A 1 370 ? 8.157 -2.392 -12.173 1.00 83.00 370 ARG A N 1
ATOM 2660 C CA . ARG A 1 370 ? 8.277 -2.620 -13.624 1.00 83.00 370 ARG A CA 1
ATOM 2661 C C . ARG A 1 370 ? 7.511 -3.852 -14.111 1.00 83.00 370 ARG A C 1
ATOM 2663 O O . ARG A 1 370 ? 6.930 -3.821 -15.189 1.00 83.00 370 ARG A O 1
ATOM 2670 N N . SER A 1 371 ? 7.555 -4.949 -13.353 1.00 78.25 371 SER A N 1
ATOM 2671 C CA . SER A 1 371 ? 6.855 -6.202 -13.692 1.00 78.25 371 SER A CA 1
ATOM 2672 C C . SER A 1 371 ? 5.339 -6.105 -13.499 1.00 78.25 371 SER A C 1
ATOM 2674 O O . SER A 1 371 ? 4.602 -6.938 -14.027 1.00 78.25 371 SER A O 1
ATOM 2676 N N . GLY A 1 372 ? 4.883 -5.073 -12.784 1.00 78.56 372 GLY A N 1
ATOM 2677 C CA . GLY A 1 372 ? 3.491 -4.881 -12.418 1.00 78.56 372 GLY A CA 1
ATOM 2678 C C . GLY A 1 372 ? 3.084 -5.737 -11.219 1.00 78.56 372 GLY A C 1
ATOM 2679 O O . GLY A 1 372 ? 3.869 -6.506 -10.652 1.00 78.56 372 GLY A O 1
ATOM 2680 N N . ALA A 1 373 ? 1.823 -5.584 -10.820 1.00 83.38 373 ALA A N 1
ATOM 2681 C CA . ALA A 1 373 ? 1.251 -6.342 -9.719 1.00 83.38 373 ALA A CA 1
ATOM 2682 C C . ALA A 1 373 ? 1.160 -7.838 -10.064 1.00 83.38 373 ALA A C 1
ATOM 2684 O O . ALA A 1 373 ? 0.837 -8.215 -11.194 1.00 83.38 373 ALA A O 1
ATOM 2685 N N . LEU A 1 374 ? 1.405 -8.698 -9.074 1.00 87.44 374 LEU A N 1
ATOM 2686 C CA . LEU A 1 374 ? 1.245 -10.137 -9.231 1.00 87.44 374 LEU A CA 1
ATOM 2687 C C . LEU A 1 374 ? -0.210 -10.464 -9.623 1.00 87.44 374 LEU A C 1
ATOM 2689 O O . LEU A 1 374 ? -1.145 -9.886 -9.064 1.00 87.44 374 LEU A O 1
ATOM 2693 N N . PRO A 1 375 ? -0.432 -11.432 -10.533 1.00 84.88 375 PRO A N 1
ATOM 2694 C CA . PRO A 1 375 ? -1.773 -11.848 -10.948 1.00 84.88 375 PRO A CA 1
ATOM 2695 C C . PRO A 1 375 ? -2.642 -12.415 -9.818 1.00 84.88 375 PRO A C 1
ATOM 2697 O O . PRO A 1 375 ? -3.858 -12.516 -9.966 1.00 84.88 375 PRO A O 1
ATOM 2700 N N . VAL A 1 376 ? -2.018 -12.844 -8.720 1.00 87.56 376 VAL A N 1
ATOM 2701 C CA . VAL A 1 376 ? -2.672 -13.448 -7.556 1.00 87.56 376 VAL A CA 1
ATOM 2702 C C . VAL A 1 376 ? -2.110 -12.812 -6.293 1.00 87.56 376 VAL A C 1
ATOM 2704 O O . VAL A 1 376 ? -0.938 -12.431 -6.258 1.00 87.56 376 VAL A O 1
ATOM 2707 N N . VAL A 1 377 ? -2.929 -12.737 -5.247 1.00 85.50 377 VAL A N 1
ATOM 2708 C CA . VAL A 1 377 ? -2.441 -12.337 -3.929 1.00 85.50 377 VAL A CA 1
ATOM 2709 C C . VAL A 1 377 ? -1.751 -13.535 -3.291 1.00 85.50 377 VAL A C 1
ATOM 2711 O O . VAL A 1 377 ? -2.213 -14.669 -3.425 1.00 85.50 377 VAL A O 1
ATOM 2714 N N . LEU A 1 378 ? -0.630 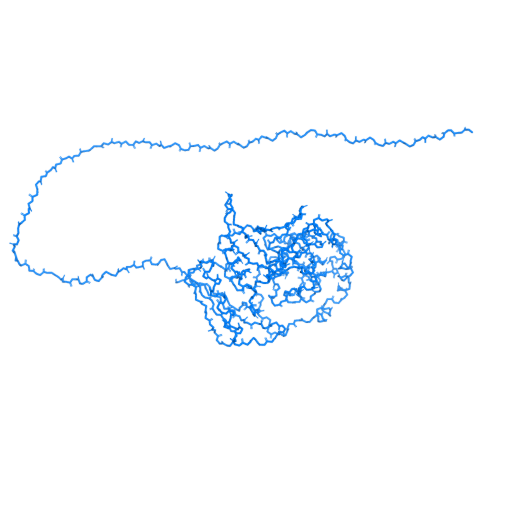-13.295 -2.622 1.00 87.25 378 LEU A N 1
ATOM 2715 C CA . LEU A 1 378 ? 0.141 -14.325 -1.943 1.00 87.25 378 LEU A CA 1
ATOM 2716 C C . LEU A 1 378 ? 0.059 -14.112 -0.438 1.00 87.25 378 LEU A C 1
ATOM 2718 O O . LEU A 1 378 ? 0.332 -13.024 0.064 1.00 87.25 378 LEU A O 1
ATOM 2722 N N . ARG A 1 379 ? -0.292 -15.174 0.278 1.00 85.88 379 ARG A N 1
ATOM 2723 C CA . ARG A 1 379 ? -0.285 -15.221 1.735 1.00 85.88 379 ARG A CA 1
ATOM 2724 C C . ARG A 1 379 ? 0.886 -16.067 2.192 1.00 85.88 379 ARG A C 1
ATOM 2726 O O . ARG A 1 379 ? 1.023 -17.210 1.765 1.00 85.88 379 ARG A O 1
ATOM 2733 N N . ILE A 1 380 ? 1.724 -15.521 3.062 1.00 87.12 380 ILE A N 1
ATOM 2734 C CA . ILE A 1 380 ? 2.833 -16.271 3.655 1.00 87.12 380 ILE A CA 1
ATOM 2735 C C . ILE A 1 380 ? 2.236 -17.311 4.604 1.00 87.12 380 ILE A C 1
ATOM 2737 O O . ILE A 1 380 ? 1.509 -16.951 5.529 1.00 87.12 380 ILE A O 1
ATOM 2741 N N . VAL A 1 381 ? 2.506 -18.591 4.346 1.00 88.25 381 VAL A N 1
ATOM 2742 C CA . VAL A 1 381 ? 2.046 -19.701 5.198 1.00 88.25 381 VAL A CA 1
ATOM 2743 C C . VAL A 1 381 ? 3.153 -20.231 6.093 1.00 88.25 381 VAL A C 1
ATOM 2745 O O . VAL A 1 381 ? 2.857 -20.736 7.169 1.00 88.25 381 VAL A O 1
ATOM 2748 N N . ASP A 1 382 ? 4.403 -20.111 5.653 1.00 86.25 382 ASP A N 1
ATOM 2749 C CA . ASP A 1 382 ? 5.565 -20.555 6.407 1.00 86.25 382 ASP A CA 1
ATOM 2750 C C . ASP A 1 382 ? 6.804 -19.749 6.002 1.00 86.25 382 ASP A C 1
ATOM 2752 O O . ASP A 1 382 ? 6.965 -19.383 4.832 1.00 86.25 382 ASP A O 1
ATOM 2756 N N . LEU A 1 383 ? 7.662 -19.470 6.978 1.00 85.38 383 LEU A N 1
ATOM 2757 C CA . LEU A 1 383 ? 8.961 -18.832 6.802 1.00 85.38 383 LEU A CA 1
ATOM 2758 C C . LEU A 1 383 ? 9.948 -19.597 7.680 1.00 85.38 383 LEU A C 1
ATOM 2760 O O . LEU A 1 383 ? 9.893 -19.498 8.905 1.00 85.38 383 LEU A O 1
ATOM 2764 N N . ALA A 1 384 ? 10.840 -20.342 7.042 1.00 84.44 384 ALA A N 1
ATOM 2765 C CA . ALA A 1 384 ? 11.848 -21.142 7.710 1.00 84.44 384 ALA A CA 1
ATOM 2766 C C . ALA A 1 384 ? 13.237 -20.658 7.299 1.00 84.44 384 ALA A C 1
ATOM 2768 O O . ALA A 1 384 ? 13.535 -20.555 6.108 1.00 84.44 384 ALA A O 1
ATOM 2769 N N . SER A 1 385 ? 14.083 -20.397 8.288 1.00 82.12 385 SER A N 1
ATOM 2770 C CA . SER A 1 385 ? 15.504 -20.128 8.089 1.00 82.12 385 SER A CA 1
ATOM 2771 C C . SER A 1 385 ? 16.267 -21.313 8.660 1.00 82.12 385 SER A C 1
ATOM 2773 O O . SER A 1 385 ? 16.130 -21.607 9.846 1.00 82.12 385 SER A O 1
ATOM 2775 N N . ASP A 1 386 ? 17.012 -22.009 7.811 1.00 74.56 386 ASP A N 1
ATOM 2776 C CA . ASP A 1 386 ? 17.798 -23.180 8.180 1.00 74.56 386 ASP A CA 1
ATOM 2777 C C . ASP A 1 386 ? 19.267 -22.763 8.343 1.00 74.56 386 ASP A C 1
ATOM 2779 O O . ASP A 1 386 ? 19.916 -22.423 7.342 1.00 74.56 386 ASP A O 1
ATOM 2783 N N . PRO A 1 387 ? 19.787 -22.677 9.582 1.00 66.62 387 PRO A N 1
ATOM 2784 C CA . PRO A 1 387 ? 21.216 -22.567 9.808 1.00 66.62 387 PRO A CA 1
ATOM 2785 C C . PRO A 1 387 ? 21.824 -23.956 9.576 1.00 66.62 387 PRO A C 1
ATOM 2787 O O . PRO A 1 387 ? 21.719 -24.800 10.458 1.00 66.62 387 PRO A O 1
ATOM 2790 N N . ASP A 1 388 ? 22.390 -24.157 8.382 1.00 57.66 388 ASP A N 1
ATOM 2791 C CA . ASP A 1 388 ? 23.120 -25.359 7.915 1.00 57.66 388 ASP A CA 1
ATOM 2792 C C . ASP A 1 388 ? 23.662 -26.309 9.008 1.00 57.66 388 ASP A C 1
ATOM 2794 O O . ASP A 1 388 ? 24.389 -25.835 9.923 1.00 57.66 388 ASP A O 1
#

InterPro domains:
  IPR022813 Protein-export membrane protein SecD/SecF, archaeal and bacterial [PTHR30081] (72-381)
  IPR054384 SecDF, P1 head subdomain [PF22599] (269-376)

Sequence (388 aa):
MEPHQPPTVPAAPQAVPVPPFAGPPPAPQTGSARGVRRPVVLAAIAGGLALLLCCGGTAVVAFVGRERIFGDPRGSTTITVEAVGRGGTVPDAAALERTRRMLADRAEAAGLDDPSVTRSGDRRIVVRVSAANQDESLRALVAVGELRFRQVIATIATPPATGATGTPSSPPPETGPPPTLEQVIAKLGPAYEVAQSFARSLSPPEQAGALTTHVLAPFAVLSPAEVAVLPAEVRYAVPTVTCTQLLARPAEAADAADQRSAACDRSSPSNKYLLAPASLSGEDIKEATASLESYGDWVIRLSFLPAGQQRWTELTRTVSTGTGGTNQLAIVVDGVVVSAPTVQDVLTGDTQISGGFTQAGARALASQLRSGALPVVLRIVDLASDPD

pLDDT: mean 76.51, std 18.88, range [26.61, 96.25]

Organism: NCBI:txid1544732

Foldseek 3Di:
DDDDDDDDDDDDDDDDDDDDDDDDDDDDDDDDDDDDDDDDDDDDDDDDDDDDDDDDDDDPPPPPPPPPPPPPQQWKKKFKKFFAFQVRDQDDQVLVVLLQVLLVLLCVLLVFAPWDWADDPRTMIMIMTSHDPCVVLNVLSQFQLKKFKWFFADKAFQDPPDDPPDDPDLPAPPPDDQDALVNLCVQLDPLVVVLVVQLVVVDHLVVCPPVNLVSLVSLLPDALSSLLNDAQSSCQRRSSNFLVSQVSHALSSADDQQGWAWAAAPLCSRMITTTHRGLDILQQWPAWDWDQDPVRFIKIKTWGDPVSLVSQLVVLVCLLVQNNHHQWMFTDTSRYTQDTDGRNDRDRTMDMRGRRDDSSRSSSSRSSSNSDGRSTRIDGPDIDTGSD

Radius of gyration: 30.9 Å; chains: 1; bounding box: 99×114×50 Å